Protein AF-A0A8C2Q1K7-F1 (afdb_monomer_lite)

Secondary structure (DSSP, 8-state):
-----------------PPPP------------------------PPPP----------------------------------S-TT-HHHHHHHHHHHHHHHHHHHHHTT-SS---HHHHTTTTSHHHHHHHHHHHHHHHHHHHHHHHHHHHHHH-----S---GGGHHHHHHHHHHHHHHHHHHHHHHHHHHHHHHHHHHHHHHHHHHHHHHHHHTT-SSTTSTTSTT---------SSSTHHHHHHHHHHHHHHHHHHHHHHHHHHHHHHHHHHHHHHHHHHHHHHHHHHHHHHHHTTGGGS-HHHHHHHHHHHHHHHHHHHHHHHHHHHHHHHHHHHHHHHHHHHHHHHHHHHHHHHHHHHHHHHHHHHHHHHHHHHHHHHHHHHHHHHHHHHHHHHHHHHHHHHHHHHHHHHHHHHHHHHHHHHTT-

pLDDT: mean 70.42, std 21.48, range [27.91, 97.88]

Foldseek 3Di:
DDDDDDDDDDDDDDDDDDDDDDDDDDDDDDDDDDDDDPPPPDDDDDDDDPDDDDDDDDDDDDDDDDDDDDDDDDDDDDPPDDPQPPVDPVSVLVVQLVVLVVVQVVCVVVPPPDDDDSVLSSVCVDPVNVVVVVVSVVVVVVVVVVVVVVVVVVVVPDDDDDDDDPPCPPVVVVVVVVVVVVVVVVVVVVVVVVVVVVVVVVVVVVVLVVVVVVCVVVQCPDLPGPPVVNAGLRQDPDVPDDPVSVVVNCCSHVVVVVVVVVVVVVVVVVVVVVVVVVVVVVVVVVVVVVVVVVVCCVVVPCVPPDPVVVVVVVVVVVVVVVVVVVVVVVVVVVVVVVVVVVVVVVVVVVVVVVVVVVVVVVVVVVVVVVVVVVVVVVVVVVVVVVVVVVVVVVVVVVVVVVVVVVVVVVVVVVVVVVVVVVVVVVVVVVVD

InterPro domains:
  IPR005550 Kinetochore protein Ndc80 [PTHR10643] (105-164)
  IPR038273 Ndc80 domain superfamily [G3DSA:1.10.418.30] (103-147)
  IPR055260 Kinetochore protein Ndc80, CH domain [PF03801] (104-148)
  IPR057091 Kinetochore protein NDC80 loop region [PF24487] (204-401)

Structure (mmCIF, N/CA/C/O backbone):
data_AF-A0A8C2Q1K7-F1
#
_entry.id   AF-A0A8C2Q1K7-F1
#
loop_
_atom_site.group_PDB
_atom_site.id
_atom_site.type_symbol
_atom_site.label_atom_id
_atom_site.label_alt_id
_atom_site.label_comp_id
_atom_site.label_asym_id
_atom_site.label_entity_id
_atom_site.label_seq_id
_atom_site.pdbx_PDB_ins_code
_atom_site.Cartn_x
_atom_site.Cartn_y
_atom_site.Cartn_z
_atom_site.occupancy
_atom_site.B_iso_or_equiv
_atom_site.auth_seq_id
_atom_site.auth_comp_id
_atom_site.auth_asym_id
_atom_site.auth_atom_id
_atom_site.pdbx_PDB_model_num
ATOM 1 N N . PHE A 1 1 ? -5.020 14.559 -95.812 1.00 37.72 1 PHE A N 1
ATOM 2 C CA . PHE A 1 1 ? -3.971 13.560 -96.121 1.00 37.72 1 PHE A CA 1
ATOM 3 C C . PHE A 1 1 ? -3.064 13.356 -94.901 1.00 37.72 1 PHE A C 1
ATOM 5 O O . PHE A 1 1 ? -3.178 14.109 -93.944 1.00 37.72 1 PHE A O 1
ATOM 12 N N . ILE A 1 2 ? -2.236 12.307 -94.906 1.00 33.12 2 ILE A N 1
ATOM 13 C CA . ILE A 1 2 ? -1.378 11.800 -93.804 1.00 33.12 2 ILE A CA 1
ATOM 14 C C . ILE A 1 2 ? 0.084 12.191 -94.161 1.00 33.12 2 ILE A C 1
ATOM 16 O O . ILE A 1 2 ? 0.370 12.223 -95.353 1.00 33.12 2 ILE A O 1
ATOM 20 N N . LYS A 1 3 ? 1.067 12.557 -93.310 1.00 32.47 3 LYS A N 1
ATOM 21 C CA . LYS A 1 3 ? 1.545 12.220 -91.929 1.00 32.47 3 LYS A CA 1
ATOM 22 C C . LYS A 1 3 ? 2.354 13.475 -91.407 1.00 32.47 3 LYS A C 1
ATOM 24 O O . LYS A 1 3 ? 2.333 14.474 -92.108 1.00 32.47 3 LYS A O 1
ATOM 29 N N . VAL A 1 4 ? 3.077 13.612 -90.273 1.00 34.25 4 VAL A N 1
ATOM 30 C CA . VAL A 1 4 ? 3.504 12.757 -89.139 1.00 34.25 4 VAL A CA 1
ATOM 31 C C . VAL A 1 4 ? 3.481 13.546 -87.797 1.00 34.25 4 VAL A C 1
ATOM 33 O O . VAL A 1 4 ? 4.246 14.477 -87.582 1.00 34.25 4 VAL A O 1
ATOM 36 N N . ARG A 1 5 ? 2.638 13.104 -86.861 1.00 30.16 5 ARG A N 1
ATOM 37 C CA . ARG A 1 5 ? 2.863 12.920 -85.406 1.00 30.16 5 ARG A CA 1
ATOM 38 C C . ARG A 1 5 ? 4.226 13.341 -84.776 1.00 30.16 5 ARG A C 1
ATOM 40 O O . ARG A 1 5 ? 5.218 12.641 -84.945 1.00 30.16 5 ARG A O 1
ATOM 47 N N . MET A 1 6 ? 4.208 14.319 -83.861 1.00 32.56 6 MET A N 1
ATOM 48 C CA . MET A 1 6 ? 5.176 14.471 -82.749 1.00 32.56 6 MET A CA 1
ATOM 49 C C . MET A 1 6 ? 4.408 14.487 -81.418 1.00 32.56 6 MET A C 1
ATOM 51 O O . MET A 1 6 ? 3.394 15.174 -81.315 1.00 32.56 6 MET A O 1
ATOM 55 N N . SER A 1 7 ? 4.841 13.717 -80.411 1.00 31.36 7 SER A N 1
ATOM 56 C CA . SER A 1 7 ? 4.070 13.508 -79.170 1.00 31.36 7 SER A CA 1
ATOM 57 C C . SER A 1 7 ? 4.715 14.177 -77.958 1.00 31.36 7 SER A C 1
ATOM 59 O O . SER A 1 7 ? 5.904 13.999 -77.707 1.00 31.36 7 SER A O 1
ATOM 61 N N . ARG A 1 8 ? 3.909 14.873 -77.147 1.00 32.53 8 ARG A N 1
ATOM 62 C CA . ARG A 1 8 ? 4.246 15.187 -75.746 1.00 32.53 8 ARG A CA 1
ATOM 63 C C . ARG A 1 8 ? 3.649 14.119 -74.806 1.00 32.53 8 ARG A C 1
ATOM 65 O O . ARG A 1 8 ? 2.943 13.219 -75.261 1.00 32.53 8 ARG A O 1
ATOM 72 N N . ARG A 1 9 ? 4.027 14.183 -73.521 1.00 37.25 9 ARG A N 1
ATOM 73 C CA . ARG A 1 9 ? 3.711 13.210 -72.448 1.00 37.25 9 ARG A CA 1
ATOM 74 C C . ARG A 1 9 ? 2.196 13.042 -72.222 1.00 37.25 9 ARG A C 1
ATOM 76 O O . ARG A 1 9 ? 1.450 13.990 -72.461 1.00 37.25 9 ARG A O 1
ATOM 83 N N . PRO A 1 10 ? 1.762 11.897 -71.664 1.00 39.31 10 PRO A N 1
ATOM 84 C CA . PRO A 1 10 ? 1.323 11.946 -70.260 1.00 39.31 10 PRO A CA 1
ATOM 85 C C . PRO A 1 10 ? 1.828 10.777 -69.378 1.00 39.31 10 PRO A C 1
ATOM 87 O O . PRO A 1 10 ? 2.590 9.921 -69.813 1.00 39.31 10 PRO A O 1
ATOM 90 N N . SER A 1 11 ? 1.423 10.805 -68.104 1.00 31.31 11 SER A N 1
ATOM 91 C CA . SER A 1 11 ? 1.722 9.845 -67.022 1.00 31.31 11 SER A CA 1
ATOM 92 C C . SER A 1 11 ? 0.890 8.549 -67.103 1.00 31.31 11 SER A C 1
ATOM 94 O O . SER A 1 11 ? -0.236 8.618 -67.590 1.00 31.31 11 SER A O 1
ATOM 96 N N . SER A 1 12 ? 1.375 7.416 -66.550 1.00 27.91 12 SER A N 1
ATOM 97 C CA . SER A 1 12 ? 0.734 6.701 -65.408 1.00 27.91 12 SER A CA 1
ATOM 98 C C . SER A 1 12 ? 1.221 5.244 -65.188 1.00 27.91 12 SER A C 1
ATOM 100 O O . SER A 1 12 ? 1.183 4.448 -66.117 1.00 27.91 12 SER A O 1
ATOM 102 N N . ARG A 1 13 ? 1.471 4.903 -63.906 1.00 29.53 13 ARG A N 1
ATOM 103 C CA . ARG A 1 13 ? 1.254 3.600 -63.211 1.00 29.53 13 ARG A CA 1
ATOM 104 C C . ARG A 1 13 ? 2.132 2.348 -63.458 1.00 29.53 13 ARG A C 1
ATOM 106 O O . ARG A 1 13 ? 2.421 1.983 -64.586 1.00 29.53 13 ARG A O 1
ATOM 113 N N . TYR A 1 14 ? 2.312 1.626 -62.332 1.00 28.48 14 TYR A N 1
ATOM 114 C CA . TYR A 1 14 ? 2.694 0.206 -62.146 1.00 28.48 14 TYR A CA 1
ATOM 115 C C . TYR A 1 14 ? 4.104 -0.219 -62.607 1.00 28.48 14 TYR A C 1
ATOM 117 O O . TYR A 1 14 ? 4.668 0.402 -63.494 1.00 28.48 14 TYR A O 1
ATOM 125 N N . THR A 1 15 ? 4.732 -1.289 -62.097 1.00 35.28 15 THR A N 1
ATOM 126 C CA . THR A 1 15 ? 4.693 -2.025 -60.801 1.00 35.28 15 THR A CA 1
ATOM 127 C C . THR A 1 15 ? 5.896 -2.968 -60.840 1.00 35.28 15 THR A C 1
ATOM 129 O O . THR A 1 15 ? 6.082 -3.609 -61.871 1.00 35.28 15 THR A O 1
ATOM 132 N N . GLU A 1 16 ? 6.642 -3.166 -59.748 1.00 30.47 16 GLU A N 1
ATOM 133 C CA . GLU A 1 16 ? 7.585 -4.293 -59.696 1.00 30.47 16 GLU A CA 1
ATOM 134 C C . GLU A 1 16 ? 7.706 -4.919 -58.298 1.00 30.47 16 GLU A C 1
ATOM 136 O O . GLU A 1 16 ? 7.518 -4.258 -57.277 1.00 30.47 16 GLU A O 1
ATOM 141 N N . MET A 1 17 ? 7.928 -6.235 -58.278 1.00 36.69 17 MET A N 1
ATOM 142 C CA . MET A 1 17 ? 7.973 -7.095 -57.088 1.00 36.69 17 MET A CA 1
ATOM 143 C C . MET A 1 17 ? 9.428 -7.485 -56.771 1.00 36.69 17 MET A C 1
ATOM 145 O O . MET A 1 17 ? 10.266 -7.442 -57.673 1.00 36.69 17 MET A O 1
ATOM 149 N N . PRO A 1 18 ? 9.760 -7.917 -55.537 1.00 38.69 18 PRO A N 1
ATOM 150 C CA . PRO A 1 18 ? 11.100 -8.421 -55.234 1.00 38.69 18 PRO A CA 1
ATOM 151 C C . PRO A 1 18 ? 11.483 -9.612 -56.129 1.00 38.69 18 PRO A C 1
ATOM 153 O O . PRO A 1 18 ? 10.697 -10.544 -56.322 1.00 38.69 18 PRO A O 1
ATOM 156 N N . MET A 1 19 ? 12.712 -9.591 -56.655 1.00 34.31 19 MET A N 1
ATOM 157 C CA . MET A 1 19 ? 13.259 -10.681 -57.468 1.00 34.31 19 MET A CA 1
ATOM 158 C C . MET A 1 19 ? 13.322 -11.995 -56.681 1.00 34.31 19 MET A C 1
ATOM 160 O O . MET A 1 19 ? 13.847 -12.047 -55.569 1.00 34.31 19 MET A O 1
ATOM 164 N N . ARG A 1 20 ? 12.867 -13.086 -57.307 1.00 33.56 20 ARG A N 1
ATOM 165 C CA . ARG A 1 20 ? 13.164 -14.449 -56.851 1.00 33.56 20 ARG A CA 1
ATOM 166 C C . ARG A 1 20 ? 14.528 -14.881 -57.383 1.00 33.56 20 ARG A C 1
ATOM 168 O O . ARG A 1 20 ? 14.730 -14.882 -58.595 1.00 33.56 20 ARG A O 1
ATOM 175 N N . VAL A 1 21 ? 15.404 -15.354 -56.503 1.00 32.84 21 VAL A N 1
ATOM 176 C CA . VAL A 1 21 ? 16.501 -16.257 -56.887 1.00 32.84 21 VAL A CA 1
ATOM 177 C C . VAL A 1 21 ? 15.949 -17.688 -56.863 1.00 32.84 21 VAL A C 1
ATOM 179 O O . VAL A 1 21 ? 15.141 -18.014 -55.995 1.00 32.84 21 VAL A O 1
ATOM 182 N N . THR A 1 22 ? 16.309 -18.517 -57.844 1.00 34.34 22 THR A N 1
ATOM 183 C CA . THR A 1 22 ? 15.753 -19.873 -58.029 1.00 34.34 22 THR A CA 1
ATOM 184 C C . THR A 1 22 ? 16.748 -20.980 -57.670 1.00 34.34 22 THR A C 1
ATOM 186 O O . THR A 1 22 ? 17.959 -20.765 -57.653 1.00 34.34 22 THR A O 1
ATOM 189 N N . ASP A 1 23 ? 16.211 -22.158 -57.337 1.00 31.66 23 ASP A N 1
ATOM 190 C CA . ASP A 1 23 ? 16.934 -23.278 -56.724 1.00 31.66 23 ASP A CA 1
ATOM 191 C C . ASP A 1 23 ? 18.147 -23.797 -57.512 1.00 31.66 23 ASP A C 1
ATOM 193 O O . ASP A 1 23 ? 18.094 -23.996 -58.728 1.00 31.66 23 ASP A O 1
ATOM 197 N N . ARG A 1 24 ? 19.164 -24.255 -56.769 1.00 32.34 24 ARG A N 1
ATOM 198 C CA . ARG A 1 24 ? 20.000 -25.389 -57.192 1.00 32.34 24 ARG A CA 1
ATOM 199 C C . ARG A 1 24 ? 19.607 -26.640 -56.404 1.00 32.34 24 ARG A C 1
ATOM 201 O O . ARG A 1 24 ? 20.029 -26.833 -55.269 1.00 32.34 24 ARG A O 1
ATOM 208 N N . ARG A 1 25 ? 18.803 -27.509 -57.022 1.00 33.44 25 ARG A N 1
ATOM 209 C CA . ARG A 1 25 ? 18.477 -28.837 -56.480 1.00 33.44 25 ARG A CA 1
ATOM 210 C C . ARG A 1 25 ? 19.612 -29.832 -56.731 1.00 33.44 25 ARG A C 1
ATOM 212 O O . ARG A 1 25 ? 19.879 -30.165 -57.880 1.00 33.44 25 ARG A O 1
ATOM 219 N N . THR A 1 26 ? 20.141 -30.425 -55.666 1.00 34.75 26 THR A N 1
ATOM 220 C CA . THR A 1 26 ? 20.709 -31.785 -55.690 1.00 34.75 26 THR A CA 1
ATOM 221 C C . THR A 1 26 ? 20.236 -32.526 -54.447 1.00 34.75 26 THR A C 1
ATOM 223 O O . THR A 1 26 ? 20.727 -32.284 -53.349 1.00 34.75 26 THR A O 1
ATOM 226 N N . SER A 1 27 ? 19.243 -33.399 -54.610 1.00 35.56 27 SER A N 1
ATOM 227 C CA . SER A 1 27 ? 18.699 -34.222 -53.531 1.00 35.56 27 SER A CA 1
ATOM 228 C C . SER A 1 27 ? 19.499 -35.513 -53.377 1.00 35.56 27 SER A C 1
ATOM 230 O O . SER A 1 27 ? 19.577 -36.286 -54.333 1.00 35.56 27 SER A O 1
ATOM 232 N N . LEU A 1 28 ? 19.977 -35.807 -52.168 1.00 34.31 28 LEU A N 1
ATOM 233 C CA . LEU A 1 28 ? 20.245 -37.182 -51.748 1.00 34.31 28 LEU A CA 1
ATOM 234 C C . LEU A 1 28 ? 19.403 -37.498 -50.509 1.00 34.31 28 LEU A C 1
ATOM 236 O O . LEU A 1 28 ? 19.438 -36.773 -49.519 1.00 34.31 28 LEU A O 1
ATOM 240 N N . VAL A 1 29 ? 18.622 -38.572 -50.590 1.00 36.88 29 VAL A N 1
ATOM 241 C CA . VAL A 1 29 ? 17.826 -39.108 -49.481 1.00 36.88 29 VAL A CA 1
ATOM 242 C C . VAL A 1 29 ? 18.644 -40.203 -48.810 1.00 36.88 29 VAL A C 1
ATOM 244 O O . VAL A 1 29 ? 19.055 -41.121 -49.516 1.00 36.88 29 VAL A O 1
ATOM 247 N N . ASN A 1 30 ? 18.854 -40.129 -47.487 1.00 29.97 30 ASN A N 1
ATOM 248 C CA . ASN A 1 30 ? 18.740 -41.272 -46.562 1.00 29.97 30 ASN A CA 1
ATOM 249 C C . ASN A 1 30 ? 19.114 -40.941 -45.101 1.00 29.97 30 ASN A C 1
ATOM 251 O O . ASN A 1 30 ? 19.927 -40.065 -44.830 1.00 29.97 30 ASN A O 1
ATOM 255 N N . SER A 1 31 ? 18.555 -41.753 -44.197 1.00 33.56 31 SER A N 1
ATOM 256 C CA . SER A 1 31 ? 19.051 -42.096 -42.851 1.00 33.56 31 SER A CA 1
ATOM 257 C C . SER A 1 31 ? 19.204 -41.001 -41.784 1.00 33.56 31 SER A C 1
ATOM 259 O O . SER A 1 31 ? 20.223 -40.328 -41.664 1.00 33.56 31 SER A O 1
ATOM 261 N N . THR A 1 32 ? 18.238 -40.979 -40.862 1.00 44.09 32 THR A N 1
ATOM 262 C CA . THR A 1 32 ? 18.395 -40.440 -39.503 1.00 44.09 32 THR A CA 1
ATOM 263 C C . THR A 1 32 ? 19.431 -41.245 -38.702 1.00 44.09 32 THR A C 1
ATOM 265 O O . THR A 1 32 ? 19.286 -42.467 -38.612 1.00 44.09 32 THR A O 1
ATOM 268 N N . PRO A 1 33 ? 20.402 -40.612 -38.021 1.00 38.59 33 PRO A N 1
ATOM 269 C CA . PRO A 1 33 ? 21.189 -41.277 -36.992 1.00 38.59 33 PRO A CA 1
ATOM 270 C C . PRO A 1 33 ? 20.478 -41.183 -35.631 1.00 38.59 33 PRO A C 1
ATOM 272 O O . PRO A 1 33 ? 20.592 -40.188 -34.918 1.00 38.59 33 PRO A O 1
ATOM 275 N N . GLN A 1 34 ? 19.788 -42.252 -35.220 1.00 39.56 34 GLN A N 1
ATOM 276 C CA . GLN A 1 34 ? 19.771 -42.563 -33.787 1.00 39.56 34 GLN A CA 1
ATOM 277 C C . GLN A 1 34 ? 21.189 -43.005 -33.416 1.00 39.56 34 GLN A C 1
ATOM 279 O O . GLN A 1 34 ? 21.656 -43.994 -33.978 1.00 39.56 34 GLN A O 1
ATOM 284 N N . ASN A 1 35 ? 21.841 -42.357 -32.447 1.00 27.92 35 ASN A N 1
ATOM 285 C CA . ASN A 1 35 ? 22.920 -43.019 -31.714 1.00 27.92 35 ASN A CA 1
ATOM 286 C C . ASN A 1 35 ? 22.512 -43.243 -30.250 1.00 27.92 35 ASN A C 1
ATOM 288 O O . ASN A 1 35 ? 22.192 -42.306 -29.520 1.00 27.92 35 ASN A O 1
ATOM 292 N N . LYS A 1 36 ? 22.511 -44.519 -29.855 1.00 38.47 36 LYS A N 1
ATOM 293 C CA . LYS A 1 36 ? 22.408 -44.997 -28.477 1.00 38.47 36 LYS A CA 1
ATOM 294 C C . LYS A 1 36 ? 23.783 -45.520 -28.056 1.00 38.47 36 LYS A C 1
ATOM 296 O O . LYS A 1 36 ? 24.027 -46.720 -28.164 1.00 38.47 36 LYS A O 1
ATOM 301 N N . GLU A 1 37 ? 24.650 -44.669 -27.519 1.00 32.31 37 GLU A N 1
ATOM 302 C CA . GLU A 1 37 ? 25.927 -45.130 -26.962 1.00 32.31 37 GLU A CA 1
ATOM 303 C C . GLU A 1 37 ? 25.956 -45.052 -25.433 1.00 32.31 37 GLU A C 1
ATOM 305 O O . GLU A 1 37 ? 26.288 -44.044 -24.812 1.00 32.31 37 GLU A O 1
ATOM 310 N N . ASN A 1 38 ? 25.623 -46.191 -24.818 1.00 42.91 38 ASN A N 1
ATOM 311 C CA . ASN A 1 38 ? 25.929 -46.478 -23.421 1.00 42.91 38 ASN A CA 1
ATOM 312 C C . ASN A 1 38 ? 27.445 -46.696 -23.256 1.00 42.91 38 ASN A C 1
ATOM 314 O O . ASN A 1 38 ? 27.905 -47.838 -23.270 1.00 42.91 38 ASN A O 1
ATOM 318 N N . VAL A 1 39 ? 28.222 -45.637 -23.023 1.00 32.84 39 VAL A N 1
ATOM 319 C CA . VAL A 1 39 ? 29.614 -45.769 -22.551 1.00 32.84 39 VAL A CA 1
ATOM 320 C C . VAL A 1 39 ? 29.647 -45.562 -21.036 1.00 32.84 39 VAL A C 1
ATOM 322 O O . VAL A 1 39 ? 29.877 -44.470 -20.520 1.00 32.84 39 VAL A O 1
ATOM 325 N N . PHE A 1 40 ? 29.352 -46.637 -20.301 1.00 32.12 40 PHE A N 1
ATOM 326 C CA . PHE A 1 40 ? 29.152 -46.615 -18.848 1.00 32.12 40 PHE A CA 1
ATOM 327 C C . PHE A 1 40 ? 30.491 -46.580 -18.079 1.00 32.12 40 PHE A C 1
ATOM 329 O O . PHE A 1 40 ? 30.924 -47.573 -17.486 1.00 32.12 40 PHE A O 1
ATOM 336 N N . GLY A 1 41 ? 31.170 -45.429 -18.111 1.00 35.56 41 GLY A N 1
ATOM 337 C CA . GLY A 1 41 ? 32.442 -45.184 -17.424 1.00 35.56 41 GLY A CA 1
ATOM 338 C C . GLY A 1 41 ? 32.325 -45.295 -15.899 1.00 35.56 41 GLY A C 1
ATOM 339 O O . GLY A 1 41 ? 31.908 -44.357 -15.223 1.00 35.56 41 GLY A O 1
ATOM 340 N N . LYS A 1 42 ? 32.703 -46.451 -15.340 1.00 37.09 42 LYS A N 1
ATOM 341 C CA . LYS A 1 42 ? 32.613 -46.752 -13.900 1.00 37.09 42 LYS A CA 1
ATOM 342 C C . LYS A 1 42 ? 33.641 -45.974 -13.064 1.00 37.09 42 LYS A C 1
ATOM 344 O O . LYS A 1 42 ? 34.711 -46.495 -12.757 1.00 37.09 42 LYS A O 1
ATOM 349 N N . LEU A 1 43 ? 33.282 -44.778 -12.602 1.00 34.28 43 LEU A N 1
ATOM 350 C CA . LEU A 1 43 ? 33.974 -44.124 -11.486 1.00 34.28 43 LEU A CA 1
ATOM 351 C C . LEU A 1 43 ? 33.437 -44.649 -10.144 1.00 34.28 43 LEU A C 1
ATOM 353 O O . LEU A 1 43 ? 32.409 -44.201 -9.641 1.00 34.28 43 LEU A O 1
ATOM 357 N N . ASN A 1 44 ? 34.153 -45.610 -9.555 1.00 37.31 44 ASN A N 1
ATOM 358 C CA . ASN A 1 44 ? 33.904 -46.068 -8.187 1.00 37.31 44 ASN A CA 1
ATOM 359 C C . ASN A 1 44 ? 34.321 -44.979 -7.184 1.00 37.31 44 ASN A C 1
ATOM 361 O O . ASN A 1 44 ? 35.504 -44.843 -6.877 1.00 37.31 44 ASN A O 1
ATOM 365 N N . ILE A 1 45 ? 33.348 -44.249 -6.635 1.00 40.81 45 ILE A N 1
ATOM 366 C CA . ILE A 1 45 ? 33.544 -43.326 -5.508 1.00 40.81 45 ILE A CA 1
ATOM 367 C C . ILE A 1 45 ? 32.857 -43.926 -4.269 1.00 40.81 45 ILE A C 1
ATOM 369 O O . ILE A 1 45 ? 31.625 -43.899 -4.183 1.00 40.81 45 ILE A O 1
ATOM 373 N N . PRO A 1 46 ? 33.605 -44.490 -3.301 1.00 39.47 46 PRO A N 1
ATOM 374 C CA . PRO A 1 46 ? 33.025 -44.984 -2.058 1.00 39.47 46 PRO A CA 1
ATOM 375 C C . PRO A 1 46 ? 32.444 -43.837 -1.221 1.00 39.47 46 PRO A C 1
ATOM 377 O O . PRO A 1 46 ? 33.108 -42.826 -0.991 1.00 39.47 46 PRO A O 1
ATOM 380 N N . LYS A 1 47 ? 31.223 -44.008 -0.699 1.00 38.91 47 LYS A N 1
ATOM 381 C CA . LYS A 1 47 ? 30.690 -43.112 0.339 1.00 38.91 47 LYS A CA 1
ATOM 382 C C . LYS A 1 47 ? 31.516 -43.271 1.625 1.00 38.91 47 LYS A C 1
ATOM 384 O O . LYS A 1 47 ? 31.640 -44.405 2.092 1.00 38.91 47 LYS A O 1
ATOM 389 N N . PRO A 1 48 ? 32.005 -42.188 2.255 1.00 36.34 48 PRO A N 1
ATOM 390 C CA . PRO A 1 48 ? 32.577 -42.280 3.592 1.00 36.34 48 PRO A CA 1
ATOM 391 C C . PRO A 1 48 ? 31.471 -42.629 4.598 1.00 36.34 48 PRO A C 1
ATOM 393 O O . PRO A 1 48 ? 30.499 -41.889 4.749 1.00 36.34 48 PRO A O 1
ATOM 396 N N . GLN A 1 49 ? 31.602 -43.765 5.286 1.00 35.69 49 GLN A N 1
ATOM 397 C CA . GLN A 1 49 ? 30.728 -44.110 6.408 1.00 35.69 49 GLN A CA 1
ATOM 398 C C . GLN A 1 49 ? 31.222 -43.425 7.686 1.00 35.69 49 GLN A C 1
ATOM 400 O O . GLN A 1 49 ? 32.378 -43.573 8.077 1.00 35.69 49 GLN A O 1
ATOM 405 N N . SER A 1 50 ? 30.330 -42.706 8.365 1.00 34.44 50 SER A N 1
ATOM 406 C CA . SER A 1 50 ? 30.598 -42.078 9.662 1.00 34.44 50 SER A CA 1
ATOM 407 C C . SER A 1 50 ? 30.661 -43.132 10.777 1.00 34.44 50 SER A C 1
ATOM 409 O O . SER A 1 50 ? 29.662 -43.414 11.435 1.00 34.44 50 SER A O 1
ATOM 411 N N . ALA A 1 51 ? 31.832 -43.735 10.981 1.00 31.75 51 ALA A N 1
ATOM 412 C CA . ALA A 1 51 ? 32.056 -44.740 12.017 1.00 31.75 51 ALA A CA 1
ATOM 413 C C . ALA A 1 51 ? 32.470 -44.098 13.356 1.00 31.75 51 ALA A C 1
ATOM 415 O O . ALA A 1 51 ? 33.640 -43.803 13.592 1.00 31.75 51 ALA A O 1
ATOM 416 N N . THR A 1 52 ? 31.509 -43.910 14.260 1.00 32.88 52 THR A N 1
ATOM 417 C CA . THR A 1 52 ? 31.778 -43.584 15.667 1.00 32.88 52 THR A CA 1
ATOM 418 C C . THR A 1 52 ? 31.996 -44.859 16.485 1.00 32.88 52 THR A C 1
ATOM 420 O O . THR A 1 52 ? 31.029 -45.584 16.713 1.00 32.88 52 THR A O 1
ATOM 423 N N . SER A 1 53 ? 33.209 -45.104 17.001 1.00 33.25 53 SER A N 1
ATOM 424 C CA . SER A 1 53 ? 33.365 -45.805 18.288 1.00 33.25 53 SER A CA 1
ATOM 425 C C . SER A 1 53 ? 34.736 -45.607 18.954 1.00 33.25 53 SER A C 1
ATOM 427 O O . SER A 1 53 ? 35.779 -45.810 18.345 1.00 33.25 53 SER A O 1
ATOM 429 N N . GLU A 1 54 ? 34.668 -45.218 20.227 1.00 37.59 54 GLU A N 1
ATOM 430 C CA . GLU A 1 54 ? 35.527 -45.554 21.376 1.00 37.59 54 GLU A CA 1
ATOM 431 C C . GLU A 1 54 ? 37.047 -45.794 21.225 1.00 37.59 54 GLU A C 1
ATOM 433 O O . GLU A 1 54 ? 37.531 -46.762 20.642 1.00 37.59 54 GLU A O 1
ATOM 438 N N . ARG A 1 55 ? 37.811 -45.002 21.995 1.00 39.91 55 ARG A N 1
ATOM 439 C CA . ARG A 1 55 ? 39.139 -45.393 22.496 1.00 39.91 55 ARG A CA 1
ATOM 440 C C . ARG A 1 55 ? 39.008 -46.565 23.478 1.00 39.91 55 ARG A C 1
ATOM 442 O O . ARG A 1 55 ? 38.290 -46.427 24.469 1.00 39.91 55 ARG A O 1
ATOM 449 N N . ARG A 1 56 ? 39.863 -47.589 23.373 1.00 37.12 56 ARG A N 1
ATOM 450 C CA . ARG A 1 56 ? 40.358 -48.295 24.571 1.00 37.12 56 ARG A CA 1
ATOM 451 C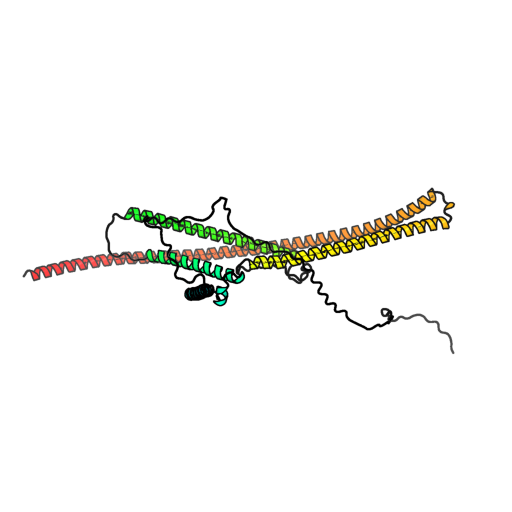 C . ARG A 1 56 ? 41.778 -48.832 24.393 1.00 37.12 56 ARG A C 1
ATOM 453 O O . ARG A 1 56 ? 42.187 -49.202 23.300 1.00 37.12 56 ARG A O 1
ATOM 460 N N . THR A 1 57 ? 42.536 -48.816 25.483 1.00 36.88 57 THR A N 1
ATOM 461 C CA . THR A 1 57 ? 43.973 -49.112 25.541 1.00 36.88 57 THR A CA 1
ATOM 462 C C . THR A 1 57 ? 44.259 -50.534 26.033 1.00 36.88 57 THR A C 1
ATOM 464 O O . THR A 1 57 ? 43.563 -51.021 26.918 1.00 36.88 57 THR A O 1
ATOM 467 N N . SER A 1 58 ? 45.313 -51.144 25.477 1.00 38.25 58 SER A N 1
ATOM 468 C CA . SER A 1 58 ? 46.233 -52.151 26.058 1.00 38.25 58 SER A CA 1
ATOM 469 C C . SER A 1 58 ? 45.873 -52.863 27.383 1.00 38.25 58 SER A C 1
ATOM 471 O O . SER A 1 58 ? 45.692 -52.192 28.398 1.00 38.25 58 SER A O 1
ATOM 473 N N . PHE A 1 59 ? 46.030 -54.196 27.456 1.00 31.61 59 PHE A N 1
ATOM 474 C CA . PHE A 1 59 ? 47.277 -54.864 27.913 1.00 31.61 59 PHE A CA 1
ATOM 475 C C . PHE A 1 59 ? 47.148 -56.415 27.846 1.00 31.61 59 PHE A C 1
ATOM 477 O O . PHE A 1 59 ? 46.159 -56.929 27.329 1.00 31.61 59 PHE A O 1
ATOM 484 N N . PHE A 1 60 ? 48.168 -57.158 28.297 1.00 35.09 60 PHE A N 1
ATOM 485 C CA . PHE A 1 60 ? 48.319 -58.621 28.155 1.00 35.09 60 PHE A CA 1
ATOM 486 C C . PHE A 1 60 ? 47.396 -59.489 29.040 1.00 35.09 60 PHE A C 1
ATOM 488 O O . PHE A 1 60 ? 47.132 -59.155 30.192 1.00 35.09 60 PHE A O 1
ATOM 495 N N . GLY A 1 61 ? 47.048 -60.688 28.545 1.00 33.25 61 GLY A N 1
ATOM 496 C CA . GLY A 1 61 ? 46.510 -61.807 29.337 1.00 33.25 61 GLY A CA 1
ATOM 497 C C . GLY A 1 61 ? 46.176 -63.046 28.485 1.00 33.25 61 GLY A C 1
ATOM 498 O O . GLY A 1 61 ? 45.524 -62.918 27.452 1.00 33.25 61 GLY A O 1
ATOM 499 N N . LYS A 1 62 ? 46.621 -64.246 28.894 1.00 40.75 62 LYS A N 1
ATOM 500 C CA . LYS A 1 62 ? 46.275 -65.550 28.270 1.00 40.75 62 LYS A CA 1
ATOM 501 C C . LYS A 1 62 ? 45.362 -66.381 29.202 1.00 40.75 62 LYS A C 1
ATOM 503 O O . LYS A 1 62 ? 45.293 -66.067 30.388 1.00 40.75 62 LYS A O 1
ATOM 508 N N . PRO A 1 63 ? 44.634 -67.396 28.692 1.00 45.53 63 PRO A N 1
ATOM 509 C CA . PRO A 1 63 ? 43.526 -68.024 29.419 1.00 45.53 63 PRO A CA 1
ATOM 510 C C . PRO A 1 63 ? 43.940 -69.187 30.336 1.00 45.53 63 PRO A C 1
ATOM 512 O O . PRO A 1 63 ? 44.889 -69.911 30.041 1.00 45.53 63 PRO A O 1
ATOM 515 N N . GLY A 1 64 ? 43.134 -69.430 31.377 1.00 36.59 64 GLY A N 1
ATOM 516 C CA . GLY A 1 64 ? 43.151 -70.655 32.188 1.00 36.59 64 GLY A CA 1
ATOM 517 C C . GLY A 1 64 ? 43.153 -70.401 33.701 1.00 36.59 64 GLY A C 1
ATOM 518 O O . GLY A 1 64 ? 43.821 -69.490 34.176 1.00 36.59 64 GLY A O 1
ATOM 519 N N . GLY A 1 65 ? 42.424 -71.232 34.458 1.00 34.75 65 GLY A N 1
ATOM 520 C CA . GLY A 1 65 ? 42.442 -71.237 35.928 1.00 34.75 65 GLY A CA 1
ATOM 521 C C . GLY A 1 65 ? 41.052 -71.203 36.570 1.00 34.75 65 GLY A C 1
ATOM 522 O O . GLY A 1 65 ? 40.374 -70.181 36.558 1.00 34.75 65 GLY A O 1
ATOM 523 N N . GLN A 1 66 ? 40.635 -72.320 37.172 1.00 46.53 66 GLN A N 1
ATOM 524 C CA . GLN A 1 66 ? 39.455 -72.366 38.043 1.00 46.53 66 GLN A CA 1
ATOM 525 C C . GLN A 1 66 ? 39.753 -71.699 39.393 1.00 46.53 66 GLN A C 1
ATOM 527 O O . GLN A 1 66 ? 40.850 -71.870 39.926 1.00 46.53 66 GLN A O 1
ATOM 532 N N . ARG A 1 67 ? 38.726 -71.129 40.038 1.00 39.03 67 ARG A N 1
ATOM 533 C CA . ARG A 1 67 ? 38.498 -71.368 41.475 1.00 39.03 67 ARG A CA 1
ATOM 534 C C . ARG A 1 67 ? 37.073 -71.020 41.903 1.00 39.03 67 ARG A C 1
ATOM 536 O O . ARG A 1 67 ? 36.635 -69.887 41.757 1.00 39.03 67 ARG A O 1
ATOM 543 N N . ASN A 1 68 ? 36.388 -72.000 42.491 1.00 45.94 68 ASN A N 1
ATOM 544 C CA . ASN A 1 68 ? 35.224 -71.742 43.334 1.00 45.94 68 ASN A CA 1
ATOM 545 C C . ASN A 1 68 ? 35.689 -71.090 44.640 1.00 45.94 68 ASN A C 1
ATOM 547 O O . ASN A 1 68 ? 36.570 -71.625 45.315 1.00 45.94 68 ASN A O 1
ATOM 551 N N . SER A 1 69 ? 35.008 -70.031 45.061 1.00 44.81 69 SER A N 1
ATOM 552 C CA . SER A 1 69 ? 34.852 -69.697 46.475 1.00 44.81 69 SER A CA 1
ATOM 553 C C . SER A 1 69 ? 33.503 -69.011 46.679 1.00 44.81 69 SER A C 1
ATOM 555 O O . SER A 1 69 ? 33.127 -68.104 45.939 1.00 44.81 69 SER A O 1
ATOM 557 N N . MET A 1 70 ? 32.736 -69.468 47.670 1.00 53.22 70 MET A N 1
ATOM 558 C CA . MET A 1 70 ? 31.513 -68.774 48.062 1.00 53.22 70 MET A CA 1
ATOM 559 C C . MET A 1 70 ? 31.887 -67.480 48.785 1.00 53.22 70 MET A C 1
ATOM 561 O O . MET A 1 70 ? 32.492 -67.535 49.854 1.00 53.22 70 MET A O 1
ATOM 565 N N . PHE A 1 71 ? 31.446 -66.332 48.272 1.00 37.78 71 PHE A N 1
ATOM 566 C CA . PHE A 1 71 ? 31.256 -65.158 49.116 1.00 37.78 71 PHE A CA 1
ATOM 567 C C . PHE A 1 71 ? 29.971 -64.418 48.746 1.00 37.78 71 PHE A C 1
ATOM 569 O O . PHE A 1 71 ? 29.752 -64.036 47.597 1.00 37.78 71 PHE A O 1
ATOM 576 N N . ARG A 1 72 ? 29.089 -64.253 49.734 1.00 45.88 72 ARG A N 1
ATOM 577 C CA . ARG A 1 72 ? 27.720 -63.754 49.559 1.00 45.88 72 ARG A CA 1
ATOM 578 C C . ARG A 1 72 ? 27.695 -62.223 49.583 1.00 45.88 72 ARG A C 1
ATOM 580 O O . ARG A 1 72 ? 27.267 -61.623 50.565 1.00 45.88 72 ARG A O 1
ATOM 587 N N . ALA A 1 73 ? 28.166 -61.593 48.509 1.00 44.97 73 ALA A N 1
ATOM 588 C CA . ALA A 1 73 ? 28.002 -60.154 48.318 1.00 44.97 73 ALA A CA 1
ATOM 589 C C . ALA A 1 73 ? 26.520 -59.824 48.046 1.00 44.97 73 ALA A C 1
ATOM 591 O O . ALA A 1 73 ? 25.920 -60.348 47.109 1.00 44.97 73 ALA A O 1
ATOM 592 N N . TYR A 1 74 ? 25.919 -58.981 48.886 1.00 43.47 74 TYR A N 1
ATOM 593 C CA . TYR A 1 74 ? 24.510 -58.597 48.777 1.00 43.47 74 TYR A CA 1
ATOM 594 C C . TYR A 1 74 ? 24.298 -57.517 47.703 1.00 43.47 74 TYR A C 1
ATOM 596 O O . TYR A 1 74 ? 25.080 -56.576 47.606 1.00 43.47 74 TYR A O 1
ATOM 604 N N . GLY A 1 75 ? 23.174 -57.589 46.982 1.00 48.28 75 GLY A N 1
ATOM 605 C CA . GLY A 1 75 ? 22.516 -56.390 46.446 1.00 48.28 75 GLY A CA 1
ATOM 606 C C . GLY A 1 75 ? 23.139 -55.708 45.222 1.00 48.28 75 GLY A C 1
ATOM 607 O O . GLY A 1 75 ? 23.115 -54.482 45.143 1.00 48.28 75 GLY A O 1
ATOM 608 N N . GLY A 1 76 ? 23.628 -56.459 44.232 1.00 47.97 76 GLY A N 1
ATOM 609 C CA . GLY A 1 76 ? 23.706 -55.914 42.870 1.00 47.97 76 GLY A CA 1
ATOM 610 C C . GLY A 1 76 ? 22.287 -55.762 42.293 1.00 47.97 76 GLY A C 1
ATOM 611 O O . GLY A 1 76 ? 21.521 -56.720 42.391 1.00 47.97 76 GLY A O 1
ATOM 612 N N . PRO A 1 77 ? 21.891 -54.612 41.712 1.00 50.41 77 PRO A N 1
ATOM 613 C CA . PRO A 1 77 ? 20.544 -54.450 41.175 1.00 50.41 77 PRO A CA 1
ATOM 614 C C . PRO A 1 77 ? 20.369 -55.297 39.910 1.00 50.41 77 PRO A C 1
ATOM 616 O O . PRO A 1 77 ? 20.924 -54.977 38.854 1.00 50.41 77 PRO A O 1
ATOM 619 N N . GLU A 1 78 ? 19.567 -56.360 40.002 1.00 53.03 78 GLU A N 1
ATOM 620 C CA . GLU A 1 78 ? 19.070 -57.060 38.819 1.00 53.03 78 GLU A CA 1
ATOM 621 C C . GLU A 1 78 ? 18.301 -56.066 37.949 1.00 53.03 78 GLU A C 1
ATOM 623 O O . GLU A 1 78 ? 17.251 -55.541 38.329 1.00 53.03 78 GLU A O 1
ATOM 628 N N . LYS A 1 79 ? 18.841 -55.775 36.763 1.00 56.38 79 LYS A N 1
ATOM 629 C CA . LYS A 1 79 ? 18.159 -54.930 35.786 1.00 56.38 79 LYS A CA 1
ATOM 630 C C . LYS A 1 79 ? 16.945 -55.696 35.278 1.00 56.38 79 LYS A C 1
ATOM 632 O O . LYS A 1 79 ? 17.102 -56.580 34.437 1.00 56.38 79 LYS A O 1
ATOM 637 N N . MET A 1 80 ? 15.768 -55.349 35.806 1.00 55.47 80 MET A N 1
ATOM 638 C CA . MET A 1 80 ? 14.472 -55.899 35.403 1.00 55.47 80 MET A CA 1
ATOM 639 C C . MET A 1 80 ? 14.406 -55.940 33.875 1.00 55.47 80 MET A C 1
ATOM 641 O O . MET A 1 80 ? 14.439 -54.902 33.211 1.00 55.47 80 MET A O 1
ATOM 645 N N . LYS A 1 81 ? 14.421 -57.151 33.318 1.00 61.91 81 LYS A N 1
ATOM 646 C CA . LYS A 1 81 ? 14.566 -57.348 31.878 1.00 61.91 81 LYS A CA 1
ATOM 647 C C . LYS A 1 81 ? 13.219 -57.044 31.233 1.00 61.91 81 LYS A C 1
ATOM 649 O O . LYS A 1 81 ? 12.237 -57.715 31.541 1.00 61.91 81 LYS A O 1
ATOM 654 N N . ASP A 1 82 ? 13.178 -55.999 30.409 1.00 65.62 82 ASP A N 1
ATOM 655 C CA . ASP A 1 82 ? 11.947 -55.518 29.778 1.00 65.62 82 ASP A CA 1
ATOM 656 C C . ASP A 1 82 ? 11.257 -56.668 29.031 1.00 65.62 82 ASP A C 1
ATOM 658 O O . ASP A 1 82 ? 11.868 -57.321 28.184 1.00 65.62 82 ASP A O 1
ATOM 662 N N . GLN A 1 83 ? 10.004 -56.944 29.395 1.00 76.19 83 GLN A N 1
ATOM 663 C CA . GLN A 1 83 ? 9.231 -58.062 28.850 1.00 76.19 83 GLN A CA 1
ATOM 664 C C . GLN A 1 83 ? 8.698 -57.768 27.440 1.00 76.19 83 GLN A C 1
ATOM 666 O O . GLN A 1 83 ? 8.221 -58.674 26.760 1.00 76.19 83 GLN A O 1
ATOM 671 N N . ARG A 1 84 ? 8.768 -56.511 26.984 1.00 75.94 84 ARG A N 1
ATOM 672 C CA . ARG A 1 84 ? 8.311 -56.110 25.651 1.00 75.94 84 ARG A CA 1
ATOM 673 C C . ARG A 1 84 ? 9.298 -56.605 24.582 1.00 75.94 84 ARG A C 1
ATOM 675 O O . ARG A 1 84 ? 10.503 -56.385 24.736 1.00 75.94 84 ARG A O 1
ATOM 682 N N . PRO A 1 85 ? 8.840 -57.183 23.456 1.00 80.44 85 PRO A N 1
ATOM 683 C CA . PRO A 1 85 ? 9.712 -57.627 22.366 1.00 80.44 85 PRO A CA 1
ATOM 684 C C . PRO A 1 85 ? 10.226 -56.446 21.514 1.00 80.44 85 PRO A C 1
ATOM 686 O O . PRO A 1 85 ? 10.065 -56.394 20.302 1.00 80.44 85 PRO A O 1
ATOM 689 N N . LEU A 1 86 ? 10.920 -55.488 22.143 1.00 73.69 86 LEU A N 1
ATOM 690 C CA . LEU A 1 86 ? 11.472 -54.274 21.513 1.00 73.69 86 LEU A CA 1
ATOM 691 C C . LEU A 1 86 ? 12.547 -54.552 20.443 1.00 73.69 86 LEU A C 1
ATOM 693 O O . LEU A 1 86 ? 12.953 -53.644 19.721 1.00 73.69 86 LEU A O 1
ATOM 697 N N . HIS A 1 87 ? 13.025 -55.794 20.352 1.00 77.06 87 HIS A N 1
ATOM 698 C CA . HIS A 1 87 ? 13.944 -56.252 19.312 1.00 77.06 87 HIS A CA 1
ATOM 699 C C . HIS A 1 87 ? 13.217 -56.645 18.010 1.00 77.06 87 HIS A C 1
ATOM 701 O O . HIS A 1 87 ? 13.836 -56.681 16.945 1.00 77.06 87 HIS A O 1
ATOM 707 N N . GLU A 1 88 ? 11.906 -56.897 18.068 1.00 85.38 88 GLU A N 1
ATOM 708 C CA . GLU A 1 88 ? 11.089 -57.222 16.905 1.00 85.38 88 GLU A CA 1
ATOM 709 C C . GLU A 1 88 ? 10.615 -55.946 16.208 1.00 85.38 88 GLU A C 1
ATOM 711 O O . GLU A 1 88 ? 9.779 -55.193 16.712 1.00 85.38 88 GLU A O 1
ATOM 716 N N . LYS A 1 89 ? 11.113 -55.716 14.989 1.00 77.25 89 LYS A N 1
ATOM 717 C CA . LYS A 1 89 ? 10.726 -54.542 14.191 1.00 77.25 89 LYS A CA 1
ATOM 718 C C . LYS A 1 89 ? 9.218 -54.487 13.920 1.00 77.25 89 LYS A C 1
ATOM 720 O O . LYS A 1 89 ? 8.675 -53.391 13.862 1.00 77.25 89 LYS A O 1
ATOM 725 N N . ALA A 1 90 ? 8.551 -55.637 13.787 1.00 81.19 90 ALA A N 1
ATOM 726 C CA . ALA A 1 90 ? 7.103 -55.712 13.590 1.00 81.19 90 ALA A CA 1
ATOM 727 C C . ALA A 1 90 ? 6.329 -55.178 14.808 1.00 81.19 90 ALA A C 1
ATOM 729 O O . ALA A 1 90 ? 5.489 -54.297 14.647 1.00 81.19 90 ALA A O 1
ATOM 730 N N . PHE A 1 91 ? 6.676 -55.625 16.021 1.00 83.31 91 PHE A N 1
ATOM 731 C CA . PHE A 1 91 ? 6.087 -55.121 17.265 1.00 83.31 91 PHE A CA 1
ATOM 732 C C . PHE A 1 91 ? 6.314 -53.612 17.433 1.00 83.31 91 PHE A C 1
ATOM 734 O O . PHE A 1 91 ? 5.377 -52.865 17.698 1.00 83.31 91 PHE A O 1
ATOM 741 N N . VAL A 1 92 ? 7.542 -53.133 17.199 1.00 79.75 92 VAL A N 1
ATOM 742 C CA . VAL A 1 92 ? 7.857 -51.696 17.286 1.00 79.75 92 VAL A CA 1
ATOM 743 C C . VAL A 1 92 ? 7.060 -50.873 16.264 1.00 79.75 92 VAL A C 1
ATOM 745 O O . VAL A 1 92 ? 6.567 -49.801 16.608 1.00 79.75 92 VAL A O 1
ATOM 748 N N . GLN A 1 93 ? 6.885 -51.362 15.031 1.00 79.19 93 GLN A N 1
ATOM 749 C CA . GLN A 1 93 ? 6.049 -50.695 14.025 1.00 79.19 93 GLN A CA 1
ATOM 750 C C . GLN A 1 93 ? 4.558 -50.708 14.396 1.00 79.19 93 GLN A C 1
ATOM 752 O O . GLN A 1 93 ? 3.894 -49.694 14.201 1.00 79.19 93 GLN A O 1
ATOM 757 N N . GLN A 1 94 ? 4.043 -51.791 14.986 1.00 83.31 94 GLN A N 1
ATOM 758 C CA . GLN A 1 94 ? 2.659 -51.851 15.469 1.00 83.31 94 GLN A CA 1
ATOM 759 C C . GLN A 1 94 ? 2.413 -50.847 16.608 1.00 83.31 94 GLN A C 1
ATOM 761 O O . GLN A 1 94 ? 1.461 -50.075 16.536 1.00 83.31 94 GLN A O 1
ATOM 766 N N . CYS A 1 95 ? 3.317 -50.750 17.589 1.00 79.25 95 CYS A N 1
ATOM 767 C CA . CYS A 1 95 ? 3.224 -49.739 18.650 1.00 79.25 95 CYS A CA 1
ATOM 768 C C . CYS A 1 95 ? 3.292 -48.298 18.107 1.00 79.25 95 CYS A C 1
ATOM 770 O O . CYS A 1 95 ? 2.617 -47.410 18.624 1.00 79.25 95 CYS A O 1
ATOM 772 N N . ILE A 1 96 ? 4.089 -48.044 17.058 1.00 78.62 96 ILE A N 1
ATOM 773 C CA . ILE A 1 96 ? 4.117 -46.740 16.368 1.00 78.62 96 ILE A CA 1
ATOM 774 C C . ILE A 1 96 ? 2.784 -46.478 15.654 1.00 78.62 96 ILE A C 1
ATOM 776 O O . ILE A 1 96 ? 2.276 -45.359 15.722 1.00 78.62 96 ILE A O 1
ATOM 780 N N . LYS A 1 97 ? 2.208 -47.492 14.996 1.00 81.06 97 LYS A N 1
ATOM 781 C CA . LYS A 1 97 ? 0.924 -47.409 14.287 1.00 81.06 97 LYS A CA 1
ATOM 782 C C . LYS A 1 97 ? -0.218 -47.048 15.240 1.00 81.06 97 LYS A C 1
ATOM 784 O O . LYS A 1 97 ? -0.904 -46.058 15.002 1.00 81.06 97 LYS A O 1
ATOM 789 N N . GLU A 1 98 ? -0.362 -47.796 16.333 1.00 82.12 98 GLU A N 1
ATOM 790 C CA . GLU A 1 98 ? -1.379 -47.575 17.372 1.00 82.12 98 GLU A CA 1
ATOM 791 C C . GLU A 1 98 ? -1.233 -46.193 18.025 1.00 82.12 98 GLU A C 1
ATOM 793 O O . GLU A 1 98 ? -2.217 -45.470 18.177 1.00 82.12 98 GLU A O 1
ATOM 798 N N . LEU A 1 99 ? 0.001 -45.772 18.334 1.00 77.81 99 LEU A N 1
ATOM 799 C CA . LEU A 1 99 ? 0.270 -44.436 18.868 1.00 77.81 99 LEU A CA 1
ATOM 800 C C . LEU A 1 99 ? -0.113 -43.329 17.872 1.00 77.81 99 LEU A C 1
ATOM 802 O O . LEU A 1 99 ? -0.712 -42.336 18.272 1.00 77.81 99 LEU A O 1
ATOM 806 N N . CYS A 1 100 ? 0.206 -43.484 16.584 1.00 80.19 100 CYS A N 1
ATOM 807 C CA . CYS A 1 100 ? -0.170 -42.512 15.553 1.00 80.19 100 CYS A CA 1
ATOM 808 C C . CYS A 1 100 ? -1.690 -42.426 15.357 1.00 80.19 100 CYS A C 1
ATOM 810 O O . CYS A 1 100 ? -2.213 -41.334 15.160 1.00 80.19 100 CYS A O 1
ATOM 812 N N . GLU A 1 101 ? -2.400 -43.554 15.422 1.00 83.56 101 GLU A N 1
ATOM 813 C CA . GLU A 1 101 ? -3.861 -43.598 15.295 1.00 83.56 101 GLU A CA 1
ATOM 814 C C . GLU A 1 101 ? -4.542 -42.900 16.478 1.00 83.56 101 GLU A C 1
ATOM 816 O O . GLU A 1 101 ? -5.345 -41.992 16.258 1.00 83.56 101 GLU A O 1
ATOM 821 N N . PHE A 1 102 ? -4.127 -43.225 17.707 1.00 83.56 102 PHE A N 1
ATOM 822 C CA . PHE A 1 102 ? -4.607 -42.578 18.931 1.00 83.56 102 PHE A CA 1
ATOM 823 C C . PHE A 1 102 ? -4.310 -41.069 18.966 1.00 83.56 102 PHE A C 1
ATOM 825 O O . PHE A 1 102 ? -5.143 -40.283 19.412 1.00 83.56 102 PHE A O 1
ATOM 832 N N . LEU A 1 103 ? -3.137 -40.635 18.485 1.00 80.12 103 LEU A N 1
ATOM 833 C CA . LEU A 1 103 ? -2.783 -39.212 18.435 1.00 80.12 103 LEU A CA 1
ATOM 834 C C . LEU A 1 103 ? -3.646 -38.414 17.446 1.00 80.12 103 LEU A C 1
ATOM 836 O O . LEU A 1 103 ? -3.935 -37.254 17.728 1.00 80.12 103 LEU A O 1
ATOM 840 N N . VAL A 1 104 ? -4.070 -39.007 16.322 1.00 84.06 104 VAL A N 1
ATOM 841 C CA . VAL A 1 104 ? -5.005 -38.353 15.387 1.00 84.06 104 VAL A CA 1
ATOM 842 C C . VAL A 1 104 ? -6.397 -38.245 16.006 1.00 84.06 104 VAL A C 1
ATOM 844 O O . VAL A 1 104 ? -6.943 -37.148 16.058 1.00 84.06 104 VAL A O 1
ATOM 847 N N . GLU A 1 105 ? -6.933 -39.343 16.542 1.00 84.88 105 GLU A N 1
ATOM 848 C CA . GLU A 1 105 ? -8.271 -39.371 17.158 1.00 84.88 105 GLU A CA 1
ATOM 849 C C . GLU A 1 105 ? -8.371 -38.390 18.339 1.00 84.88 105 GLU A C 1
ATOM 851 O O . GLU A 1 105 ? -9.306 -37.598 18.422 1.00 84.88 105 GLU A O 1
ATOM 856 N N . MET A 1 106 ? -7.344 -38.337 19.192 1.00 86.31 106 MET A N 1
ATOM 857 C CA . MET A 1 106 ? -7.267 -37.391 20.312 1.00 86.31 106 MET A CA 1
ATOM 858 C C . MET A 1 106 ? -7.184 -35.919 19.866 1.00 86.31 106 MET A C 1
ATOM 860 O O . MET A 1 106 ? -7.657 -35.035 20.581 1.00 86.31 106 MET A O 1
ATOM 864 N N . LEU A 1 107 ? -6.616 -35.623 18.691 1.00 82.12 107 LEU A N 1
ATOM 865 C CA . LEU A 1 107 ? -6.629 -34.270 18.123 1.00 82.12 107 LEU A CA 1
ATOM 866 C C . LEU A 1 107 ? -7.997 -33.916 17.520 1.00 82.12 107 LEU A C 1
ATOM 868 O O . LEU A 1 107 ? -8.456 -32.784 17.698 1.00 82.12 107 LEU A O 1
ATOM 872 N N . GLU A 1 108 ? -8.667 -34.868 16.868 1.00 83.12 108 GLU A N 1
ATOM 873 C CA . GLU A 1 108 ? -10.037 -34.710 16.361 1.00 83.12 108 GLU A CA 1
ATOM 874 C C . GLU A 1 108 ? -11.026 -34.447 17.518 1.00 83.12 108 GLU A C 1
ATOM 876 O O . GLU A 1 108 ? -11.729 -33.433 17.492 1.00 83.12 108 GLU A O 1
ATOM 881 N N . ASP A 1 109 ? -10.978 -35.241 18.596 1.00 84.00 109 ASP A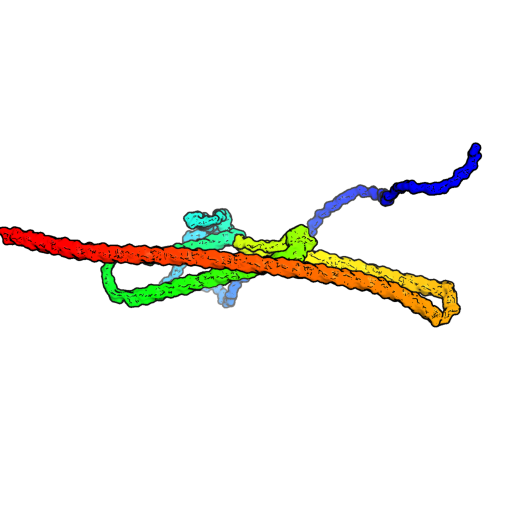 N 1
ATOM 882 C CA . ASP A 1 109 ? -11.788 -35.066 19.819 1.00 84.00 109 ASP A CA 1
ATOM 883 C C . ASP A 1 109 ? -11.564 -33.709 20.520 1.00 84.00 109 ASP A C 1
ATOM 885 O O . ASP A 1 109 ? -12.485 -33.124 21.098 1.00 84.00 109 ASP A O 1
ATOM 889 N N . LEU A 1 110 ? -10.344 -33.160 20.466 1.00 81.12 110 LEU A N 1
ATOM 890 C CA . LEU A 1 110 ? -10.019 -31.830 21.011 1.00 81.12 110 LEU A CA 1
ATOM 891 C C . LEU A 1 110 ? -10.449 -30.663 20.095 1.00 81.12 110 LEU A C 1
ATOM 893 O O . LEU A 1 110 ? -10.250 -29.483 20.447 1.00 81.12 110 LEU A O 1
ATOM 897 N N . GLY A 1 111 ? -11.024 -30.972 18.929 1.00 80.75 111 GLY A N 1
ATOM 898 C CA . GLY A 1 111 ? -11.471 -30.017 17.921 1.00 80.75 111 GLY A CA 1
ATOM 899 C C . GLY A 1 111 ? -10.318 -29.367 17.157 1.00 80.75 111 GLY A C 1
ATOM 900 O O . GLY A 1 111 ? -10.294 -28.139 17.024 1.00 80.75 111 GLY A O 1
ATOM 901 N N . TYR A 1 112 ? -9.329 -30.153 16.718 1.00 83.44 112 TYR A N 1
ATOM 902 C CA . TYR A 1 112 ? -8.243 -29.673 15.859 1.00 83.44 112 TYR A CA 1
ATOM 903 C C . TYR A 1 112 ? -8.777 -29.303 14.459 1.00 83.44 112 TYR A C 1
ATOM 905 O O . TYR A 1 112 ? -9.388 -30.142 13.802 1.00 83.44 112 TYR A O 1
ATOM 913 N N . PRO A 1 113 ? -8.581 -28.061 13.970 1.00 79.00 113 PRO A N 1
ATOM 914 C CA . PRO A 1 113 ? -9.289 -27.562 12.785 1.00 79.00 113 PRO A CA 1
ATOM 915 C C . PRO A 1 113 ? -8.646 -27.940 11.436 1.00 79.00 113 PRO A C 1
ATOM 917 O O . PRO A 1 113 ? -9.070 -27.421 10.404 1.00 79.00 113 PRO A O 1
ATOM 920 N N . PHE A 1 114 ? -7.624 -28.803 11.414 1.00 82.94 114 PHE A N 1
ATOM 921 C CA . PHE A 1 114 ? -6.916 -29.201 10.193 1.00 82.94 114 PHE A CA 1
ATOM 922 C C . PHE A 1 114 ? -6.842 -30.728 10.073 1.00 82.94 114 PHE A C 1
ATOM 924 O O . PHE A 1 114 ? -6.534 -31.418 11.040 1.00 82.94 114 PHE A O 1
ATOM 931 N N . VAL A 1 115 ? -7.094 -31.263 8.877 1.00 78.94 115 VAL A N 1
ATOM 932 C CA . VAL A 1 115 ? -7.128 -32.716 8.642 1.00 78.94 115 VAL A CA 1
ATOM 933 C C . VAL A 1 115 ? -5.718 -33.314 8.707 1.00 78.94 115 VAL A C 1
ATOM 935 O O . VAL A 1 115 ? -4.842 -32.931 7.931 1.00 78.94 115 VAL A O 1
ATOM 938 N N . LEU A 1 116 ? -5.516 -34.300 9.586 1.00 79.62 116 LEU A N 1
ATOM 939 C CA . LEU A 1 116 ? -4.283 -35.086 9.689 1.00 79.62 116 LEU A CA 1
ATOM 940 C C . LEU A 1 116 ? -4.559 -36.535 9.285 1.00 79.62 116 LEU A C 1
ATOM 942 O O . LEU A 1 116 ? -5.207 -37.280 10.013 1.00 79.62 116 LEU A O 1
ATOM 946 N N . SER A 1 117 ? -4.042 -36.973 8.135 1.00 80.88 117 SER A N 1
ATOM 947 C CA . SER A 1 117 ? -4.193 -38.379 7.751 1.00 80.88 117 SER A CA 1
ATOM 948 C C . SER A 1 117 ? -3.390 -39.295 8.678 1.00 80.88 117 SER A C 1
ATOM 950 O O . SER A 1 117 ? -2.169 -39.144 8.802 1.00 80.88 117 SER A O 1
ATOM 952 N N . LYS A 1 118 ? -4.049 -40.329 9.216 1.00 79.38 118 LYS A N 1
ATOM 953 C CA . LYS A 1 118 ? -3.416 -41.450 9.937 1.00 79.38 118 LYS A CA 1
ATOM 954 C C . LYS A 1 118 ? -2.253 -42.063 9.141 1.00 79.38 118 LYS A C 1
ATOM 956 O O . LYS A 1 118 ? -1.197 -42.325 9.709 1.00 79.38 118 LYS A O 1
ATOM 961 N N . THR A 1 119 ? -2.383 -42.178 7.813 1.00 76.75 119 THR A N 1
ATOM 962 C CA . THR A 1 119 ? -1.298 -42.680 6.946 1.00 76.75 119 THR A CA 1
ATOM 963 C C . THR A 1 119 ? -0.119 -41.720 6.822 1.00 76.75 119 THR A C 1
ATOM 965 O O . THR A 1 119 ? 1.012 -42.172 6.667 1.00 76.75 119 THR A O 1
ATOM 968 N N . SER A 1 120 ? -0.353 -40.408 6.935 1.00 72.81 120 SER A N 1
ATOM 969 C CA . SER A 1 120 ? 0.731 -39.426 6.960 1.00 72.81 120 SER A CA 1
ATOM 970 C C . SER A 1 120 ? 1.496 -39.503 8.280 1.00 72.81 120 SER A C 1
ATOM 972 O O . SER A 1 120 ? 2.722 -39.425 8.264 1.00 72.81 120 SER A O 1
ATOM 974 N N . MET A 1 121 ? 0.806 -39.692 9.411 1.00 76.50 121 MET A N 1
ATOM 975 C CA . MET A 1 121 ? 1.422 -39.739 10.744 1.00 76.50 121 MET A CA 1
ATOM 976 C C . MET A 1 121 ? 2.465 -40.854 10.902 1.00 76.50 121 MET A C 1
ATOM 978 O O . MET A 1 121 ? 3.492 -40.616 11.533 1.00 76.50 121 MET A O 1
ATOM 982 N N . TYR A 1 122 ? 2.299 -42.015 10.255 1.00 78.19 122 TYR A N 1
ATOM 983 C CA . TYR A 1 122 ? 3.337 -43.062 10.260 1.00 78.19 122 TYR A CA 1
ATOM 984 C C . TYR A 1 122 ? 4.672 -42.594 9.637 1.00 78.19 122 TYR A C 1
ATOM 986 O O . TYR A 1 122 ? 5.733 -43.132 9.949 1.00 78.19 122 TYR A O 1
ATOM 994 N N . SER A 1 123 ? 4.637 -41.569 8.776 1.00 77.44 123 SER A N 1
ATOM 995 C CA . SER A 1 123 ? 5.801 -40.936 8.141 1.00 77.44 123 SER A CA 1
ATOM 996 C C . SER A 1 123 ? 6.171 -39.578 8.760 1.00 77.44 123 SER A C 1
ATOM 998 O O . SER A 1 123 ? 6.626 -38.683 8.053 1.00 77.44 123 SER A O 1
ATOM 1000 N N . ILE A 1 124 ? 6.006 -39.403 10.079 1.00 72.19 124 ILE A N 1
ATOM 1001 C CA . ILE A 1 124 ? 6.181 -38.112 10.786 1.00 72.19 124 ILE A CA 1
ATOM 1002 C C . ILE A 1 124 ? 7.519 -37.385 10.526 1.00 72.19 124 ILE A C 1
ATOM 1004 O O . ILE A 1 124 ? 7.577 -36.164 10.621 1.00 72.19 124 ILE A O 1
ATOM 1008 N N . GLY A 1 125 ? 8.585 -38.115 10.175 1.00 70.69 125 GLY A N 1
ATOM 1009 C CA . GLY A 1 125 ? 9.898 -37.556 9.822 1.00 70.69 125 GLY A CA 1
ATOM 1010 C C . GLY A 1 125 ? 10.047 -37.079 8.369 1.00 70.69 125 GLY A C 1
ATOM 1011 O O . GLY A 1 125 ? 11.110 -36.576 8.008 1.00 70.69 125 GLY A O 1
ATOM 1012 N N . ALA A 1 126 ? 9.030 -37.238 7.515 1.00 76.94 126 ALA A N 1
ATOM 1013 C CA . ALA A 1 126 ? 9.045 -36.711 6.152 1.00 76.94 126 ALA A CA 1
ATOM 1014 C C . ALA A 1 126 ? 8.913 -35.171 6.171 1.00 76.94 126 ALA A C 1
ATOM 1016 O O . ALA A 1 126 ? 8.073 -34.661 6.914 1.00 76.94 126 ALA A O 1
ATOM 1017 N N . PRO A 1 127 ? 9.663 -34.407 5.346 1.00 71.00 127 PRO A N 1
ATOM 1018 C CA . PRO A 1 127 ? 9.747 -32.945 5.475 1.00 71.00 127 PRO A CA 1
ATOM 1019 C C . PRO A 1 127 ? 8.407 -32.192 5.482 1.00 71.00 127 PRO A C 1
ATOM 1021 O O . PRO A 1 127 ? 8.258 -31.224 6.223 1.00 71.00 127 PRO A O 1
ATOM 1024 N N . HIS A 1 128 ? 7.421 -32.637 4.697 1.00 69.88 128 HIS A N 1
ATOM 1025 C CA . HIS A 1 128 ? 6.097 -32.005 4.646 1.00 69.88 128 HIS A CA 1
ATOM 1026 C C . HIS A 1 128 ? 5.190 -32.427 5.814 1.00 69.88 128 HIS A C 1
ATOM 1028 O O . HIS A 1 128 ? 4.528 -31.582 6.414 1.00 69.88 128 HIS A O 1
ATOM 1034 N N . THR A 1 129 ? 5.200 -33.711 6.186 1.00 75.94 129 THR A N 1
ATOM 1035 C CA . THR A 1 129 ? 4.436 -34.234 7.330 1.00 75.94 129 THR A CA 1
ATOM 1036 C C . THR A 1 129 ? 4.936 -33.668 8.656 1.00 75.94 129 THR A C 1
ATOM 1038 O O . THR A 1 129 ? 4.127 -33.319 9.515 1.00 75.94 129 THR A O 1
ATOM 1041 N N . TRP A 1 130 ? 6.254 -33.534 8.822 1.00 76.88 130 TRP A N 1
ATOM 1042 C CA . TRP A 1 130 ? 6.862 -32.986 10.034 1.00 76.88 130 TRP A CA 1
ATOM 1043 C C . TRP A 1 130 ? 6.310 -31.596 10.373 1.00 76.88 130 TRP A C 1
ATOM 1045 O O . TRP A 1 130 ? 5.991 -31.325 11.526 1.00 76.88 130 TRP A O 1
ATOM 1055 N N . LEU A 1 131 ? 6.125 -30.734 9.367 1.00 80.69 131 LEU A N 1
ATOM 1056 C CA . LEU A 1 131 ? 5.569 -29.390 9.551 1.00 80.69 131 LEU A CA 1
ATOM 1057 C C . LEU A 1 131 ? 4.102 -29.421 10.015 1.00 80.69 131 LEU A C 1
ATOM 1059 O O . LEU A 1 131 ? 3.722 -28.634 10.880 1.00 80.69 131 LEU A O 1
ATOM 1063 N N . GLN A 1 132 ? 3.297 -30.353 9.494 1.00 78.75 132 GLN A N 1
ATOM 1064 C CA . GLN A 1 132 ? 1.903 -30.546 9.916 1.00 78.75 132 GLN A CA 1
ATOM 1065 C C . GLN A 1 132 ? 1.827 -31.051 11.365 1.00 78.75 132 GLN A C 1
ATOM 1067 O O . GLN A 1 132 ? 1.111 -30.480 12.188 1.00 78.75 132 GLN A O 1
ATOM 1072 N N . ALA A 1 133 ? 2.630 -32.064 11.708 1.00 78.12 133 ALA A N 1
ATOM 1073 C CA . ALA A 1 133 ? 2.709 -32.603 13.064 1.00 78.12 133 ALA A CA 1
ATOM 1074 C C . ALA A 1 133 ? 3.234 -31.568 14.077 1.00 78.12 133 ALA A C 1
ATOM 1076 O O . ALA A 1 133 ? 2.699 -31.450 15.178 1.00 78.12 133 ALA A O 1
ATOM 1077 N N . LEU A 1 134 ? 4.234 -30.765 13.700 1.00 79.44 134 LEU A N 1
ATOM 1078 C CA . LEU A 1 134 ? 4.754 -29.673 14.523 1.00 79.44 134 LEU A CA 1
ATOM 1079 C C . LEU A 1 134 ? 3.686 -28.594 14.776 1.00 79.44 134 LEU A C 1
ATOM 1081 O O . LEU A 1 134 ? 3.546 -28.133 15.907 1.00 79.44 134 LEU A O 1
ATOM 1085 N N . GLY A 1 135 ? 2.893 -28.237 13.760 1.00 80.88 135 GLY A N 1
ATOM 1086 C CA . GLY A 1 135 ? 1.756 -27.323 13.911 1.00 80.88 135 GLY A CA 1
ATOM 1087 C C . GLY A 1 135 ? 0.683 -27.850 14.871 1.00 80.88 135 GLY A C 1
ATOM 1088 O O . GLY A 1 135 ? 0.171 -27.096 15.699 1.00 80.88 135 GLY A O 1
ATOM 1089 N N . ALA A 1 136 ? 0.384 -29.151 14.818 1.00 81.06 136 ALA A N 1
ATOM 1090 C CA . ALA A 1 136 ? -0.535 -29.803 15.750 1.00 81.06 136 ALA A CA 1
ATOM 1091 C C . ALA A 1 136 ? -0.003 -29.820 17.195 1.00 81.06 136 ALA A C 1
ATOM 1093 O O . ALA A 1 136 ? -0.745 -29.519 18.131 1.00 81.06 136 ALA A O 1
ATOM 1094 N N . LEU A 1 137 ? 1.294 -30.090 17.384 1.00 80.69 137 LEU A N 1
ATOM 1095 C CA . LEU A 1 137 ? 1.946 -30.048 18.698 1.00 80.69 137 LEU A CA 1
ATOM 1096 C C . LEU A 1 137 ? 1.942 -28.638 19.310 1.00 80.69 137 LEU A C 1
ATOM 1098 O O . LEU A 1 137 ? 1.659 -28.500 20.499 1.00 80.69 137 LEU A O 1
ATOM 1102 N N . ILE A 1 138 ? 2.201 -27.593 18.517 1.00 79.31 138 ILE A N 1
ATOM 1103 C CA . ILE A 1 138 ? 2.137 -26.193 18.976 1.00 79.31 138 ILE A CA 1
ATOM 1104 C C . ILE A 1 138 ? 0.711 -25.841 19.426 1.00 79.31 138 ILE A C 1
ATOM 1106 O O . ILE A 1 138 ? 0.515 -25.369 20.545 1.00 79.31 138 ILE A O 1
ATOM 1110 N N . TRP A 1 139 ? -0.297 -26.162 18.610 1.00 88.56 139 TRP A N 1
ATOM 1111 C CA . TRP A 1 139 ? -1.705 -25.949 18.960 1.00 88.56 139 TRP A CA 1
ATOM 1112 C C . TRP A 1 139 ? -2.123 -26.709 20.230 1.00 88.56 139 TRP A C 1
ATOM 1114 O O . TRP A 1 139 ? -2.871 -26.181 21.056 1.00 88.56 139 TRP A O 1
ATOM 1124 N N . LEU A 1 140 ? -1.613 -27.930 20.430 1.00 81.00 140 LEU A N 1
ATOM 1125 C CA . LEU A 1 140 ? -1.878 -28.719 21.633 1.00 81.00 140 LEU A CA 1
ATOM 1126 C C . LEU A 1 140 ? -1.231 -28.087 22.878 1.00 81.00 140 LEU A C 1
ATOM 1128 O O . LEU A 1 140 ? -1.859 -28.049 23.937 1.00 81.00 140 LEU A O 1
ATOM 1132 N N . ILE A 1 141 ? -0.023 -27.527 22.755 1.00 78.88 141 ILE A N 1
ATOM 1133 C CA . ILE A 1 141 ? 0.644 -26.762 23.823 1.00 78.88 141 ILE A CA 1
ATOM 1134 C C . ILE A 1 141 ? -0.172 -25.513 24.191 1.00 78.88 141 ILE A C 1
ATOM 1136 O O . ILE A 1 141 ? -0.378 -25.254 25.382 1.00 78.88 141 ILE A O 1
ATOM 1140 N N . ASP A 1 142 ? -0.703 -24.781 23.209 1.00 78.00 142 ASP A N 1
ATOM 1141 C CA . ASP A 1 142 ? -1.575 -23.624 23.451 1.00 78.00 142 ASP A CA 1
ATOM 1142 C C . ASP A 1 142 ? -2.888 -24.035 24.137 1.00 78.00 142 ASP A C 1
ATOM 1144 O O . ASP A 1 142 ? -3.282 -23.436 25.143 1.00 78.00 142 ASP A O 1
ATOM 1148 N N . LYS A 1 143 ? -3.542 -25.109 23.670 1.00 73.94 143 LYS A N 1
ATOM 1149 C CA . LYS A 1 143 ? -4.753 -25.674 24.295 1.00 73.94 143 LYS A CA 1
ATOM 1150 C C . LYS A 1 143 ? -4.501 -26.113 25.740 1.00 73.94 143 LYS A C 1
ATOM 1152 O O . LYS A 1 143 ? -5.279 -25.753 26.624 1.00 73.94 143 LYS A O 1
ATOM 1157 N N . VAL A 1 144 ? -3.406 -26.825 26.014 1.00 75.88 144 VAL A N 1
ATOM 1158 C CA . VAL A 1 144 ? -3.011 -27.224 27.377 1.00 75.88 144 VAL A CA 1
ATOM 1159 C C . VAL A 1 144 ? -2.722 -25.996 28.244 1.00 75.88 144 VAL A C 1
ATOM 1161 O O . VAL A 1 144 ? -3.165 -25.942 29.392 1.00 75.88 144 VAL A O 1
ATOM 1164 N N . THR A 1 145 ? -2.057 -24.973 27.705 1.00 75.12 145 THR A N 1
ATOM 1165 C CA . THR A 1 145 ? -1.775 -23.717 28.419 1.00 75.12 145 THR A CA 1
ATOM 1166 C C . THR A 1 145 ? -3.067 -22.973 28.774 1.00 75.12 145 THR A C 1
ATOM 1168 O O . THR A 1 145 ? -3.253 -22.563 29.924 1.00 75.12 145 THR A O 1
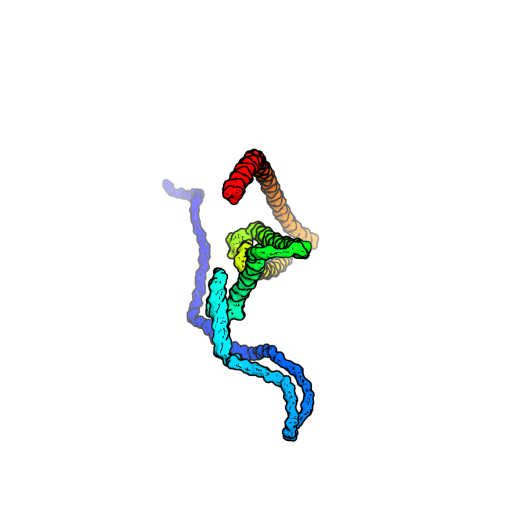ATOM 1171 N N . LEU A 1 146 ? -4.017 -22.872 27.839 1.00 69.50 146 LEU A N 1
ATOM 1172 C CA . LEU A 1 146 ? -5.343 -22.298 28.082 1.00 69.50 146 LEU A CA 1
ATOM 1173 C C . LEU A 1 146 ? -6.146 -23.105 29.114 1.00 69.50 146 LEU A C 1
ATOM 1175 O O . LEU A 1 146 ? -6.751 -22.510 30.006 1.00 69.50 146 LEU A O 1
ATOM 1179 N N . LEU A 1 147 ? -6.103 -24.441 29.066 1.00 67.88 147 LEU A N 1
ATOM 1180 C CA . LEU A 1 147 ? -6.744 -25.311 30.060 1.00 67.88 147 LEU A CA 1
ATOM 1181 C C . LEU A 1 147 ? -6.109 -25.177 31.452 1.00 67.88 147 LEU A C 1
ATOM 1183 O O . LEU A 1 147 ? -6.827 -25.174 32.453 1.00 67.88 147 LEU A O 1
ATOM 1187 N N . GLN A 1 148 ? -4.789 -24.995 31.552 1.00 68.88 148 GLN A N 1
ATOM 1188 C CA . GLN A 1 148 ? -4.120 -24.694 32.823 1.00 68.88 148 GLN A CA 1
ATOM 1189 C C . GLN A 1 148 ? -4.536 -23.321 33.374 1.00 68.88 148 GLN A C 1
ATOM 1191 O O . GLN A 1 148 ? -4.816 -23.198 34.569 1.00 68.88 148 GLN A O 1
ATOM 1196 N N . ILE A 1 149 ? -4.638 -22.294 32.523 1.00 63.69 149 ILE A N 1
ATOM 1197 C CA . ILE A 1 149 ? -5.136 -20.961 32.906 1.00 63.69 149 ILE A CA 1
ATOM 1198 C C . ILE A 1 149 ? -6.606 -21.038 33.356 1.00 63.69 149 ILE A C 1
ATOM 1200 O O . ILE A 1 149 ? -6.974 -20.448 34.376 1.00 63.69 149 ILE A O 1
ATOM 1204 N N . PHE A 1 150 ? -7.442 -21.797 32.645 1.00 61.88 150 PHE A N 1
ATOM 1205 C CA . PHE A 1 150 ? -8.854 -21.989 32.974 1.00 61.88 150 PHE A CA 1
ATOM 1206 C C . PHE A 1 150 ? -9.044 -22.767 34.283 1.00 61.88 150 PHE A C 1
ATOM 1208 O O . PHE A 1 150 ? -9.803 -22.331 35.146 1.00 61.88 150 PHE A O 1
ATOM 1215 N N . ASN A 1 151 ? -8.302 -23.855 34.503 1.00 52.78 151 ASN A N 1
ATOM 1216 C CA . ASN A 1 151 ? -8.362 -24.606 35.759 1.00 52.78 151 ASN A CA 1
ATOM 1217 C C . ASN A 1 151 ? -7.810 -23.803 36.950 1.00 52.78 151 ASN A C 1
ATOM 1219 O O . ASN A 1 151 ? -8.371 -23.888 38.043 1.00 52.78 151 ASN A O 1
ATOM 1223 N N . ARG A 1 152 ? -6.808 -22.929 36.750 1.00 51.69 152 ARG A N 1
ATOM 1224 C CA . ARG A 1 152 ? -6.416 -21.936 37.771 1.00 51.69 152 ARG A CA 1
ATOM 1225 C C . ARG A 1 152 ? -7.560 -20.964 38.088 1.00 51.69 152 ARG A C 1
ATOM 1227 O O . ARG A 1 152 ? -7.814 -20.725 39.264 1.00 51.69 152 ARG A O 1
ATOM 1234 N N . LYS A 1 153 ? -8.304 -20.462 37.091 1.00 45.69 153 LYS A N 1
ATOM 1235 C CA . LYS A 1 153 ? -9.526 -19.659 37.328 1.00 45.69 153 LYS A CA 1
ATOM 1236 C C . LYS A 1 153 ? -10.620 -20.459 38.053 1.00 45.69 153 LYS A C 1
ATOM 1238 O O . LYS A 1 153 ? -11.244 -19.935 38.968 1.00 45.69 153 LYS A O 1
ATOM 1243 N N . LYS A 1 154 ? -10.813 -21.739 37.720 1.00 42.00 154 LYS A N 1
ATOM 1244 C CA . LYS A 1 154 ? -11.795 -22.620 38.381 1.00 42.00 154 LYS A CA 1
ATOM 1245 C C . LYS A 1 154 ? -11.457 -22.872 39.860 1.00 42.00 154 LYS A C 1
ATOM 1247 O O . LYS A 1 154 ? -12.367 -22.955 40.676 1.00 42.00 154 LYS A O 1
ATOM 1252 N N . MET A 1 155 ? -10.170 -22.899 40.218 1.00 40.25 155 MET A N 1
ATOM 1253 C CA . MET A 1 155 ? -9.701 -22.943 41.614 1.00 40.25 155 MET A CA 1
ATOM 1254 C C . MET A 1 155 ? -9.818 -21.601 42.359 1.00 40.25 155 MET A C 1
ATOM 1256 O O . MET A 1 155 ? -9.892 -21.601 43.583 1.00 40.25 155 MET A O 1
ATOM 1260 N N . ILE A 1 156 ? -9.867 -20.468 41.650 1.00 41.34 156 ILE A N 1
ATOM 1261 C CA . ILE A 1 156 ? -10.117 -19.136 42.237 1.00 41.34 156 ILE A CA 1
ATOM 1262 C C . ILE A 1 156 ? -11.613 -18.928 42.547 1.00 41.34 156 ILE A C 1
ATOM 1264 O O . ILE A 1 156 ? -11.945 -18.171 43.454 1.00 41.34 156 ILE A O 1
ATOM 1268 N N . ASN A 1 157 ? -12.507 -19.630 41.842 1.00 39.31 157 ASN A N 1
ATOM 1269 C CA . ASN A 1 157 ? -13.959 -19.416 41.887 1.00 39.31 157 ASN A CA 1
ATOM 1270 C C . ASN A 1 157 ? -14.750 -20.463 42.706 1.00 39.31 157 ASN A C 1
ATOM 1272 O O . ASN A 1 157 ? -15.961 -20.578 42.522 1.00 39.31 157 ASN A O 1
ATOM 1276 N N . LYS A 1 158 ? -14.122 -21.238 43.606 1.00 37.62 158 LYS A N 1
ATOM 1277 C CA . LYS A 1 158 ? -14.898 -22.030 44.582 1.00 37.62 158 LYS A CA 1
ATOM 1278 C C . LYS A 1 158 ? -15.537 -21.079 45.611 1.00 37.62 158 LYS A C 1
ATOM 1280 O O . LYS A 1 158 ? -14.786 -20.337 46.246 1.00 37.62 158 LYS A O 1
ATOM 1285 N N . PRO A 1 159 ? -16.871 -21.085 45.801 1.00 40.31 159 PRO A N 1
ATOM 1286 C CA . PRO A 1 159 ? -17.500 -20.284 46.844 1.00 40.31 159 PRO A CA 1
ATOM 1287 C C . PRO A 1 159 ? -17.073 -20.796 48.223 1.00 40.31 159 PRO A C 1
ATOM 1289 O O . PRO A 1 159 ? -16.957 -22.004 48.438 1.00 40.31 159 PRO A O 1
ATOM 1292 N N . ALA A 1 160 ? -16.826 -19.868 49.144 1.00 37.69 160 ALA A N 1
ATOM 1293 C CA . ALA A 1 160 ? -16.535 -20.169 50.538 1.00 37.69 160 ALA A CA 1
ATOM 1294 C C . ALA A 1 160 ? -17.768 -19.843 51.384 1.00 37.69 160 ALA A C 1
ATOM 1296 O O . ALA A 1 160 ? -18.052 -18.673 51.636 1.00 37.69 160 ALA A O 1
ATOM 1297 N N . GLU A 1 161 ? -18.482 -20.876 51.820 1.00 36.47 161 GLU A N 1
ATOM 1298 C CA . GLU A 1 161 ? -19.439 -20.770 52.922 1.00 36.47 161 GLU A CA 1
ATOM 1299 C C . GLU A 1 161 ? -18.739 -21.076 54.259 1.00 36.47 161 GLU A C 1
ATOM 1301 O O . GLU A 1 161 ? -17.687 -21.715 54.294 1.00 36.47 161 GLU A O 1
ATOM 1306 N N . THR A 1 162 ? -19.335 -20.596 55.354 1.00 34.09 162 THR A N 1
ATOM 1307 C CA . THR A 1 162 ? -18.932 -20.848 56.754 1.00 34.09 162 THR A CA 1
ATOM 1308 C C . THR A 1 162 ? -17.572 -20.275 57.200 1.00 34.09 162 THR A C 1
ATOM 1310 O O . THR A 1 162 ? -16.583 -20.971 57.403 1.00 34.09 162 THR A O 1
ATOM 1313 N N . ILE A 1 163 ? -17.575 -18.954 57.408 1.00 45.94 163 ILE A N 1
ATOM 1314 C CA . ILE A 1 163 ? -17.181 -18.255 58.654 1.00 45.94 163 ILE A CA 1
ATOM 1315 C C . ILE A 1 163 ? -16.207 -18.995 59.604 1.00 45.94 163 ILE A C 1
ATOM 1317 O O . ILE A 1 163 ? -16.606 -19.936 60.283 1.00 45.94 163 ILE A O 1
ATOM 1321 N N . THR A 1 164 ? -14.991 -18.455 59.789 1.00 35.72 164 THR A N 1
ATOM 1322 C CA . THR A 1 164 ? -14.421 -18.004 61.094 1.00 35.72 164 THR A CA 1
ATOM 1323 C C . THR A 1 164 ? -13.025 -17.349 60.917 1.00 35.72 164 THR A C 1
ATOM 1325 O O . THR A 1 164 ? -12.415 -17.437 59.852 1.00 35.72 164 THR A O 1
ATOM 1328 N N . GLU A 1 165 ? -12.546 -16.672 61.973 1.00 34.25 165 GLU A N 1
ATOM 1329 C CA . GLU A 1 165 ? -11.176 -16.158 62.232 1.00 34.25 165 GLU A CA 1
ATOM 1330 C C . GLU A 1 165 ? -10.619 -14.938 61.445 1.00 34.25 165 GLU A C 1
ATOM 1332 O O . GLU A 1 165 ? -10.104 -15.002 60.321 1.00 34.25 165 GLU A O 1
ATOM 1337 N N . GLU A 1 166 ? -10.583 -13.797 62.145 1.00 40.34 166 GLU A N 1
ATOM 1338 C CA . GLU A 1 166 ? -10.194 -12.468 61.638 1.00 40.34 166 GLU A CA 1
ATOM 1339 C C . GLU A 1 166 ? -8.673 -12.235 61.500 1.00 40.34 166 GLU A C 1
ATOM 1341 O O . GLU A 1 166 ? -8.238 -11.318 60.800 1.00 40.34 166 GLU A O 1
ATOM 1346 N N . ILE A 1 167 ? -7.832 -13.099 62.083 1.00 43.00 167 ILE A N 1
ATOM 1347 C CA . ILE A 1 167 ? -6.360 -12.934 62.175 1.00 43.00 167 ILE A CA 1
ATOM 1348 C C . ILE A 1 167 ? -5.659 -12.945 60.789 1.00 43.00 167 ILE A C 1
ATOM 1350 O O . ILE A 1 167 ? -4.486 -12.598 60.637 1.00 43.00 167 ILE A O 1
ATOM 1354 N N . SER A 1 168 ? -6.375 -13.310 59.722 1.00 38.38 168 SER A N 1
ATOM 1355 C CA . SER A 1 168 ? -5.805 -13.572 58.393 1.00 38.38 168 SER A CA 1
ATOM 1356 C C . SER A 1 168 ? -5.692 -12.365 57.435 1.00 38.38 168 SER A C 1
ATOM 1358 O O . SER A 1 168 ? -5.067 -12.495 56.374 1.00 38.38 168 SER A O 1
ATOM 1360 N N . GLY A 1 169 ? -6.246 -11.194 57.781 1.00 35.31 169 GLY A N 1
ATOM 1361 C CA . GLY A 1 169 ? -6.398 -10.038 56.876 1.00 35.31 169 GLY A CA 1
ATOM 1362 C C . GLY A 1 169 ? -5.102 -9.531 56.221 1.00 35.31 169 GLY A C 1
ATOM 1363 O O . GLY A 1 169 ? -4.948 -9.592 54.996 1.00 35.31 169 GLY A O 1
ATOM 1364 N N . SER A 1 170 ? -4.134 -9.076 57.022 1.00 38.84 170 SER A N 1
ATOM 1365 C CA . SER A 1 170 ? -2.946 -8.347 56.538 1.00 38.84 170 SER A CA 1
ATOM 1366 C C . SER A 1 170 ? -2.057 -9.164 55.586 1.00 38.84 170 SER A C 1
ATOM 1368 O O . SER A 1 170 ? -1.501 -8.626 54.623 1.00 38.84 170 SER A O 1
ATOM 1370 N N . ARG A 1 171 ? -1.959 -10.489 55.787 1.00 43.72 171 ARG A N 1
ATOM 1371 C CA . ARG A 1 171 ? -1.220 -11.394 54.883 1.00 43.72 171 ARG A CA 1
ATOM 1372 C C . ARG A 1 171 ? -1.996 -11.706 53.598 1.00 43.72 171 ARG A C 1
ATOM 1374 O O . ARG A 1 171 ? -1.376 -11.780 52.534 1.00 43.72 171 ARG A O 1
ATOM 1381 N N . LYS A 1 172 ? -3.328 -11.849 53.663 1.00 40.22 172 LYS A N 1
ATOM 1382 C CA . LYS A 1 172 ? -4.182 -12.044 52.476 1.00 40.22 172 LYS A CA 1
ATOM 1383 C C . LYS A 1 172 ? -4.128 -10.815 51.562 1.00 40.22 172 LYS A C 1
ATOM 1385 O O . LYS A 1 172 ? -3.782 -10.949 50.390 1.00 40.22 172 LYS A O 1
ATOM 1390 N N . GLN A 1 173 ? -4.353 -9.613 52.097 1.00 44.06 173 GLN A N 1
ATOM 1391 C CA . GLN A 1 173 ? -4.398 -8.378 51.301 1.00 44.06 173 GLN A CA 1
ATOM 1392 C C . GLN A 1 173 ? -3.047 -8.040 50.640 1.00 44.06 173 GLN A C 1
ATOM 1394 O O . GLN A 1 173 ? -3.013 -7.610 49.484 1.00 44.06 173 GLN A O 1
ATOM 1399 N N . SER A 1 174 ? -1.931 -8.333 51.320 1.00 46.16 174 SER A N 1
ATOM 1400 C CA . SER A 1 174 ? -0.574 -8.215 50.762 1.00 46.16 174 SER A CA 1
ATOM 1401 C C . SER A 1 174 ? -0.342 -9.156 49.569 1.00 46.16 174 SER A C 1
ATOM 1403 O O . SER A 1 174 ? 0.164 -8.729 48.529 1.00 46.16 174 SER A O 1
ATOM 1405 N N . ARG A 1 175 ? -0.777 -10.422 49.668 1.00 46.88 175 ARG A N 1
ATOM 1406 C CA . ARG A 1 175 ? -0.691 -11.391 48.559 1.00 46.88 175 ARG A CA 1
ATOM 1407 C C . ARG A 1 175 ? -1.597 -11.010 47.385 1.00 46.88 175 ARG A C 1
ATOM 1409 O O . ARG A 1 175 ? -1.145 -11.066 46.246 1.00 46.88 175 ARG A O 1
ATOM 1416 N N . THR A 1 176 ? -2.822 -10.541 47.628 1.00 49.31 176 THR A N 1
ATOM 1417 C CA . THR A 1 176 ? -3.727 -10.089 46.552 1.00 49.31 176 THR A CA 1
ATOM 1418 C C . THR A 1 176 ? -3.175 -8.870 45.801 1.00 49.31 176 THR A C 1
ATOM 1420 O O . THR A 1 176 ? -3.294 -8.805 44.576 1.00 49.31 176 THR A O 1
ATOM 1423 N N . ARG A 1 177 ? -2.502 -7.935 46.496 1.00 51.38 177 ARG A N 1
ATOM 1424 C CA . ARG A 1 177 ? -1.738 -6.844 45.856 1.00 51.38 177 ARG A CA 1
ATOM 1425 C C . ARG A 1 177 ? -0.606 -7.387 44.977 1.00 51.38 177 ARG A C 1
ATOM 1427 O O . ARG A 1 177 ? -0.506 -6.988 43.820 1.00 51.38 177 ARG A O 1
ATOM 1434 N N . SER A 1 178 ? 0.193 -8.323 45.495 1.00 54.53 178 SER A N 1
ATOM 1435 C CA . SER A 1 178 ? 1.301 -8.948 44.756 1.00 54.53 178 SER A CA 1
ATOM 1436 C C . SER A 1 178 ? 0.828 -9.658 43.478 1.00 54.53 178 SER A C 1
ATOM 1438 O O . SER A 1 178 ? 1.354 -9.387 42.400 1.00 54.53 178 SER A O 1
ATOM 1440 N N . TYR A 1 179 ? -0.228 -10.477 43.547 1.00 48.09 179 TYR A N 1
ATOM 1441 C CA . TYR A 1 179 ? -0.753 -11.160 42.359 1.00 48.09 179 TYR A CA 1
ATOM 1442 C C . TYR A 1 179 ? -1.359 -10.198 41.329 1.00 48.09 179 TYR A C 1
ATOM 1444 O O . TYR A 1 179 ? -1.117 -10.386 40.138 1.00 48.09 179 TYR A O 1
ATOM 1452 N N . LYS A 1 180 ? -2.070 -9.135 41.745 1.00 60.81 180 LYS A N 1
ATOM 1453 C CA . LYS A 1 180 ? -2.520 -8.079 40.814 1.00 60.81 180 LYS A CA 1
ATOM 1454 C C . LYS A 1 180 ? -1.343 -7.382 40.120 1.00 60.81 180 LYS A C 1
ATOM 1456 O O . LYS A 1 180 ? -1.437 -7.106 38.926 1.00 60.81 180 LYS A O 1
ATOM 1461 N N . LEU A 1 181 ? -0.242 -7.135 40.833 1.00 62.84 181 LEU A N 1
ATOM 1462 C CA . LEU A 1 181 ? 0.961 -6.516 40.269 1.00 62.84 181 LEU A CA 1
ATOM 1463 C C . LEU A 1 181 ? 1.607 -7.408 39.195 1.00 62.84 181 LEU A C 1
ATOM 1465 O O . LEU A 1 181 ? 1.887 -6.931 38.099 1.00 62.84 181 LEU A O 1
ATOM 1469 N N . VAL A 1 182 ? 1.761 -8.709 39.471 1.00 67.69 182 VAL A N 1
ATOM 1470 C CA . VAL A 1 182 ? 2.311 -9.685 38.510 1.00 67.69 182 VAL A CA 1
ATOM 1471 C C . VAL A 1 182 ? 1.409 -9.838 37.281 1.00 67.69 182 VAL A C 1
ATOM 1473 O O . VAL A 1 182 ? 1.906 -9.853 36.157 1.00 67.69 182 VAL A O 1
ATOM 1476 N N . LEU A 1 183 ? 0.083 -9.891 37.457 1.00 62.09 183 LEU A N 1
ATOM 1477 C CA . LEU A 1 183 ? -0.866 -9.967 36.337 1.00 62.09 183 LEU A CA 1
ATOM 1478 C C . LEU A 1 183 ? -0.820 -8.704 35.462 1.00 62.09 183 LEU A C 1
ATOM 1480 O O . LEU A 1 183 ? -0.828 -8.807 34.236 1.00 62.09 183 LEU A O 1
ATOM 1484 N N . CYS A 1 184 ? -0.694 -7.524 36.077 1.00 65.69 184 CYS A N 1
ATOM 1485 C CA . CYS A 1 184 ? -0.491 -6.260 35.368 1.00 65.69 184 CYS A CA 1
ATOM 1486 C C . CYS A 1 184 ? 0.829 -6.263 34.573 1.00 65.69 184 CYS A C 1
ATOM 1488 O O . CYS A 1 184 ? 0.830 -5.965 33.380 1.00 65.69 184 CYS A O 1
ATOM 1490 N N . GLN A 1 185 ? 1.939 -6.692 35.187 1.00 65.12 185 GLN A N 1
ATOM 1491 C CA . GLN A 1 185 ? 3.243 -6.806 34.520 1.00 65.12 185 GLN A CA 1
ATOM 1492 C C . GLN A 1 185 ? 3.232 -7.794 33.345 1.00 65.12 185 GLN A C 1
ATOM 1494 O O . GLN A 1 185 ? 3.790 -7.486 32.293 1.00 65.12 185 GLN A O 1
ATOM 1499 N N . LEU A 1 186 ? 2.596 -8.961 33.490 1.00 65.19 186 LEU A N 1
ATOM 1500 C CA . LEU A 1 186 ? 2.479 -9.946 32.409 1.00 65.19 186 LEU A CA 1
ATOM 1501 C C . LEU A 1 186 ? 1.606 -9.431 31.259 1.00 65.19 186 LEU A C 1
ATOM 1503 O O . LEU A 1 186 ? 1.988 -9.573 30.100 1.00 65.19 186 LEU A O 1
ATOM 1507 N N . THR A 1 187 ? 0.485 -8.773 31.570 1.00 66.12 187 THR A N 1
ATOM 1508 C CA . THR A 1 187 ? -0.397 -8.173 30.555 1.00 66.12 187 THR A CA 1
ATOM 1509 C C . THR A 1 187 ? 0.329 -7.059 29.795 1.00 66.12 187 THR A C 1
ATOM 1511 O O . THR A 1 187 ? 0.335 -7.066 28.569 1.00 66.12 187 THR A O 1
ATOM 1514 N N . CYS A 1 188 ? 1.030 -6.170 30.507 1.00 65.62 188 CYS A N 1
ATOM 1515 C CA . CYS A 1 188 ? 1.831 -5.089 29.925 1.00 65.62 188 CYS A CA 1
ATOM 1516 C C . CYS A 1 188 ? 2.985 -5.612 29.043 1.00 65.62 188 CYS A C 1
ATOM 1518 O O . CYS A 1 188 ? 3.251 -5.076 27.965 1.00 65.62 188 CYS A O 1
ATOM 1520 N N . ARG A 1 189 ? 3.642 -6.711 29.447 1.00 69.50 189 ARG A N 1
ATOM 1521 C CA . ARG A 1 189 ? 4.647 -7.391 28.611 1.00 69.50 189 ARG A CA 1
ATOM 1522 C C . ARG A 1 189 ? 4.032 -7.982 27.343 1.00 69.50 189 ARG A C 1
ATOM 1524 O O . ARG A 1 189 ? 4.621 -7.823 26.278 1.00 69.50 189 ARG A O 1
ATOM 1531 N N . LEU A 1 190 ? 2.862 -8.617 27.436 1.00 73.88 190 LEU A N 1
ATOM 1532 C CA . LEU A 1 190 ? 2.169 -9.187 26.278 1.00 73.88 190 LEU A CA 1
ATOM 1533 C C . LEU A 1 190 ? 1.721 -8.095 25.294 1.00 73.88 190 LEU A C 1
ATOM 1535 O O . LEU A 1 190 ? 1.979 -8.217 24.100 1.00 73.88 190 LEU A O 1
ATOM 1539 N N . THR A 1 191 ? 1.143 -6.988 25.775 1.00 71.25 191 THR A N 1
ATOM 1540 C CA . THR A 1 191 ? 0.787 -5.853 24.906 1.00 71.25 191 THR A CA 1
ATOM 1541 C C . THR A 1 191 ? 2.021 -5.237 24.250 1.00 71.25 191 THR A C 1
ATOM 1543 O O . THR A 1 191 ? 1.994 -4.972 23.055 1.00 71.25 191 THR A O 1
ATOM 1546 N N . HIS A 1 192 ? 3.132 -5.076 24.976 1.00 73.81 192 HIS A N 1
ATOM 1547 C CA . HIS A 1 192 ? 4.384 -4.563 24.407 1.00 73.81 192 HIS A CA 1
ATOM 1548 C C . HIS A 1 192 ? 4.985 -5.495 23.334 1.00 73.81 192 HIS A C 1
ATOM 1550 O O . HIS A 1 192 ? 5.513 -5.017 22.330 1.00 73.81 192 HIS A O 1
ATOM 1556 N N . VAL A 1 193 ? 4.892 -6.820 23.506 1.00 79.62 193 VAL A N 1
ATOM 1557 C CA . VAL A 1 193 ? 5.299 -7.795 22.476 1.00 79.62 193 VAL A CA 1
ATOM 1558 C C . VAL A 1 193 ? 4.389 -7.710 21.249 1.00 79.62 193 VAL A C 1
ATOM 1560 O O . VAL A 1 193 ? 4.899 -7.620 20.135 1.00 79.62 193 VAL A O 1
ATOM 1563 N N . ASN A 1 194 ? 3.068 -7.649 21.434 1.00 72.00 194 ASN A N 1
ATOM 1564 C CA . ASN A 1 194 ? 2.117 -7.550 20.324 1.00 72.00 194 ASN A CA 1
ATOM 1565 C C . ASN A 1 194 ? 2.287 -6.241 19.532 1.00 72.00 194 ASN A C 1
ATOM 1567 O O . ASN A 1 194 ? 2.301 -6.274 18.306 1.00 72.00 194 ASN A O 1
ATOM 1571 N N . ILE A 1 195 ? 2.504 -5.108 20.213 1.00 78.00 195 ILE A N 1
ATOM 1572 C CA . ILE A 1 195 ? 2.820 -3.815 19.577 1.00 78.00 195 ILE A CA 1
ATOM 1573 C C . ILE A 1 195 ? 4.135 -3.914 18.789 1.00 78.00 195 ILE A C 1
ATOM 1575 O O . ILE A 1 195 ? 4.193 -3.459 17.651 1.00 78.00 195 ILE A O 1
ATOM 1579 N N . ARG A 1 196 ? 5.179 -4.560 19.330 1.00 78.69 196 ARG A N 1
ATOM 1580 C CA . ARG A 1 196 ? 6.430 -4.792 18.583 1.00 78.69 196 ARG A CA 1
ATOM 1581 C C . ARG A 1 196 ? 6.226 -5.639 17.326 1.00 78.69 196 ARG A C 1
ATOM 1583 O O . ARG A 1 196 ? 6.783 -5.292 16.292 1.00 78.69 196 ARG A O 1
ATOM 1590 N N . ILE A 1 197 ? 5.441 -6.714 17.401 1.00 74.31 197 ILE A N 1
ATOM 1591 C CA . ILE A 1 197 ? 5.124 -7.555 16.236 1.00 74.31 197 ILE A CA 1
ATOM 1592 C C . ILE A 1 197 ? 4.363 -6.734 15.187 1.00 74.31 197 ILE A C 1
ATOM 1594 O O . ILE A 1 197 ? 4.751 -6.735 14.024 1.00 74.31 197 ILE A O 1
ATOM 1598 N N . PHE A 1 198 ? 3.348 -5.971 15.601 1.00 76.06 198 PHE A N 1
ATOM 1599 C CA . PHE A 1 198 ? 2.577 -5.099 14.711 1.00 76.06 198 PHE A CA 1
ATOM 1600 C C . PHE A 1 198 ? 3.448 -4.038 14.018 1.00 76.06 198 PHE A C 1
ATOM 1602 O O . PHE A 1 198 ? 3.357 -3.872 12.806 1.00 76.06 198 PHE A O 1
ATOM 1609 N N . LEU A 1 199 ? 4.350 -3.374 14.751 1.00 76.62 199 LEU A N 1
ATOM 1610 C CA . LEU A 1 199 ? 5.290 -2.400 14.178 1.00 76.62 199 LEU A CA 1
ATOM 1611 C C . LEU A 1 199 ? 6.243 -3.032 13.149 1.00 76.62 199 LEU A C 1
ATOM 1613 O O . LEU A 1 199 ? 6.526 -2.414 12.127 1.00 76.62 199 LEU A O 1
ATOM 1617 N N . ILE A 1 200 ? 6.715 -4.260 13.392 1.00 76.94 200 ILE A N 1
ATOM 1618 C CA . ILE A 1 200 ? 7.581 -4.993 12.453 1.00 76.94 200 ILE A CA 1
ATOM 1619 C C . ILE A 1 200 ? 6.808 -5.394 11.187 1.00 76.94 200 ILE A C 1
ATOM 1621 O O . ILE A 1 200 ? 7.349 -5.275 10.088 1.00 76.94 200 ILE A O 1
ATOM 1625 N N . LEU A 1 201 ? 5.550 -5.829 11.323 1.00 79.38 201 LEU A N 1
ATOM 1626 C CA . LEU A 1 201 ? 4.679 -6.147 10.185 1.00 79.38 201 LEU A CA 1
ATOM 1627 C C . LEU A 1 201 ? 4.400 -4.899 9.337 1.00 79.38 201 LEU A C 1
ATOM 1629 O O . LEU A 1 201 ? 4.683 -4.913 8.143 1.00 79.38 201 LEU A O 1
ATOM 1633 N N . LEU A 1 202 ? 3.975 -3.797 9.962 1.00 82.44 202 LEU A N 1
ATOM 1634 C CA . LEU A 1 202 ? 3.726 -2.514 9.294 1.00 82.44 202 LEU A CA 1
ATOM 1635 C C . LEU A 1 202 ? 4.982 -1.977 8.580 1.00 82.44 202 LEU A C 1
ATOM 1637 O O . LEU A 1 202 ? 4.911 -1.473 7.461 1.00 82.44 202 LEU A O 1
ATOM 1641 N N . GLN A 1 203 ? 6.162 -2.119 9.194 1.00 81.56 203 GLN A N 1
ATOM 1642 C CA . GLN A 1 203 ? 7.432 -1.741 8.567 1.00 81.56 203 GLN A CA 1
ATOM 1643 C C . GLN A 1 203 ? 7.766 -2.617 7.344 1.00 81.56 203 GLN A C 1
ATOM 1645 O O . GLN A 1 203 ? 8.363 -2.118 6.387 1.00 81.56 203 GLN A O 1
ATOM 1650 N N . ALA A 1 204 ? 7.380 -3.897 7.347 1.00 76.56 204 ALA A N 1
ATOM 1651 C CA . ALA A 1 204 ? 7.534 -4.784 6.196 1.00 76.56 204 ALA A CA 1
ATOM 1652 C C . ALA A 1 204 ? 6.534 -4.452 5.072 1.00 76.56 204 ALA A C 1
ATOM 1654 O O . ALA A 1 204 ? 6.943 -4.373 3.915 1.00 76.56 204 ALA A O 1
ATOM 1655 N N . GLU A 1 205 ? 5.266 -4.179 5.401 1.00 81.19 205 GLU A N 1
ATOM 1656 C CA . GLU A 1 205 ? 4.235 -3.728 4.447 1.00 81.19 205 GLU A CA 1
ATOM 1657 C C . GLU A 1 205 ? 4.670 -2.454 3.717 1.00 81.19 205 GLU A C 1
ATOM 1659 O O . GLU A 1 205 ? 4.670 -2.412 2.486 1.00 81.19 205 GLU A O 1
ATOM 1664 N N . LEU A 1 206 ? 5.140 -1.445 4.459 1.00 85.06 206 LEU A N 1
ATOM 1665 C CA . LEU A 1 206 ? 5.664 -0.201 3.886 1.00 85.06 206 LEU A CA 1
ATOM 1666 C C . LEU A 1 206 ? 6.847 -0.451 2.937 1.00 85.06 206 LEU A C 1
ATOM 1668 O O . LEU A 1 206 ? 6.936 0.188 1.891 1.00 85.06 206 LEU A O 1
ATOM 1672 N N . LYS A 1 207 ? 7.735 -1.405 3.252 1.00 85.56 207 LYS A N 1
ATOM 1673 C CA . LYS A 1 207 ? 8.871 -1.747 2.380 1.00 85.56 207 LYS A CA 1
ATOM 1674 C C . LYS A 1 207 ? 8.464 -2.511 1.120 1.00 85.56 207 LYS A C 1
ATOM 1676 O O . LYS A 1 207 ? 9.082 -2.302 0.078 1.00 85.56 207 LYS A O 1
ATOM 1681 N N . VAL A 1 208 ? 7.418 -3.333 1.184 1.00 84.75 208 VAL A N 1
ATOM 1682 C CA . VAL A 1 208 ? 6.819 -3.963 -0.004 1.00 84.75 208 VAL A CA 1
ATOM 1683 C C . VAL A 1 208 ? 6.105 -2.923 -0.873 1.00 84.75 208 VAL A C 1
ATOM 1685 O O . VAL A 1 208 ? 6.283 -2.921 -2.090 1.00 84.75 208 VAL A O 1
ATOM 1688 N N . ALA A 1 209 ? 5.375 -1.983 -0.267 1.00 85.94 209 ALA A N 1
ATOM 1689 C CA . ALA A 1 209 ? 4.726 -0.888 -0.983 1.00 85.94 209 ALA A CA 1
ATOM 1690 C C . ALA A 1 209 ? 5.742 0.042 -1.680 1.00 85.94 209 ALA A C 1
ATOM 1692 O O . ALA A 1 209 ? 5.563 0.360 -2.856 1.00 85.94 209 ALA A O 1
ATOM 1693 N N . ASP A 1 210 ? 6.834 0.420 -0.999 1.00 90.06 210 ASP A N 1
ATOM 1694 C CA . ASP A 1 210 ? 7.966 1.157 -1.589 1.00 90.06 210 ASP A CA 1
ATOM 1695 C C . ASP A 1 210 ? 8.536 0.422 -2.820 1.00 90.06 210 ASP A C 1
ATOM 1697 O O . ASP A 1 210 ? 8.767 1.036 -3.866 1.00 90.06 210 ASP A O 1
ATOM 1701 N N . TYR A 1 211 ? 8.742 -0.897 -2.709 1.00 89.56 211 TYR A N 1
ATOM 1702 C CA . TYR A 1 211 ? 9.293 -1.734 -3.777 1.00 89.56 211 TYR A CA 1
ATOM 1703 C C . TYR A 1 211 ? 8.348 -1.855 -4.982 1.00 89.56 211 TYR A C 1
ATOM 1705 O O . TYR A 1 211 ? 8.766 -1.574 -6.107 1.00 89.56 211 TYR A O 1
ATOM 1713 N N . ASN A 1 212 ? 7.071 -2.195 -4.776 1.00 90.06 212 ASN A N 1
ATOM 1714 C CA . ASN A 1 212 ? 6.095 -2.300 -5.868 1.00 90.06 212 ASN A CA 1
ATOM 1715 C C . ASN A 1 212 ? 5.912 -0.936 -6.572 1.00 90.06 212 ASN A C 1
ATOM 1717 O O . ASN A 1 212 ? 5.849 -0.863 -7.800 1.00 90.06 212 ASN A O 1
ATOM 1721 N N . LYS A 1 213 ? 5.933 0.172 -5.814 1.00 92.44 213 LYS A N 1
ATOM 1722 C CA . LYS A 1 213 ? 5.891 1.547 -6.347 1.00 92.44 213 LYS A CA 1
ATOM 1723 C C . LYS A 1 213 ? 7.127 1.903 -7.182 1.00 92.44 213 LYS A C 1
ATOM 1725 O O . LYS A 1 213 ? 7.001 2.638 -8.163 1.00 92.44 213 LYS A O 1
ATOM 1730 N N . LEU A 1 214 ? 8.309 1.389 -6.833 1.00 90.75 214 LEU A N 1
ATOM 1731 C CA . LEU A 1 214 ? 9.512 1.500 -7.664 1.00 90.75 214 LEU A CA 1
ATOM 1732 C C . LEU A 1 214 ? 9.398 0.638 -8.931 1.00 90.75 214 LEU A C 1
ATOM 1734 O O . LEU A 1 214 ? 9.682 1.124 -10.022 1.00 90.75 214 LEU A O 1
ATOM 1738 N N . CYS A 1 215 ? 8.921 -0.600 -8.816 1.00 86.56 215 CYS A N 1
ATOM 1739 C CA . CYS A 1 215 ? 8.776 -1.513 -9.951 1.00 86.56 215 CYS A CA 1
ATOM 1740 C C . CYS A 1 215 ? 7.759 -1.018 -10.993 1.00 86.56 215 CYS A C 1
ATOM 1742 O O . CYS A 1 215 ? 8.022 -1.123 -12.190 1.00 86.56 215 CYS A O 1
ATOM 1744 N N . HIS A 1 216 ? 6.661 -0.373 -10.580 1.00 87.62 216 HIS A N 1
ATOM 1745 C CA . HIS A 1 216 ? 5.771 0.327 -11.514 1.00 87.62 216 HIS A CA 1
ATOM 1746 C C . HIS A 1 216 ? 6.469 1.490 -12.240 1.00 87.62 216 HIS A C 1
ATOM 1748 O O . HIS A 1 216 ? 6.344 1.600 -13.458 1.00 87.62 216 HIS A O 1
ATOM 1754 N N . LYS A 1 217 ? 7.255 2.326 -11.538 1.00 91.25 217 LYS A N 1
ATOM 1755 C CA . LYS A 1 217 ? 8.048 3.400 -12.178 1.00 91.25 217 LYS A CA 1
ATOM 1756 C C . LYS A 1 217 ? 9.056 2.860 -13.197 1.00 91.25 217 LYS A C 1
ATOM 1758 O O . LYS A 1 217 ? 9.290 3.499 -14.215 1.00 91.25 217 LYS A O 1
ATOM 1763 N N . LEU A 1 218 ? 9.633 1.690 -12.925 1.00 88.75 218 LEU A N 1
ATOM 1764 C CA . LEU A 1 218 ? 10.580 1.000 -13.803 1.00 88.75 218 LEU A CA 1
ATOM 1765 C C . LEU A 1 218 ? 9.905 0.165 -14.911 1.00 88.75 218 LEU A C 1
ATOM 1767 O O . LEU A 1 218 ? 10.614 -0.486 -15.673 1.00 88.75 218 LEU A O 1
ATOM 1771 N N . LYS A 1 219 ? 8.567 0.177 -15.026 1.00 88.19 219 LYS A N 1
ATOM 1772 C CA . LYS A 1 219 ? 7.784 -0.651 -15.968 1.00 88.19 219 LYS A CA 1
ATOM 1773 C C . LYS A 1 219 ? 8.082 -2.161 -15.855 1.00 88.19 219 LYS A C 1
ATOM 1775 O O . LYS A 1 219 ? 8.204 -2.848 -16.866 1.00 88.19 219 LYS A O 1
ATOM 1780 N N . LEU A 1 220 ? 8.182 -2.660 -14.620 1.00 84.44 220 LEU A N 1
ATOM 1781 C CA . LEU A 1 220 ? 8.382 -4.079 -14.278 1.00 84.44 220 LEU A CA 1
ATOM 1782 C C . LEU A 1 220 ? 7.088 -4.792 -13.833 1.00 84.44 220 LEU A C 1
ATOM 1784 O O . LEU A 1 220 ? 7.077 -6.007 -13.681 1.00 84.44 220 LEU A O 1
ATOM 1788 N N . ILE A 1 221 ? 6.003 -4.051 -13.585 1.00 83.38 221 ILE A N 1
ATOM 1789 C CA . ILE A 1 221 ? 4.694 -4.591 -13.178 1.00 83.38 221 ILE A CA 1
ATOM 1790 C C . ILE A 1 221 ? 3.611 -3.867 -13.993 1.00 83.38 221 ILE A C 1
ATOM 1792 O O . ILE A 1 221 ? 3.630 -2.626 -14.016 1.00 83.38 221 ILE A O 1
ATOM 1796 N N . PRO A 1 222 ? 2.643 -4.573 -14.614 1.00 76.94 222 PRO A N 1
ATOM 1797 C CA . PRO A 1 222 ? 2.437 -6.035 -14.606 1.00 76.94 222 PRO A CA 1
ATOM 1798 C C . PRO A 1 222 ? 3.395 -6.790 -15.548 1.00 76.94 222 PRO A C 1
ATOM 1800 O O . PRO A 1 222 ? 4.171 -6.166 -16.265 1.00 76.94 222 PRO A O 1
ATOM 1803 N N . GLN A 1 223 ? 3.277 -8.124 -15.624 1.00 75.31 223 GLN A N 1
ATOM 1804 C CA . GLN A 1 223 ? 4.055 -9.007 -16.526 1.00 75.31 223 GLN A CA 1
ATOM 1805 C C . GLN A 1 223 ? 4.171 -8.559 -18.003 1.00 75.31 223 GLN A C 1
ATOM 1807 O O . GLN A 1 223 ? 5.107 -8.950 -18.698 1.00 75.31 223 GLN A O 1
ATOM 1812 N N . SER A 1 224 ? 3.214 -7.770 -18.504 1.00 80.12 224 SER A N 1
ATOM 1813 C CA . SER A 1 224 ? 3.176 -7.251 -19.879 1.00 80.12 224 SER A CA 1
ATOM 1814 C C . SER A 1 224 ? 3.801 -5.858 -20.033 1.00 80.12 224 SER A C 1
ATOM 1816 O O . SER A 1 224 ? 3.622 -5.222 -21.071 1.00 80.12 224 SER A O 1
ATOM 1818 N N . ALA A 1 225 ? 4.452 -5.335 -18.993 1.00 81.88 225 ALA A N 1
ATOM 1819 C CA . ALA A 1 225 ? 5.130 -4.049 -19.035 1.00 81.88 225 ALA A CA 1
ATOM 1820 C C . ALA A 1 225 ? 6.477 -4.147 -19.776 1.00 81.88 225 ALA A C 1
ATOM 1822 O O . ALA A 1 225 ? 7.109 -5.199 -19.833 1.00 81.88 225 ALA A O 1
ATOM 1823 N N . GLU A 1 226 ? 6.903 -3.023 -20.353 1.00 81.94 226 GLU A N 1
ATOM 1824 C CA . GLU A 1 226 ? 8.005 -2.917 -21.324 1.00 81.94 226 GLU A CA 1
ATOM 1825 C C . GLU A 1 226 ? 9.323 -3.564 -20.869 1.00 81.94 226 GLU A C 1
ATOM 1827 O O . GLU A 1 226 ? 9.976 -4.234 -21.663 1.00 81.94 226 GLU A O 1
ATOM 1832 N N . ASN A 1 227 ? 9.672 -3.428 -19.586 1.00 79.75 227 ASN A N 1
ATOM 1833 C CA . ASN A 1 227 ? 10.921 -3.944 -19.018 1.00 79.75 227 ASN A CA 1
ATOM 1834 C C . ASN A 1 227 ? 10.724 -5.253 -18.229 1.00 79.75 227 ASN A C 1
ATOM 1836 O O . ASN A 1 227 ? 11.674 -5.774 -17.651 1.00 79.75 227 ASN A O 1
ATOM 1840 N N . ALA A 1 228 ? 9.495 -5.775 -18.158 1.00 78.69 228 ALA A N 1
ATOM 1841 C CA . ALA A 1 228 ? 9.149 -6.941 -17.344 1.00 78.69 228 ALA A CA 1
ATOM 1842 C C . ALA A 1 228 ? 9.550 -8.280 -17.994 1.00 78.69 228 ALA A C 1
ATOM 1844 O O . ALA A 1 228 ? 9.592 -9.308 -17.318 1.00 78.69 228 ALA A O 1
ATOM 1845 N N . CYS A 1 229 ? 9.819 -8.293 -19.306 1.00 77.06 229 CYS A N 1
ATOM 1846 C CA . CYS A 1 229 ? 10.212 -9.486 -20.070 1.00 77.06 229 CYS A CA 1
ATOM 1847 C C . CYS A 1 229 ? 9.301 -10.708 -19.808 1.00 77.06 229 CYS A C 1
ATOM 1849 O O . CYS A 1 229 ? 9.779 -11.834 -19.662 1.00 77.06 229 CYS A O 1
ATOM 1851 N N . GLY A 1 230 ? 7.985 -10.484 -19.693 1.00 80.62 230 GLY A N 1
ATOM 1852 C CA . GLY A 1 230 ? 6.983 -11.529 -19.447 1.00 80.62 230 GLY A CA 1
ATOM 1853 C C . GLY A 1 230 ? 6.863 -12.017 -17.997 1.00 80.62 230 GLY A C 1
ATOM 1854 O O . GLY A 1 230 ? 6.107 -12.953 -17.750 1.00 80.62 230 GLY A O 1
ATOM 1855 N N . HIS A 1 231 ? 7.579 -11.418 -17.041 1.00 80.38 231 HIS A N 1
ATOM 1856 C CA . HIS A 1 231 ? 7.594 -11.831 -15.636 1.00 80.38 231 HIS A CA 1
ATOM 1857 C C . HIS A 1 231 ? 6.910 -10.791 -14.745 1.00 80.38 231 HIS A C 1
ATOM 1859 O O . HIS A 1 231 ? 7.196 -9.603 -14.850 1.00 80.38 231 HIS A O 1
ATOM 1865 N N . ASP A 1 232 ? 6.025 -11.225 -13.842 1.00 81.31 232 ASP A N 1
ATOM 1866 C CA . ASP A 1 232 ? 5.458 -10.321 -12.838 1.00 81.31 232 ASP A CA 1
ATOM 1867 C C . ASP A 1 232 ? 6.378 -10.211 -11.615 1.00 81.31 232 ASP A C 1
ATOM 1869 O O . ASP A 1 232 ? 6.668 -11.214 -10.951 1.00 81.31 232 ASP A O 1
ATOM 1873 N N . PHE A 1 233 ? 6.821 -8.987 -11.329 1.00 84.00 233 PHE A N 1
ATOM 1874 C CA . PHE A 1 233 ? 7.704 -8.653 -10.212 1.00 84.00 233 PHE A CA 1
ATOM 1875 C C . PHE A 1 233 ? 6.957 -8.182 -8.951 1.00 84.00 233 PHE A C 1
ATOM 1877 O O . PHE A 1 233 ? 7.598 -7.811 -7.970 1.00 84.00 233 PHE A O 1
ATOM 1884 N N . GLU A 1 234 ? 5.620 -8.191 -8.933 1.00 84.62 234 GLU A N 1
ATOM 1885 C CA . GLU A 1 234 ? 4.835 -7.762 -7.770 1.00 84.62 234 GLU A CA 1
ATOM 1886 C C . GLU A 1 234 ? 5.041 -8.663 -6.537 1.00 84.62 234 GLU A C 1
ATOM 1888 O O . GLU A 1 234 ? 4.744 -9.862 -6.545 1.00 84.62 234 GLU A O 1
ATOM 1893 N N . ILE A 1 235 ? 5.473 -8.069 -5.419 1.00 82.62 235 ILE A N 1
ATOM 1894 C CA . ILE A 1 235 ? 5.493 -8.751 -4.119 1.00 82.62 235 ILE A CA 1
ATOM 1895 C C . ILE A 1 235 ? 4.132 -8.570 -3.440 1.00 82.62 235 ILE A C 1
ATOM 1897 O O . ILE A 1 235 ? 3.721 -7.449 -3.143 1.00 82.62 235 ILE A O 1
ATOM 1901 N N . ARG A 1 236 ? 3.457 -9.687 -3.145 1.00 78.00 236 ARG A N 1
ATOM 1902 C CA . ARG A 1 236 ? 2.173 -9.735 -2.427 1.00 78.00 236 ARG A CA 1
ATOM 1903 C C . ARG A 1 236 ? 2.361 -10.293 -1.012 1.00 78.00 236 ARG A C 1
ATOM 1905 O O . ARG A 1 236 ? 2.989 -11.336 -0.830 1.00 78.00 236 ARG A O 1
ATOM 1912 N N . THR A 1 237 ? 1.836 -9.595 -0.007 1.00 66.00 237 THR A N 1
ATOM 1913 C CA . THR A 1 237 ? 1.983 -9.921 1.425 1.00 66.00 237 THR A CA 1
ATOM 1914 C C . THR A 1 237 ? 0.852 -10.810 1.945 1.00 66.00 237 THR A C 1
ATOM 1916 O O . THR A 1 237 ? 0.089 -10.432 2.832 1.00 66.00 237 THR A O 1
ATOM 1919 N N . ASP A 1 238 ? 0.760 -12.032 1.418 1.00 60.59 238 ASP A N 1
ATOM 1920 C CA . ASP A 1 238 ? -0.166 -13.040 1.941 1.00 60.59 238 ASP A CA 1
ATOM 1921 C C . ASP A 1 238 ? 0.340 -13.579 3.294 1.00 60.59 238 ASP A C 1
ATOM 1923 O O . ASP A 1 238 ? 1.259 -14.400 3.362 1.00 60.59 238 ASP A O 1
ATOM 1927 N N . TYR A 1 239 ? -0.276 -13.140 4.397 1.00 59.19 239 TYR A N 1
ATOM 1928 C CA . TYR A 1 239 ? 0.085 -13.555 5.766 1.00 59.19 239 TYR A CA 1
ATOM 1929 C C . TYR A 1 239 ? -0.314 -15.000 6.130 1.00 59.19 239 TYR A C 1
ATOM 1931 O O . TYR A 1 239 ? -0.140 -15.433 7.273 1.00 59.19 239 TYR A O 1
ATOM 1939 N N . SER A 1 240 ? -0.806 -15.782 5.165 1.00 50.78 240 SER A N 1
ATOM 1940 C CA . SER A 1 240 ? -1.190 -17.189 5.315 1.00 50.78 240 SER A CA 1
ATOM 1941 C C . SER A 1 240 ? 0.018 -18.142 5.359 1.00 50.78 240 SER A C 1
ATOM 1943 O O . SER A 1 240 ? 0.215 -18.963 4.469 1.00 50.78 240 SER A O 1
ATOM 1945 N N . THR A 1 241 ? 0.776 -18.047 6.455 1.00 46.47 241 THR A N 1
ATOM 1946 C CA . THR A 1 241 ? 1.611 -19.109 7.051 1.00 46.47 241 THR A CA 1
ATOM 1947 C C . THR A 1 241 ? 2.854 -19.609 6.278 1.00 46.47 241 THR A C 1
ATOM 1949 O O . THR A 1 241 ? 2.797 -20.153 5.180 1.00 46.47 241 THR A O 1
ATOM 1952 N N . THR A 1 242 ? 3.983 -19.637 7.003 1.00 48.81 242 THR A N 1
ATOM 1953 C CA . THR A 1 242 ? 5.252 -20.351 6.712 1.00 48.81 242 THR A CA 1
ATOM 1954 C C . THR A 1 242 ? 6.172 -19.860 5.584 1.00 48.81 242 THR A C 1
ATOM 1956 O O . THR A 1 242 ? 5.792 -19.211 4.619 1.00 48.81 242 THR A O 1
ATOM 1959 N N . THR A 1 243 ? 7.443 -20.254 5.733 1.00 52.56 243 THR A N 1
ATOM 1960 C CA . THR A 1 243 ? 8.651 -19.979 4.928 1.00 52.56 243 THR A CA 1
ATOM 1961 C C . THR A 1 243 ? 8.511 -20.166 3.409 1.00 52.56 243 THR A C 1
ATOM 1963 O O . THR A 1 243 ? 9.355 -19.690 2.650 1.00 52.56 243 THR A O 1
ATOM 1966 N N . ILE A 1 244 ? 7.444 -20.824 2.945 1.00 52.66 244 ILE A N 1
ATOM 1967 C CA . ILE A 1 244 ? 7.112 -20.988 1.525 1.00 52.66 244 ILE A CA 1
ATOM 1968 C C . ILE A 1 244 ? 7.022 -19.623 0.829 1.00 52.66 244 ILE A C 1
ATOM 1970 O O . ILE A 1 244 ? 7.541 -19.490 -0.276 1.00 52.66 244 ILE A O 1
ATOM 1974 N N . THR A 1 245 ? 6.454 -18.595 1.471 1.00 58.69 245 THR A N 1
ATOM 1975 C CA . THR A 1 245 ? 6.314 -17.257 0.866 1.00 58.69 245 THR A CA 1
ATOM 1976 C C . THR A 1 245 ? 7.669 -16.620 0.541 1.00 58.69 245 THR A C 1
ATOM 1978 O O . THR A 1 245 ? 7.814 -16.042 -0.532 1.00 58.69 245 THR A O 1
ATOM 1981 N N . GLN A 1 246 ? 8.683 -16.788 1.406 1.00 57.28 246 GLN A N 1
ATOM 1982 C CA . GLN A 1 246 ? 10.048 -16.299 1.153 1.00 57.28 246 GLN A CA 1
ATOM 1983 C C . GLN A 1 246 ? 10.718 -17.043 -0.005 1.00 57.28 246 GLN A C 1
ATOM 1985 O O . GLN A 1 246 ? 11.264 -16.408 -0.901 1.00 57.28 246 GLN A O 1
ATOM 1990 N N . TYR A 1 247 ? 10.654 -18.380 -0.023 1.00 58.94 247 TYR A N 1
ATOM 1991 C CA . TYR A 1 247 ? 11.213 -19.154 -1.138 1.00 58.94 247 TYR A CA 1
ATOM 1992 C C . TYR A 1 247 ? 10.501 -18.841 -2.456 1.00 58.94 247 TYR A C 1
ATOM 1994 O O . TYR A 1 247 ? 11.159 -18.732 -3.486 1.00 58.94 247 TYR A O 1
ATOM 2002 N N . LYS A 1 248 ? 9.175 -18.653 -2.434 1.00 63.88 248 LYS A N 1
ATOM 2003 C CA . LYS A 1 248 ? 8.388 -18.354 -3.631 1.00 63.88 248 LYS A CA 1
ATOM 2004 C C . LYS A 1 248 ? 8.765 -16.998 -4.225 1.00 63.88 248 LYS A C 1
ATOM 2006 O O . LYS A 1 248 ? 9.141 -16.969 -5.391 1.00 63.88 248 LYS A O 1
ATOM 2011 N N . THR A 1 249 ? 8.746 -15.907 -3.452 1.00 63.38 249 THR A N 1
ATOM 2012 C CA . THR A 1 249 ? 9.149 -14.585 -3.973 1.00 63.38 249 THR A CA 1
ATOM 2013 C C . THR A 1 249 ? 10.628 -14.539 -4.343 1.00 63.38 249 THR A C 1
ATOM 2015 O O . THR A 1 249 ? 10.968 -13.987 -5.386 1.00 63.38 249 THR A O 1
ATOM 2018 N N . GLN A 1 250 ? 11.514 -15.171 -3.564 1.00 63.31 250 GLN A N 1
ATOM 2019 C CA . GLN A 1 250 ? 12.940 -15.177 -3.888 1.00 63.31 250 GLN A CA 1
ATOM 2020 C C . GLN A 1 250 ? 13.239 -15.945 -5.185 1.00 63.31 250 GLN A C 1
ATOM 2022 O O . GLN A 1 250 ? 13.990 -15.436 -6.011 1.00 63.31 250 GLN A O 1
ATOM 2027 N N . ILE A 1 251 ? 12.627 -17.112 -5.420 1.00 64.69 251 ILE A N 1
ATOM 2028 C CA . ILE A 1 251 ? 12.780 -17.851 -6.686 1.00 64.69 251 ILE A CA 1
ATOM 2029 C C . ILE A 1 251 ? 12.141 -17.075 -7.847 1.00 64.69 251 ILE A C 1
ATOM 2031 O O . ILE A 1 251 ? 12.775 -16.908 -8.888 1.00 64.69 251 ILE A O 1
ATOM 2035 N N . GLN A 1 252 ? 10.919 -16.567 -7.656 1.00 68.12 252 GLN A N 1
ATOM 2036 C CA . GLN A 1 252 ? 10.142 -15.870 -8.686 1.00 68.12 252 GLN A CA 1
ATOM 2037 C C . GLN A 1 252 ? 10.788 -14.549 -9.139 1.00 68.12 252 GLN A C 1
ATOM 2039 O O . GLN A 1 252 ? 10.610 -14.172 -10.290 1.00 68.12 252 GLN A O 1
ATOM 2044 N N . ILE A 1 253 ? 11.568 -13.878 -8.281 1.00 73.94 253 ILE A N 1
ATOM 2045 C CA . ILE A 1 253 ? 12.244 -12.611 -8.610 1.00 73.94 253 ILE A CA 1
ATOM 2046 C C . ILE A 1 253 ? 13.726 -12.815 -8.967 1.00 73.94 253 ILE A C 1
ATOM 2048 O O . ILE A 1 253 ? 14.199 -12.236 -9.943 1.00 73.94 253 ILE A O 1
ATOM 2052 N N . GLN A 1 254 ? 14.487 -13.638 -8.230 1.00 77.38 254 GLN A N 1
ATOM 2053 C CA . GLN A 1 254 ? 15.930 -13.772 -8.490 1.00 77.38 254 GLN A CA 1
ATOM 2054 C C . GLN A 1 254 ? 16.249 -14.580 -9.750 1.00 77.38 254 GLN A C 1
ATOM 2056 O O . GLN A 1 254 ? 17.241 -14.273 -10.407 1.00 77.38 254 GLN A O 1
ATOM 2061 N N . HIS A 1 255 ? 15.448 -15.591 -10.106 1.00 80.75 255 HIS A N 1
ATOM 2062 C CA . HIS A 1 255 ? 15.741 -16.407 -11.287 1.00 80.75 255 HIS A CA 1
ATOM 2063 C C . HIS A 1 255 ? 15.556 -15.621 -12.602 1.00 80.75 255 HIS A C 1
ATOM 2065 O O . HIS A 1 255 ? 16.478 -15.648 -13.418 1.00 80.75 255 HIS A O 1
ATOM 2071 N N . PRO A 1 256 ? 14.464 -14.854 -12.818 1.00 80.44 256 PRO A N 1
ATOM 2072 C CA . PRO A 1 256 ? 14.337 -14.023 -14.016 1.00 80.44 256 PRO A CA 1
ATOM 2073 C C . PRO A 1 256 ? 15.394 -12.920 -14.090 1.00 80.44 256 PRO A C 1
ATOM 2075 O O . PRO A 1 256 ? 16.015 -12.762 -15.135 1.00 80.44 256 PRO A O 1
ATOM 2078 N N . LEU A 1 257 ? 15.669 -12.212 -12.983 1.00 81.81 257 LEU A N 1
ATOM 2079 C CA . LEU A 1 257 ? 16.707 -11.171 -12.960 1.00 81.81 257 LEU A CA 1
ATOM 2080 C C . LEU A 1 257 ? 18.092 -11.733 -13.295 1.00 81.81 257 LEU A C 1
ATOM 2082 O O . LEU A 1 257 ? 18.821 -11.129 -14.076 1.00 81.81 257 LEU A O 1
ATOM 2086 N N . LYS A 1 258 ? 18.455 -12.898 -12.741 1.00 83.06 258 LYS A N 1
ATOM 2087 C CA . LYS A 1 258 ? 19.747 -13.527 -13.032 1.00 83.06 258 LYS A CA 1
ATOM 2088 C C . LYS A 1 258 ? 19.861 -13.944 -14.500 1.00 83.06 258 LYS A C 1
ATOM 2090 O O . LYS A 1 258 ? 20.933 -13.787 -15.072 1.00 83.06 258 LYS A O 1
ATOM 2095 N N . ASN A 1 259 ? 18.781 -14.440 -15.103 1.00 84.19 259 ASN A N 1
ATOM 2096 C CA . ASN A 1 259 ? 18.768 -14.769 -16.527 1.00 84.19 259 ASN A CA 1
ATOM 2097 C C . ASN A 1 259 ? 18.936 -13.506 -17.383 1.00 84.19 259 ASN A C 1
ATOM 2099 O O . ASN A 1 259 ? 19.865 -13.457 -18.175 1.00 84.19 259 ASN A O 1
ATOM 2103 N N . MET A 1 260 ? 18.155 -12.449 -17.127 1.00 83.38 260 MET A N 1
ATOM 2104 C CA . MET A 1 260 ? 18.272 -11.177 -17.859 1.00 83.38 260 MET A CA 1
ATOM 2105 C C . MET A 1 260 ? 19.669 -10.547 -17.743 1.00 83.38 260 MET A C 1
ATOM 2107 O O . MET A 1 260 ? 20.135 -9.921 -18.689 1.00 83.38 260 MET A O 1
ATOM 2111 N N . MET A 1 261 ? 20.357 -10.714 -16.605 1.00 85.62 261 MET A N 1
ATOM 2112 C CA . MET A 1 261 ? 21.757 -10.294 -16.468 1.00 85.62 261 MET A CA 1
ATOM 2113 C C . MET A 1 261 ? 22.688 -11.068 -17.412 1.00 85.62 261 MET A C 1
ATOM 2115 O O . MET A 1 261 ? 23.520 -10.443 -18.060 1.00 85.62 261 MET A O 1
ATOM 2119 N N . VAL A 1 262 ? 22.528 -12.393 -17.519 1.00 90.12 262 VAL A N 1
ATOM 2120 C CA . VAL A 1 262 ? 23.311 -13.230 -18.447 1.00 90.12 262 VAL A CA 1
ATOM 2121 C C . VAL A 1 262 ? 22.982 -12.888 -19.902 1.00 90.12 262 VAL A C 1
ATOM 2123 O O . VAL A 1 262 ? 23.901 -12.671 -20.681 1.00 90.12 262 VAL A O 1
ATOM 2126 N N . ASP A 1 263 ? 21.700 -12.741 -20.251 1.00 86.38 263 ASP A N 1
ATOM 2127 C CA . ASP A 1 263 ? 21.263 -12.381 -21.609 1.00 86.38 263 ASP A CA 1
ATOM 2128 C C . ASP A 1 263 ? 21.880 -11.038 -22.067 1.00 86.38 263 ASP A C 1
ATOM 2130 O O . ASP A 1 263 ? 22.300 -10.887 -23.216 1.00 86.38 263 ASP A O 1
ATOM 2134 N N . VAL A 1 264 ? 21.983 -10.060 -21.156 1.00 88.12 264 VAL A N 1
ATOM 2135 C CA . VAL A 1 264 ? 22.629 -8.757 -21.404 1.00 88.12 264 VAL A CA 1
ATOM 2136 C C . VAL A 1 264 ? 24.156 -8.871 -21.500 1.00 88.12 264 VAL A C 1
ATOM 2138 O O . VAL A 1 264 ? 24.764 -8.174 -22.312 1.00 88.12 264 VAL A O 1
ATOM 2141 N N . GLU A 1 265 ? 24.788 -9.730 -20.700 1.00 93.38 265 GLU A N 1
ATOM 2142 C CA . GLU A 1 265 ? 26.244 -9.941 -20.693 1.00 93.38 265 GLU A CA 1
ATOM 2143 C C . GLU A 1 265 ? 26.721 -10.710 -21.947 1.00 93.38 265 GLU A C 1
ATOM 2145 O O . GLU A 1 265 ? 27.753 -10.365 -22.538 1.00 93.38 265 GLU A O 1
ATOM 2150 N N . ASP A 1 266 ? 25.912 -11.654 -22.442 1.00 93.38 266 ASP A N 1
ATOM 2151 C CA . ASP A 1 266 ? 26.106 -12.345 -23.722 1.00 93.38 266 ASP A CA 1
ATOM 2152 C C . ASP A 1 266 ? 25.898 -11.398 -24.920 1.00 93.38 266 ASP A C 1
ATOM 2154 O O . ASP A 1 266 ? 26.744 -11.347 -25.818 1.00 93.38 266 ASP A O 1
ATOM 2158 N N . GLU A 1 267 ? 24.834 -10.581 -24.938 1.00 92.25 267 GLU A N 1
ATOM 2159 C CA . GLU A 1 267 ? 24.624 -9.585 -26.004 1.00 92.25 267 GLU A CA 1
ATOM 2160 C C . GLU A 1 267 ? 25.707 -8.494 -26.011 1.00 92.25 267 GLU A C 1
ATOM 2162 O O . GLU A 1 267 ? 26.174 -8.099 -27.083 1.00 92.25 267 GLU A O 1
ATOM 2167 N N . TYR A 1 268 ? 26.172 -8.043 -24.841 1.00 90.75 268 TYR A N 1
ATOM 2168 C CA . TYR A 1 268 ? 27.311 -7.126 -24.731 1.00 90.75 268 TYR A CA 1
ATOM 2169 C C . TYR A 1 268 ? 28.594 -7.747 -25.303 1.00 90.75 268 TYR A C 1
ATOM 2171 O O . TYR A 1 268 ? 29.325 -7.096 -26.058 1.00 90.75 268 TYR A O 1
ATOM 2179 N N . SER A 1 269 ? 28.841 -9.026 -25.013 1.00 93.88 269 SER A N 1
ATOM 2180 C CA . SER A 1 269 ? 29.970 -9.780 -25.567 1.00 93.88 269 SER A CA 1
ATOM 2181 C C . SER A 1 269 ? 29.851 -9.940 -27.089 1.00 93.88 269 SER A C 1
ATOM 2183 O O . SER A 1 269 ? 30.818 -9.708 -27.820 1.00 93.88 269 SER A O 1
ATOM 2185 N N . ARG A 1 270 ? 28.651 -10.242 -27.604 1.00 95.56 270 ARG A N 1
ATOM 2186 C CA . ARG A 1 270 ? 28.379 -10.338 -29.047 1.00 95.56 270 ARG A CA 1
ATOM 2187 C C . ARG A 1 270 ? 28.599 -9.002 -29.759 1.00 95.56 270 ARG A C 1
ATOM 2189 O O . ARG A 1 270 ? 29.264 -8.971 -30.794 1.00 95.56 270 ARG A O 1
ATOM 2196 N N . LEU A 1 271 ? 28.085 -7.902 -29.207 1.00 92.75 271 LEU A N 1
ATOM 2197 C CA . LEU A 1 271 ? 28.279 -6.552 -29.744 1.00 92.75 271 LEU A CA 1
ATOM 2198 C C . LEU A 1 271 ? 29.749 -6.123 -29.706 1.00 92.75 271 LEU A C 1
ATOM 2200 O O . LEU A 1 271 ? 30.221 -5.509 -30.661 1.00 92.75 271 LEU A O 1
ATOM 2204 N N . THR A 1 272 ? 30.490 -6.495 -28.660 1.00 93.88 272 THR A N 1
ATOM 2205 C CA . THR A 1 272 ? 31.935 -6.236 -28.554 1.00 93.88 272 THR A CA 1
ATOM 2206 C C . THR A 1 272 ? 32.715 -6.957 -29.659 1.00 93.88 272 THR A C 1
ATOM 2208 O O . THR A 1 272 ? 33.529 -6.333 -30.335 1.00 93.88 272 THR A O 1
ATOM 2211 N N . ASN A 1 273 ? 32.409 -8.230 -29.927 1.00 94.25 273 ASN A N 1
ATOM 2212 C CA . ASN A 1 273 ? 33.040 -8.984 -31.018 1.00 94.25 273 ASN A CA 1
ATOM 2213 C C . ASN A 1 273 ? 32.707 -8.405 -32.408 1.00 94.25 273 ASN A C 1
ATOM 2215 O O . ASN A 1 273 ? 33.583 -8.308 -33.267 1.00 94.25 273 ASN A O 1
ATOM 2219 N N . VAL A 1 274 ? 31.460 -7.966 -32.628 1.00 95.94 274 VAL A N 1
ATOM 2220 C CA . VAL A 1 274 ? 31.060 -7.280 -33.873 1.00 95.94 274 VAL A CA 1
ATOM 2221 C C . VAL A 1 274 ? 31.767 -5.928 -34.017 1.00 95.94 274 VAL A C 1
ATOM 2223 O O . VAL A 1 274 ? 32.193 -5.589 -35.118 1.00 95.94 274 VAL A O 1
ATOM 2226 N N . LYS A 1 275 ? 31.939 -5.172 -32.923 1.00 93.38 275 LYS A N 1
ATOM 2227 C CA . LYS A 1 275 ? 32.691 -3.910 -32.915 1.00 93.38 275 LYS A CA 1
ATOM 2228 C C . LYS A 1 275 ? 34.138 -4.126 -33.366 1.00 93.38 275 LYS A C 1
ATOM 2230 O O . LYS A 1 275 ? 34.560 -3.441 -34.289 1.00 93.38 275 LYS A O 1
ATOM 2235 N N . VAL A 1 276 ? 34.851 -5.091 -32.776 1.00 95.69 276 VAL A N 1
ATOM 2236 C CA . VAL A 1 276 ? 36.247 -5.400 -33.145 1.00 95.69 276 VAL A CA 1
ATOM 2237 C C . VAL A 1 276 ? 36.349 -5.771 -34.627 1.00 95.69 276 VAL A C 1
ATOM 2239 O O . VAL A 1 276 ? 37.114 -5.152 -35.353 1.00 95.69 276 VAL A O 1
ATOM 2242 N N . SER A 1 277 ? 35.488 -6.666 -35.123 1.00 95.00 277 SER A N 1
ATOM 2243 C CA . SER A 1 277 ? 35.491 -7.049 -36.545 1.00 95.00 277 SER A CA 1
ATOM 2244 C C . SER A 1 277 ? 35.204 -5.878 -37.504 1.00 95.00 277 SER A C 1
ATOM 2246 O O . SER A 1 277 ? 35.706 -5.862 -38.633 1.00 95.00 277 SER A O 1
ATOM 2248 N N . LEU A 1 278 ? 34.418 -4.882 -37.080 1.00 92.56 278 LEU A N 1
ATOM 2249 C CA . LEU A 1 278 ? 34.205 -3.649 -37.845 1.00 92.56 278 LEU A CA 1
ATOM 2250 C C . LEU A 1 278 ? 35.404 -2.694 -37.757 1.00 92.56 278 LEU A C 1
ATOM 2252 O O . LEU A 1 278 ? 35.708 -2.039 -38.750 1.00 92.56 278 LEU A O 1
ATOM 2256 N N . GLU A 1 279 ? 36.100 -2.634 -36.622 1.00 91.88 279 GLU A N 1
ATOM 2257 C CA . GLU A 1 279 ? 37.351 -1.880 -36.471 1.00 91.88 279 GLU A CA 1
ATOM 2258 C C . GLU A 1 279 ? 38.457 -2.471 -37.365 1.00 91.88 279 GLU A C 1
ATOM 2260 O O . GLU A 1 279 ? 39.028 -1.724 -38.160 1.00 91.88 279 GLU A O 1
ATOM 2265 N N . ASP A 1 280 ? 38.637 -3.799 -37.378 1.00 94.50 280 ASP A N 1
ATOM 2266 C CA . ASP A 1 280 ? 39.542 -4.514 -38.299 1.00 94.50 280 ASP A CA 1
ATOM 2267 C C . ASP A 1 280 ? 39.229 -4.198 -39.777 1.00 94.50 280 ASP A C 1
ATOM 2269 O O . ASP A 1 280 ? 40.122 -4.043 -40.615 1.00 94.50 280 ASP A O 1
ATOM 2273 N N . THR A 1 281 ? 37.937 -4.113 -40.119 1.00 93.12 281 THR A N 1
ATOM 2274 C CA . THR A 1 281 ? 37.467 -3.809 -41.483 1.00 93.12 281 THR A CA 1
ATOM 2275 C C . THR A 1 281 ? 37.726 -2.345 -41.855 1.00 93.12 281 THR A C 1
ATOM 2277 O O . THR A 1 281 ? 38.043 -2.038 -43.007 1.00 93.12 281 THR A O 1
ATOM 2280 N N . VAL A 1 282 ? 37.610 -1.428 -40.891 1.00 84.62 282 VAL A N 1
ATOM 2281 C CA . VAL A 1 282 ? 37.918 -0.004 -41.073 1.00 84.62 282 VAL A CA 1
ATOM 2282 C C . VAL A 1 282 ? 39.424 0.221 -41.221 1.00 84.62 282 VAL A C 1
ATOM 2284 O O . VAL A 1 282 ? 39.814 1.022 -42.069 1.00 84.62 282 VAL A O 1
ATOM 2287 N N . GLU A 1 283 ? 40.267 -0.495 -40.474 1.00 92.81 283 GLU A N 1
ATOM 2288 C CA . GLU A 1 283 ? 41.729 -0.443 -40.617 1.00 92.81 283 GLU A CA 1
ATOM 2289 C C . GLU A 1 283 ? 42.166 -0.930 -42.010 1.00 92.81 283 GLU A C 1
ATOM 2291 O O . GLU A 1 283 ? 42.812 -0.185 -42.748 1.00 92.81 283 GLU A O 1
ATOM 2296 N N . GLN A 1 284 ? 41.676 -2.093 -42.457 1.00 92.50 284 GLN A N 1
ATOM 2297 C CA . GLN A 1 284 ? 41.912 -2.601 -43.821 1.00 92.50 284 GLN A CA 1
ATOM 2298 C C . GLN A 1 284 ? 41.464 -1.615 -44.917 1.00 92.50 284 GLN A C 1
ATOM 2300 O O . GLN A 1 284 ? 42.143 -1.449 -45.934 1.00 92.50 284 GLN A O 1
ATOM 2305 N N . ALA A 1 285 ? 40.331 -0.931 -44.723 1.00 84.12 285 ALA A N 1
ATOM 2306 C CA . ALA A 1 285 ? 39.855 0.088 -45.657 1.00 84.12 285 ALA A CA 1
ATOM 2307 C C . ALA A 1 285 ? 40.734 1.355 -45.654 1.00 84.12 285 ALA A C 1
ATOM 2309 O O . ALA A 1 285 ? 40.920 1.970 -46.708 1.00 84.12 285 ALA A O 1
ATOM 2310 N N . GLN A 1 286 ? 41.300 1.739 -44.504 1.00 83.56 286 GLN A N 1
ATOM 2311 C CA . GLN A 1 286 ? 42.251 2.849 -44.398 1.00 83.56 286 GLN A CA 1
ATOM 2312 C C . GLN A 1 286 ? 43.591 2.515 -45.065 1.00 83.56 286 GLN A C 1
ATOM 2314 O O . GLN A 1 286 ? 44.098 3.345 -45.820 1.00 83.56 286 GLN A O 1
ATOM 2319 N N . ASP A 1 287 ? 44.111 1.299 -44.893 1.00 87.06 287 ASP A N 1
ATOM 2320 C CA . ASP A 1 287 ? 45.327 0.833 -45.572 1.00 87.06 287 ASP A CA 1
ATOM 2321 C C . ASP A 1 287 ? 45.150 0.751 -47.092 1.00 87.06 287 ASP A C 1
ATOM 2323 O O . ASP A 1 287 ? 46.010 1.209 -47.856 1.00 87.06 287 ASP A O 1
ATOM 2327 N N . PHE A 1 288 ? 44.005 0.247 -47.563 1.00 87.25 288 PHE A N 1
ATOM 2328 C CA . PHE A 1 288 ? 43.684 0.229 -48.991 1.00 87.25 288 PHE A CA 1
ATOM 2329 C C . PHE A 1 288 ? 43.550 1.647 -49.573 1.00 87.25 288 PHE A C 1
ATOM 2331 O O . PHE A 1 288 ? 44.039 1.919 -50.675 1.00 87.25 288 PHE A O 1
ATOM 2338 N N . HIS A 1 289 ? 42.930 2.573 -48.834 1.00 78.94 289 HIS A N 1
ATOM 2339 C CA . HIS A 1 289 ? 42.816 3.979 -49.227 1.00 78.94 289 HIS A CA 1
ATOM 2340 C C . HIS A 1 289 ? 44.188 4.672 -49.244 1.00 78.94 289 HIS A C 1
ATOM 2342 O O . HIS A 1 289 ? 44.518 5.322 -50.233 1.00 78.94 289 HIS A O 1
ATOM 2348 N N . SER A 1 290 ? 45.020 4.466 -48.219 1.00 79.69 290 SER A N 1
ATOM 2349 C CA . SER A 1 290 ? 46.406 4.950 -48.149 1.00 79.69 290 SER A CA 1
ATOM 2350 C C . SER A 1 290 ? 47.225 4.459 -49.349 1.00 79.69 290 SER A C 1
ATOM 2352 O O . SER A 1 290 ? 47.808 5.255 -50.087 1.00 79.69 290 SER A O 1
ATOM 2354 N N . THR A 1 291 ? 47.174 3.153 -49.627 1.00 80.69 291 THR A N 1
ATOM 2355 C CA . THR A 1 291 ? 47.832 2.526 -50.784 1.00 80.69 291 THR A CA 1
ATOM 2356 C C . THR A 1 291 ? 47.337 3.114 -52.109 1.00 80.69 291 THR A C 1
ATOM 2358 O O . THR A 1 291 ? 48.147 3.485 -52.960 1.00 80.69 291 THR A O 1
ATOM 2361 N N . SER A 1 292 ? 46.021 3.279 -52.271 1.00 78.12 292 SER A N 1
ATOM 2362 C CA . SER A 1 292 ? 45.416 3.872 -53.472 1.00 78.12 292 SER A CA 1
ATOM 2363 C C . SER A 1 292 ? 45.797 5.344 -53.656 1.00 78.12 292 SER A C 1
ATOM 2365 O O . SER A 1 292 ? 46.091 5.764 -54.773 1.00 78.12 292 SER A O 1
ATOM 2367 N N . CYS A 1 293 ? 45.860 6.131 -52.579 1.00 71.50 293 CYS A N 1
ATOM 2368 C CA . CYS A 1 293 ? 46.334 7.514 -52.617 1.00 71.50 293 CYS A CA 1
ATOM 2369 C C . CYS A 1 293 ? 47.807 7.599 -53.024 1.00 71.50 293 CYS A C 1
ATOM 2371 O O . CYS A 1 293 ? 48.140 8.396 -53.898 1.00 71.50 293 CYS A O 1
ATOM 2373 N N . ASN A 1 294 ? 48.674 6.754 -52.461 1.00 72.88 294 ASN A N 1
ATOM 2374 C CA . ASN A 1 294 ? 50.094 6.700 -52.822 1.00 72.88 294 ASN A CA 1
ATOM 2375 C C . ASN A 1 294 ? 50.302 6.288 -54.295 1.00 72.88 294 ASN A C 1
ATOM 2377 O O . ASN A 1 294 ? 51.174 6.829 -54.975 1.00 72.88 294 ASN A O 1
ATOM 2381 N N . TYR A 1 295 ? 49.462 5.389 -54.818 1.00 77.31 295 TYR A N 1
ATOM 2382 C CA . TYR A 1 295 ? 49.456 4.991 -56.230 1.00 77.31 295 TYR A CA 1
ATOM 2383 C C . TYR A 1 295 ? 48.930 6.096 -57.167 1.00 77.31 295 TYR A C 1
ATOM 2385 O O . TYR A 1 295 ? 49.501 6.348 -58.226 1.00 77.31 295 TYR A O 1
ATOM 2393 N N . LEU A 1 296 ? 47.889 6.832 -56.767 1.00 68.06 296 LEU A N 1
ATOM 2394 C CA . LEU A 1 296 ? 47.410 7.998 -57.519 1.00 68.06 296 LEU A CA 1
ATOM 2395 C C . LEU A 1 296 ? 48.416 9.161 -57.488 1.00 68.06 296 LEU A C 1
ATOM 2397 O O . LEU A 1 296 ? 48.540 9.878 -58.480 1.00 68.06 296 LEU A O 1
ATOM 2401 N N . LEU A 1 297 ? 49.164 9.336 -56.396 1.00 65.56 297 LEU A N 1
ATOM 2402 C CA . LEU A 1 297 ? 50.272 10.294 -56.305 1.00 65.56 297 LEU A CA 1
ATOM 2403 C C . LEU A 1 297 ? 51.405 9.962 -57.288 1.00 65.56 297 LEU A C 1
ATOM 2405 O O . LEU A 1 297 ? 51.954 10.880 -57.899 1.00 65.56 297 LEU A O 1
ATOM 2409 N N . SER A 1 298 ? 51.728 8.678 -57.489 1.00 65.31 298 SER A N 1
ATOM 2410 C CA . SER A 1 298 ? 52.778 8.267 -58.430 1.00 65.31 298 SER A CA 1
ATOM 2411 C C . SER A 1 298 ? 52.333 8.283 -59.899 1.00 65.31 298 SER A C 1
ATOM 2413 O O . SER A 1 298 ? 53.132 8.667 -60.750 1.00 65.31 298 SER A O 1
ATOM 2415 N N . ILE A 1 299 ? 51.069 7.961 -60.211 1.00 65.75 299 ILE A N 1
ATOM 2416 C CA . ILE A 1 299 ? 50.532 8.069 -61.584 1.00 65.75 299 ILE A CA 1
ATOM 2417 C C . ILE A 1 299 ? 50.425 9.527 -62.045 1.00 65.75 299 ILE A C 1
ATOM 2419 O O . ILE A 1 299 ? 50.831 9.847 -63.160 1.00 65.75 299 ILE A O 1
ATOM 2423 N N . ASN A 1 300 ? 49.865 10.418 -61.221 1.00 59.41 300 ASN A N 1
ATOM 2424 C CA . ASN A 1 300 ? 49.465 11.764 -61.658 1.00 59.41 300 ASN A CA 1
ATOM 2425 C C . ASN A 1 300 ? 50.636 12.758 -61.829 1.00 59.41 300 ASN A C 1
ATOM 2427 O O . ASN A 1 300 ? 50.418 13.966 -61.877 1.00 59.41 300 ASN A O 1
ATOM 2431 N N . GLY A 1 301 ? 51.883 12.283 -61.917 1.00 50.34 301 GLY A N 1
ATOM 2432 C CA . GLY A 1 301 ? 53.038 13.125 -62.240 1.00 50.34 301 GLY A CA 1
ATOM 2433 C C . GLY A 1 301 ? 53.427 14.139 -61.158 1.00 50.34 301 GLY A C 1
ATOM 2434 O O . GLY A 1 301 ? 54.183 15.068 -61.443 1.00 50.34 301 GLY A O 1
ATOM 2435 N N . PHE A 1 302 ? 52.979 13.962 -59.907 1.00 49.00 302 PHE A N 1
ATOM 2436 C CA . PHE A 1 302 ? 53.279 14.880 -58.795 1.00 49.00 302 PHE A CA 1
ATOM 2437 C C . PHE A 1 302 ? 54.774 14.983 -58.434 1.00 49.00 302 PHE A C 1
ATOM 2439 O O . PHE A 1 302 ? 55.141 15.839 -57.637 1.00 49.00 302 PHE A O 1
ATOM 2446 N N . GLN A 1 303 ? 55.652 14.215 -59.091 1.00 50.97 303 GLN A N 1
ATOM 2447 C CA . GLN A 1 303 ? 57.105 14.448 -59.125 1.00 50.97 303 GLN A CA 1
ATOM 2448 C C . GLN A 1 303 ? 57.501 15.862 -59.608 1.00 50.97 303 GLN A C 1
ATOM 2450 O O . GLN A 1 303 ? 58.636 16.271 -59.384 1.00 50.97 303 GLN A O 1
ATOM 2455 N N . PHE A 1 304 ? 56.591 16.608 -60.252 1.00 46.28 304 PHE A N 1
ATOM 2456 C CA . PHE A 1 304 ? 56.792 18.004 -60.668 1.00 46.28 304 PHE A CA 1
ATOM 2457 C C . PHE A 1 304 ? 56.160 19.068 -59.751 1.00 46.28 304 PHE A C 1
ATOM 2459 O O . PHE A 1 304 ? 56.260 20.257 -60.054 1.00 46.28 304 PHE A O 1
ATOM 2466 N N . MET A 1 305 ? 55.539 18.683 -58.632 1.00 51.97 305 MET A N 1
ATOM 2467 C CA . MET A 1 305 ? 55.194 19.627 -57.563 1.00 51.97 305 MET A CA 1
ATOM 2468 C C . MET A 1 305 ? 56.220 19.527 -56.438 1.00 51.97 305 MET A C 1
ATOM 2470 O O . MET A 1 305 ? 56.701 18.445 -56.110 1.00 51.97 305 MET A O 1
ATOM 2474 N N . ASP A 1 306 ? 56.561 20.667 -55.844 1.00 57.47 306 ASP A N 1
ATOM 2475 C CA . ASP A 1 306 ? 57.456 20.691 -54.697 1.00 57.47 306 ASP A CA 1
ATOM 2476 C C . ASP A 1 306 ? 56.775 20.101 -53.446 1.00 57.47 306 ASP A C 1
ATOM 2478 O O . ASP A 1 306 ? 55.551 19.931 -53.378 1.00 57.47 306 ASP A O 1
ATOM 2482 N N . GLY A 1 307 ? 57.576 19.793 -52.420 1.00 59.50 307 GLY A N 1
ATOM 2483 C CA . GLY A 1 307 ? 57.055 19.254 -51.159 1.00 59.50 307 GLY A CA 1
ATOM 2484 C C . GLY A 1 307 ? 56.001 20.163 -50.512 1.00 59.50 307 GLY A C 1
ATOM 2485 O O . GLY A 1 307 ? 55.056 19.670 -49.890 1.00 59.50 307 GLY A O 1
ATOM 2486 N N . THR A 1 308 ? 56.111 21.479 -50.721 1.00 64.19 308 THR A N 1
ATOM 2487 C CA . THR A 1 308 ? 55.137 22.488 -50.288 1.00 64.19 308 THR A CA 1
ATOM 2488 C C . THR A 1 308 ? 53.772 22.266 -50.940 1.00 64.19 308 THR A C 1
ATOM 2490 O O . THR A 1 308 ? 52.767 22.173 -50.237 1.00 64.19 308 THR A O 1
ATOM 2493 N N . GLY A 1 309 ? 53.715 22.120 -52.267 1.00 61.09 309 GLY A N 1
ATOM 2494 C CA . GLY A 1 309 ? 52.471 21.934 -53.011 1.00 61.09 309 GLY A CA 1
ATOM 2495 C C . GLY A 1 309 ? 51.717 20.652 -52.645 1.00 61.09 309 GLY A C 1
ATOM 2496 O O . GLY A 1 309 ? 50.497 20.687 -52.469 1.00 61.09 309 GLY A O 1
ATOM 2497 N N . ILE A 1 310 ? 52.429 19.533 -52.466 1.00 64.75 310 ILE A N 1
ATOM 2498 C CA . ILE A 1 310 ? 51.823 18.262 -52.023 1.00 64.75 310 ILE A CA 1
ATOM 2499 C C . ILE A 1 310 ? 51.289 18.393 -50.586 1.00 64.75 310 ILE A C 1
ATOM 2501 O O . ILE A 1 310 ? 50.170 17.961 -50.296 1.00 64.75 310 ILE A O 1
ATOM 2505 N N . THR A 1 311 ? 52.049 19.048 -49.701 1.00 64.44 311 THR A N 1
ATOM 2506 C CA . THR A 1 311 ? 51.635 19.310 -48.312 1.00 64.44 311 THR A CA 1
ATOM 2507 C C . THR A 1 311 ? 50.361 20.154 -48.265 1.00 64.44 311 THR A C 1
ATOM 2509 O O . THR A 1 311 ? 49.389 19.748 -47.631 1.00 64.44 311 THR A O 1
ATOM 2512 N N . LEU A 1 312 ? 50.312 21.266 -49.009 1.00 68.88 312 LEU A N 1
ATOM 2513 C CA . LEU A 1 312 ? 49.149 22.158 -49.085 1.00 68.88 312 LEU A CA 1
ATOM 2514 C C . LEU A 1 312 ? 47.894 21.458 -49.632 1.00 68.88 312 LEU A C 1
ATOM 2516 O O . LEU A 1 312 ? 46.786 21.735 -49.171 1.00 68.88 312 LEU A O 1
ATOM 2520 N N . PHE A 1 313 ? 48.037 20.536 -50.591 1.00 66.81 313 PHE A N 1
ATOM 2521 C CA . PHE A 1 313 ? 46.903 19.761 -51.103 1.00 66.81 313 PHE A CA 1
ATOM 2522 C C . PHE A 1 313 ? 46.346 18.792 -50.047 1.00 66.81 313 PHE A C 1
ATOM 2524 O O . PHE A 1 313 ? 45.136 18.773 -49.800 1.00 66.81 313 PHE A O 1
ATOM 2531 N N . LEU A 1 314 ? 47.220 18.030 -49.379 1.00 65.50 314 LEU A N 1
ATOM 2532 C CA . LEU A 1 314 ? 46.834 17.108 -48.305 1.00 65.50 314 LEU A CA 1
ATOM 2533 C C . LEU A 1 314 ? 46.231 17.848 -47.103 1.00 65.50 314 LEU A C 1
ATOM 2535 O O . LEU A 1 314 ? 45.224 17.408 -46.547 1.00 65.50 314 LEU A O 1
ATOM 2539 N N . GLU A 1 315 ? 46.810 18.984 -46.721 1.00 64.94 315 GLU A N 1
ATOM 2540 C CA . GLU A 1 315 ? 46.318 19.835 -45.640 1.00 64.94 315 GLU A CA 1
ATOM 2541 C C . GLU A 1 315 ? 44.946 20.435 -45.971 1.00 64.94 315 GLU A C 1
ATOM 2543 O O . GLU A 1 315 ? 44.040 20.385 -45.139 1.00 64.94 315 GLU A O 1
ATOM 2548 N N . ARG A 1 316 ? 44.726 20.895 -47.209 1.00 64.75 316 ARG A N 1
ATOM 2549 C CA . ARG A 1 316 ? 43.412 21.389 -47.649 1.00 64.75 316 ARG A CA 1
ATOM 2550 C C . ARG A 1 316 ? 42.352 20.286 -47.691 1.00 64.75 316 ARG A C 1
ATOM 2552 O O . ARG A 1 316 ? 41.212 20.538 -47.306 1.00 64.75 316 ARG A O 1
ATOM 2559 N N . CYS A 1 317 ? 42.711 19.062 -48.082 1.00 63.28 317 CYS A N 1
ATOM 2560 C CA . CYS A 1 317 ? 41.799 17.915 -48.019 1.00 63.28 317 CYS A CA 1
ATOM 2561 C C . CYS A 1 317 ? 41.418 17.570 -46.567 1.00 63.28 317 CYS A C 1
ATOM 2563 O O . CYS A 1 317 ? 40.232 17.429 -46.262 1.00 63.28 317 CYS A O 1
ATOM 2565 N N . LYS A 1 318 ? 42.400 17.519 -45.654 1.00 67.38 318 LYS A N 1
ATOM 2566 C CA . LYS A 1 318 ? 42.172 17.318 -44.210 1.00 67.38 318 LYS A CA 1
ATOM 2567 C C . LYS A 1 318 ? 41.312 18.434 -43.604 1.00 67.38 318 LYS A C 1
ATOM 2569 O O . LYS A 1 318 ? 40.379 18.147 -42.859 1.00 67.38 318 LYS A O 1
ATOM 2574 N N . SER A 1 319 ? 41.584 19.690 -43.961 1.00 66.00 319 SER A N 1
ATOM 2575 C CA . SER A 1 319 ? 40.850 20.865 -43.476 1.00 66.00 319 SER A CA 1
ATOM 2576 C C . SER A 1 319 ? 39.385 20.857 -43.931 1.00 66.00 319 SER A C 1
ATOM 2578 O O . SER A 1 319 ? 38.488 21.023 -43.106 1.00 66.00 319 SER A O 1
ATOM 2580 N N . ASN A 1 320 ? 39.117 20.546 -45.206 1.00 56.94 320 ASN A N 1
ATOM 2581 C CA . ASN A 1 320 ? 37.752 20.391 -45.723 1.00 56.94 320 ASN A CA 1
ATOM 2582 C C . ASN A 1 320 ? 36.980 19.270 -44.995 1.00 56.94 320 ASN A C 1
ATOM 2584 O O . ASN A 1 320 ? 35.821 19.461 -44.622 1.00 56.94 320 ASN A O 1
ATOM 2588 N N . ALA A 1 321 ? 37.616 18.115 -44.756 1.00 62.91 321 ALA A N 1
ATOM 2589 C CA . ALA A 1 321 ? 37.000 16.994 -44.040 1.00 62.91 321 ALA A CA 1
ATOM 2590 C C . ALA A 1 321 ? 36.690 17.341 -42.569 1.00 62.91 321 ALA A C 1
ATOM 2592 O O . ALA A 1 321 ? 35.587 17.077 -42.083 1.00 62.91 321 ALA A O 1
ATOM 2593 N N . ALA A 1 322 ? 37.624 18.003 -41.879 1.00 68.62 322 ALA A N 1
ATOM 2594 C CA . ALA A 1 322 ? 37.414 18.503 -40.522 1.00 68.62 322 ALA A CA 1
ATOM 2595 C C . ALA A 1 322 ? 36.280 19.542 -40.463 1.00 68.62 322 ALA A C 1
ATOM 2597 O O . ALA A 1 322 ? 35.426 19.482 -39.579 1.00 68.62 322 ALA A O 1
ATOM 2598 N N . GLN A 1 323 ? 36.217 20.460 -41.433 1.00 68.00 323 GLN A N 1
ATOM 2599 C CA . GLN A 1 323 ? 35.179 21.489 -41.512 1.00 68.00 323 GLN A CA 1
ATOM 2600 C C . GLN A 1 323 ? 33.778 20.886 -41.724 1.00 68.00 323 GLN A C 1
ATOM 2602 O O . GLN A 1 323 ? 32.823 21.338 -41.091 1.00 68.00 323 GLN A O 1
ATOM 2607 N N . PHE A 1 324 ? 33.652 19.823 -42.527 1.00 64.62 324 PHE A N 1
ATOM 2608 C CA . PHE A 1 324 ? 32.400 19.069 -42.668 1.00 64.62 324 PHE A CA 1
ATOM 2609 C C . PHE A 1 324 ? 31.970 18.414 -41.341 1.00 64.62 324 PHE A C 1
ATOM 2611 O O . PHE A 1 324 ? 30.831 18.599 -40.907 1.00 64.62 324 PHE A O 1
ATOM 2618 N N . HIS A 1 325 ? 32.891 17.737 -40.643 1.00 66.81 325 HIS A N 1
ATOM 2619 C CA . HIS A 1 325 ? 32.629 17.154 -39.319 1.00 66.81 325 HIS A CA 1
ATOM 2620 C C . HIS A 1 325 ? 32.203 18.201 -38.276 1.00 66.81 325 HIS A C 1
ATOM 2622 O O . HIS A 1 325 ? 31.268 17.964 -37.508 1.00 66.81 325 HIS A O 1
ATOM 2628 N N . VAL A 1 326 ? 32.847 19.373 -38.257 1.00 69.81 326 VAL A N 1
ATOM 2629 C CA . VAL A 1 326 ? 32.498 20.483 -37.354 1.00 69.81 326 VAL A CA 1
ATOM 2630 C C . VAL A 1 326 ? 31.092 21.015 -37.646 1.00 69.81 326 VAL A C 1
ATOM 2632 O O . VAL A 1 326 ? 30.318 21.225 -36.712 1.00 69.81 326 VAL A O 1
ATOM 2635 N N . LEU A 1 327 ? 30.720 21.183 -38.919 1.00 64.12 327 LEU A N 1
ATOM 2636 C CA . LEU A 1 327 ? 29.374 21.620 -39.307 1.00 64.12 327 LEU A CA 1
ATOM 2637 C C . LEU A 1 327 ? 28.300 20.591 -38.921 1.00 64.12 327 LEU A C 1
ATOM 2639 O O . LEU A 1 327 ? 27.267 20.968 -38.360 1.00 64.12 327 LEU A O 1
ATOM 2643 N N . GLN A 1 328 ? 28.557 19.299 -39.147 1.00 69.00 328 GLN A N 1
ATOM 2644 C CA . GLN A 1 328 ? 27.644 18.223 -38.757 1.00 69.00 328 GLN A CA 1
ATOM 2645 C C . GLN A 1 328 ? 27.469 18.169 -37.230 1.00 69.00 328 GLN A C 1
ATOM 2647 O O . GLN A 1 328 ? 26.337 18.219 -36.743 1.00 69.00 328 GLN A O 1
ATOM 2652 N N . SER A 1 329 ? 28.572 18.180 -36.473 1.00 67.56 329 SER A N 1
ATOM 2653 C CA . SER A 1 329 ? 28.575 18.229 -35.004 1.00 67.56 329 SER A CA 1
ATOM 2654 C C . SER A 1 329 ? 27.817 19.449 -34.463 1.00 67.56 329 SER A C 1
ATOM 2656 O O . SER A 1 329 ? 26.963 19.325 -33.585 1.00 67.56 329 SER A O 1
ATOM 2658 N N . HIS A 1 330 ? 28.030 20.629 -35.052 1.00 68.81 330 HIS A N 1
ATOM 2659 C CA . HIS A 1 330 ? 27.328 21.851 -34.665 1.00 68.81 330 HIS A CA 1
ATOM 2660 C C . HIS A 1 330 ? 25.814 21.791 -34.943 1.00 68.81 330 HIS A C 1
ATOM 2662 O O . HIS A 1 330 ? 25.024 22.299 -34.142 1.00 68.81 330 HIS A O 1
ATOM 2668 N N . SER A 1 331 ? 25.392 21.149 -36.039 1.00 67.06 331 SER A N 1
ATOM 2669 C CA . SER A 1 331 ? 23.968 20.931 -36.338 1.00 67.06 331 SER A CA 1
ATOM 2670 C C . SER A 1 331 ? 23.307 19.967 -35.342 1.00 67.06 331 SER A C 1
ATOM 2672 O O . SER A 1 331 ? 22.213 20.246 -34.849 1.00 67.06 331 SER A O 1
ATOM 2674 N N . PHE A 1 332 ? 24.010 18.894 -34.966 1.00 68.75 332 PHE A N 1
ATOM 2675 C CA . PHE A 1 332 ? 23.559 17.923 -33.971 1.00 68.75 332 PHE A CA 1
ATOM 2676 C C . PHE A 1 332 ? 23.460 18.552 -32.574 1.00 68.75 332 PHE A C 1
ATOM 2678 O O . PHE A 1 332 ? 22.426 18.419 -31.921 1.00 68.75 332 PHE A O 1
ATOM 2685 N N . ARG A 1 333 ? 24.468 19.340 -32.162 1.00 78.44 333 ARG A N 1
ATOM 2686 C CA . ARG A 1 333 ? 24.447 20.111 -30.908 1.00 78.44 333 ARG A CA 1
ATOM 2687 C C . ARG A 1 333 ? 23.208 21.003 -30.811 1.00 78.44 333 ARG A C 1
ATOM 2689 O O . ARG A 1 333 ? 22.498 20.928 -29.817 1.00 78.44 333 ARG A O 1
ATOM 2696 N N . LYS A 1 334 ? 22.897 21.782 -31.855 1.00 79.75 334 LYS A N 1
ATOM 2697 C CA . LYS A 1 334 ? 21.699 22.644 -31.869 1.00 79.75 334 LYS A CA 1
ATOM 2698 C C . LYS A 1 334 ? 20.385 21.862 -31.789 1.00 79.75 334 LYS A C 1
ATOM 2700 O O . LYS A 1 334 ? 19.419 22.355 -31.210 1.00 79.75 334 LYS A O 1
ATOM 2705 N N . CYS A 1 335 ? 20.332 20.658 -32.361 1.00 75.50 335 CYS A N 1
ATOM 2706 C CA . CYS A 1 335 ? 19.166 19.786 -32.244 1.00 75.50 335 CYS A CA 1
ATOM 2707 C C . CYS A 1 335 ? 19.001 19.262 -30.807 1.00 75.50 335 CYS A C 1
ATOM 2709 O O . CYS A 1 335 ? 17.905 19.352 -30.257 1.00 75.50 335 CYS A O 1
ATOM 2711 N N . LEU A 1 336 ? 20.088 18.806 -30.174 1.00 75.69 336 LEU A N 1
ATOM 2712 C CA . LEU A 1 336 ? 20.091 18.404 -28.763 1.00 75.69 336 LEU A CA 1
ATOM 2713 C C . LEU A 1 336 ? 19.704 19.561 -27.834 1.00 75.69 336 LEU A C 1
ATOM 2715 O O . LEU A 1 336 ? 18.815 19.390 -27.008 1.00 75.69 336 LEU A O 1
ATOM 2719 N N . GLU A 1 337 ? 20.309 20.740 -27.997 1.00 80.50 337 GLU A N 1
ATOM 2720 C CA . GLU A 1 337 ? 20.015 21.936 -27.193 1.00 80.50 337 GLU A CA 1
ATOM 2721 C C . GLU A 1 337 ? 18.528 22.311 -27.254 1.00 80.50 337 GLU A C 1
ATOM 2723 O O . GLU A 1 337 ? 17.914 22.551 -26.215 1.00 80.50 337 GLU A O 1
ATOM 2728 N N . LYS A 1 338 ? 17.918 22.279 -28.449 1.00 88.81 338 LYS A N 1
ATOM 2729 C CA . LYS A 1 338 ? 16.476 22.508 -28.604 1.00 88.81 338 LYS A CA 1
ATOM 2730 C C . LYS A 1 338 ? 15.646 21.439 -27.884 1.00 88.81 338 LYS A C 1
ATOM 2732 O O . LYS A 1 338 ? 14.714 21.789 -27.166 1.00 88.81 338 LYS A O 1
ATOM 2737 N N . ASN A 1 339 ? 15.961 20.160 -28.084 1.00 83.44 339 ASN A N 1
ATOM 2738 C CA . ASN A 1 339 ? 15.169 19.057 -27.533 1.00 83.44 339 ASN A CA 1
ATOM 2739 C C . ASN A 1 339 ? 15.259 19.003 -25.997 1.00 83.44 339 ASN A C 1
ATOM 2741 O O . ASN A 1 339 ? 14.252 18.774 -25.334 1.00 83.44 339 ASN A O 1
ATOM 2745 N N . VAL A 1 340 ? 16.439 19.278 -25.428 1.00 87.12 340 VAL A N 1
ATOM 2746 C CA . VAL A 1 340 ? 16.642 19.402 -23.975 1.00 87.12 340 VAL A CA 1
ATOM 2747 C C . VAL A 1 340 ? 15.860 20.591 -23.421 1.00 87.12 340 VAL A C 1
ATOM 2749 O O . VAL A 1 340 ? 15.153 20.436 -22.431 1.00 87.12 340 VAL A O 1
ATOM 2752 N N . MET A 1 341 ? 15.922 21.759 -24.070 1.00 87.19 341 MET A N 1
ATOM 2753 C CA . MET A 1 341 ? 15.170 22.943 -23.638 1.00 87.19 341 MET A CA 1
ATOM 2754 C C . MET A 1 341 ? 13.652 22.705 -23.669 1.00 87.19 341 MET A C 1
ATOM 2756 O O . MET A 1 341 ? 12.970 23.036 -22.703 1.00 87.19 341 MET A O 1
ATOM 2760 N N . GLN A 1 342 ? 13.135 22.063 -24.723 1.00 90.00 342 GLN A N 1
ATOM 2761 C CA . GLN A 1 342 ? 11.722 21.688 -24.815 1.00 90.00 342 GLN A CA 1
ATOM 2762 C C . GLN A 1 342 ? 11.318 20.705 -23.701 1.00 90.00 342 GLN A C 1
ATOM 2764 O O . GLN A 1 342 ? 10.310 20.933 -23.036 1.00 90.00 342 GLN A O 1
ATOM 2769 N N . GLY A 1 343 ? 12.121 19.667 -23.438 1.00 88.44 343 GLY A N 1
ATOM 2770 C CA . GLY A 1 343 ? 11.864 18.724 -22.343 1.00 88.44 343 GLY A CA 1
ATOM 2771 C C . GLY A 1 343 ? 11.883 19.386 -20.958 1.00 88.44 343 GLY A C 1
ATOM 2772 O O . GLY A 1 343 ? 11.064 19.052 -20.105 1.00 88.44 343 GLY A O 1
ATOM 2773 N N . CYS A 1 344 ? 12.758 20.375 -20.742 1.00 87.94 344 CYS A N 1
ATOM 2774 C CA . CYS A 1 344 ? 12.756 21.190 -19.526 1.00 87.94 344 CYS A CA 1
ATOM 2775 C C . CYS A 1 344 ? 11.481 22.038 -19.395 1.00 87.94 344 CYS A C 1
ATOM 2777 O O . CYS A 1 344 ? 10.895 22.081 -18.316 1.00 87.94 344 CYS A O 1
ATOM 2779 N N . GLU A 1 345 ? 11.020 22.683 -20.472 1.00 92.62 345 GLU A N 1
ATOM 2780 C CA . GLU A 1 345 ? 9.759 23.436 -20.453 1.00 92.62 345 GLU A CA 1
ATOM 2781 C C . GLU A 1 345 ? 8.535 22.543 -20.197 1.00 92.62 345 GLU A C 1
ATOM 2783 O O . GLU A 1 345 ? 7.592 22.964 -19.528 1.00 92.62 345 GLU A O 1
ATOM 2788 N N . GLU A 1 346 ? 8.508 21.339 -20.770 1.00 92.44 346 GLU A N 1
ATOM 2789 C CA . GLU A 1 346 ? 7.432 20.362 -20.578 1.00 92.44 346 GLU A CA 1
ATOM 2790 C C . GLU A 1 346 ? 7.410 19.870 -19.122 1.00 92.44 346 GLU A C 1
ATOM 2792 O O . GLU A 1 346 ? 6.374 19.974 -18.464 1.00 92.44 346 GLU A O 1
ATOM 2797 N N . ALA A 1 347 ? 8.566 19.500 -18.562 1.00 92.00 347 ALA A N 1
ATOM 2798 C CA . ALA A 1 347 ? 8.697 19.140 -17.149 1.00 92.00 347 ALA A CA 1
ATOM 2799 C C . ALA A 1 347 ? 8.338 20.295 -16.188 1.00 92.00 347 ALA A C 1
ATOM 2801 O O . ALA A 1 347 ? 7.752 20.061 -15.130 1.00 92.00 347 ALA A O 1
ATOM 2802 N N . GLU A 1 348 ? 8.635 21.554 -16.536 1.00 91.50 348 GLU A N 1
ATOM 2803 C CA . GLU A 1 348 ? 8.240 22.715 -15.725 1.00 91.50 348 GLU A CA 1
ATOM 2804 C C . GLU A 1 348 ? 6.715 22.948 -15.753 1.00 91.50 348 GLU A C 1
ATOM 2806 O O . GLU A 1 348 ? 6.121 23.329 -14.739 1.00 91.50 348 GLU A O 1
ATOM 2811 N N . LYS A 1 349 ? 6.058 22.690 -16.895 1.00 95.19 349 LYS A N 1
ATOM 2812 C CA . LYS A 1 349 ? 4.590 22.742 -17.031 1.00 95.19 349 LYS A CA 1
ATOM 2813 C C . LYS A 1 349 ? 3.929 21.625 -16.213 1.00 95.19 349 LYS A C 1
ATOM 2815 O O . LYS A 1 349 ? 2.991 21.909 -15.467 1.00 95.19 349 LYS A O 1
ATOM 2820 N N . GLU A 1 350 ? 4.449 20.398 -16.279 1.00 92.06 350 GLU A N 1
ATOM 2821 C CA . GLU A 1 350 ? 3.982 19.270 -15.458 1.00 92.06 350 GLU A CA 1
ATOM 2822 C C . GLU A 1 350 ? 4.159 19.532 -13.956 1.00 92.06 350 GLU A C 1
ATOM 2824 O O . GLU A 1 350 ? 3.224 19.324 -13.181 1.00 92.06 350 GLU A O 1
ATOM 2829 N N . LEU A 1 351 ? 5.313 20.064 -13.536 1.00 93.38 351 LEU A N 1
ATOM 2830 C CA . LEU A 1 351 ? 5.572 20.423 -12.139 1.00 93.38 351 LEU A CA 1
ATOM 2831 C C . LEU A 1 351 ? 4.561 21.456 -11.617 1.00 93.38 351 LEU A C 1
ATOM 2833 O O . LEU A 1 351 ? 4.026 21.288 -10.521 1.00 93.38 351 LEU A O 1
ATOM 2837 N N . LYS A 1 352 ? 4.258 22.497 -12.403 1.00 96.31 352 LYS A N 1
ATOM 2838 C CA . LYS A 1 352 ? 3.262 23.520 -12.038 1.00 96.31 352 LYS A CA 1
ATOM 2839 C C . LYS A 1 352 ? 1.847 22.942 -11.957 1.00 96.31 352 LYS A C 1
ATOM 2841 O O . LYS A 1 352 ? 1.121 23.268 -11.019 1.00 96.31 352 LYS A O 1
ATOM 2846 N N . ALA A 1 353 ? 1.468 22.054 -12.877 1.00 94.50 353 ALA A N 1
ATOM 2847 C CA . ALA A 1 353 ? 0.177 21.366 -12.831 1.00 94.50 353 ALA A CA 1
ATOM 2848 C C . ALA A 1 353 ? 0.051 20.461 -11.588 1.00 94.50 353 ALA A C 1
ATOM 2850 O O . ALA A 1 353 ? -0.956 20.513 -10.882 1.00 94.50 353 ALA A O 1
ATOM 2851 N N . ALA A 1 354 ? 1.098 19.696 -11.260 1.00 90.88 354 ALA A N 1
ATOM 2852 C CA . ALA A 1 354 ? 1.139 18.854 -10.065 1.00 90.88 354 ALA A CA 1
ATOM 2853 C C . ALA A 1 354 ? 1.096 19.676 -8.760 1.00 90.88 354 ALA A C 1
ATOM 2855 O O . ALA A 1 354 ? 0.413 19.292 -7.812 1.00 90.88 354 ALA A O 1
ATOM 2856 N N . GLN A 1 355 ? 1.769 20.832 -8.713 1.00 92.81 355 GLN A N 1
ATOM 2857 C CA . GLN A 1 355 ? 1.702 21.768 -7.581 1.00 92.81 355 GLN A CA 1
ATOM 2858 C C . GLN A 1 355 ? 0.292 22.349 -7.388 1.00 92.81 355 GLN A C 1
ATOM 2860 O O . GLN A 1 355 ? -0.178 22.445 -6.255 1.00 92.81 355 GLN A O 1
ATOM 2865 N N . GLN A 1 356 ? -0.404 22.693 -8.477 1.00 95.75 356 GLN A N 1
ATOM 2866 C CA . GLN A 1 356 ? -1.793 23.163 -8.425 1.00 95.75 356 GLN A CA 1
ATOM 2867 C C . GLN A 1 356 ? -2.745 22.068 -7.922 1.00 95.75 356 GLN A C 1
ATOM 2869 O O . GLN A 1 356 ? -3.537 22.324 -7.018 1.00 95.75 356 GLN A O 1
ATOM 2874 N N . GLN A 1 357 ? -2.625 20.839 -8.436 1.00 92.38 357 GLN A N 1
ATOM 2875 C CA . GLN A 1 357 ? -3.416 19.694 -7.964 1.00 92.38 357 GLN A CA 1
ATOM 2876 C C . GLN A 1 357 ? -3.163 19.387 -6.481 1.00 92.38 357 GLN A C 1
ATOM 2878 O O . GLN A 1 357 ? -4.114 19.183 -5.731 1.00 92.38 357 GLN A O 1
ATOM 2883 N N . TYR A 1 358 ? -1.901 19.416 -6.038 1.00 94.19 358 TYR A N 1
ATOM 2884 C CA . TYR A 1 358 ? -1.552 19.244 -4.626 1.00 94.19 358 TYR A CA 1
ATOM 2885 C C . TYR A 1 358 ? -2.216 20.302 -3.732 1.00 94.19 358 TYR A C 1
ATOM 2887 O O . TYR A 1 358 ? -2.731 19.958 -2.672 1.00 94.19 358 TYR A O 1
ATOM 2895 N N . HIS A 1 359 ? -2.243 21.571 -4.156 1.00 95.06 359 HIS A N 1
ATOM 2896 C CA . HIS A 1 359 ? -2.873 22.632 -3.368 1.00 95.06 359 HIS A CA 1
ATOM 2897 C C . HIS A 1 359 ? -4.392 22.442 -3.245 1.00 95.06 359 HIS A C 1
ATOM 2899 O O . HIS A 1 359 ? -4.916 22.599 -2.146 1.00 95.06 359 HIS A O 1
ATOM 2905 N N . VAL A 1 360 ? -5.085 22.047 -4.322 1.00 95.81 360 VAL A N 1
ATOM 2906 C CA . VAL A 1 360 ? -6.533 21.753 -4.280 1.00 95.81 360 VAL A CA 1
ATOM 2907 C C . VAL A 1 360 ? -6.830 20.622 -3.293 1.00 95.81 360 VAL A C 1
ATOM 2909 O O . VAL A 1 360 ? -7.613 20.817 -2.367 1.00 95.81 360 VAL A O 1
ATOM 2912 N N . VAL A 1 361 ? -6.134 19.486 -3.420 1.00 95.50 361 VAL A N 1
ATOM 2913 C CA . VAL A 1 361 ? -6.327 18.325 -2.531 1.00 95.50 361 VAL A CA 1
ATOM 2914 C C . VAL A 1 361 ? -5.996 18.665 -1.072 1.00 95.50 361 VAL A C 1
ATOM 2916 O O . VAL A 1 361 ? -6.641 18.146 -0.160 1.00 95.50 361 VAL A O 1
ATOM 2919 N N . LEU A 1 362 ? -5.023 19.549 -0.824 1.00 94.25 362 LEU A N 1
ATOM 2920 C CA . LEU A 1 362 ? -4.689 20.024 0.520 1.00 94.25 362 LEU A CA 1
ATOM 2921 C C . LEU A 1 362 ? -5.838 20.831 1.148 1.00 94.25 362 LEU A C 1
ATOM 2923 O O . LEU A 1 362 ? -6.181 20.579 2.301 1.00 94.25 362 LEU A O 1
ATOM 2927 N N . GLU A 1 363 ? -6.454 21.757 0.406 1.00 92.56 363 GLU A N 1
ATOM 2928 C CA . GLU A 1 363 ? -7.595 22.539 0.905 1.00 92.56 363 GLU A CA 1
ATOM 2929 C C . GLU A 1 363 ? -8.848 21.672 1.108 1.00 92.56 363 GLU A C 1
ATOM 2931 O O . GLU A 1 363 ? -9.499 21.776 2.148 1.00 92.56 363 GLU A O 1
ATOM 2936 N N . GLU A 1 364 ? -9.144 20.756 0.179 1.00 94.81 364 GLU A N 1
ATOM 2937 C CA . GLU A 1 364 ? -10.232 19.774 0.322 1.00 94.81 364 GLU A CA 1
ATOM 2938 C C . GLU A 1 364 ? -10.035 18.911 1.580 1.00 94.81 364 GLU A C 1
ATOM 2940 O O . GLU A 1 364 ? -10.927 18.820 2.426 1.00 94.81 364 GLU A O 1
ATOM 2945 N N . THR A 1 365 ? -8.828 18.366 1.772 1.00 91.31 365 THR A N 1
ATOM 2946 C CA . THR A 1 365 ? -8.470 17.567 2.957 1.00 91.31 365 THR A CA 1
ATOM 2947 C C . THR A 1 365 ? -8.578 18.384 4.251 1.00 91.31 365 THR A C 1
ATOM 2949 O O . THR A 1 365 ? -9.019 17.864 5.280 1.00 91.31 365 THR A O 1
ATOM 2952 N N . ASN A 1 366 ? -8.189 19.663 4.241 1.00 92.62 366 ASN A N 1
ATOM 2953 C CA . ASN A 1 366 ? -8.307 20.542 5.407 1.00 92.62 366 ASN A CA 1
ATOM 2954 C C . ASN A 1 366 ? -9.777 20.799 5.780 1.00 92.62 366 ASN A C 1
ATOM 2956 O O . ASN A 1 366 ? -10.129 20.738 6.962 1.00 92.62 366 ASN A O 1
ATOM 2960 N N . GLU A 1 367 ? -10.643 21.041 4.794 1.00 94.50 367 GLU A N 1
ATOM 2961 C CA . GLU A 1 367 ? -12.074 21.280 5.009 1.00 94.50 367 GLU A CA 1
ATOM 2962 C C . GLU A 1 367 ? -12.811 20.013 5.475 1.00 94.50 367 GLU A C 1
ATOM 2964 O O . GLU A 1 367 ? -13.605 20.079 6.420 1.00 94.50 367 GLU A O 1
ATOM 2969 N N . GLU A 1 368 ? -12.493 18.838 4.918 1.00 94.94 368 GLU A N 1
ATOM 2970 C CA . GLU A 1 368 ? -13.007 17.555 5.420 1.00 94.94 368 GLU A CA 1
ATOM 2971 C C . GLU A 1 368 ? -12.621 17.328 6.889 1.00 94.94 368 GLU A C 1
ATOM 2973 O O . GLU A 1 368 ? -13.485 17.041 7.723 1.00 94.94 368 GLU A O 1
ATOM 2978 N N . ASN A 1 369 ? -11.347 17.533 7.249 1.00 94.06 369 ASN A N 1
ATOM 2979 C CA . ASN A 1 369 ? -10.886 17.419 8.636 1.00 94.06 369 ASN A CA 1
ATOM 2980 C C . ASN A 1 369 ? -11.597 18.417 9.567 1.00 94.06 369 ASN A C 1
ATOM 2982 O O . ASN A 1 369 ? -11.979 18.061 10.689 1.00 94.06 369 ASN A O 1
ATOM 2986 N N . ARG A 1 370 ? -11.833 19.654 9.107 1.00 96.69 370 ARG A N 1
ATOM 2987 C CA . ARG A 1 370 ? -12.587 20.674 9.853 1.00 96.69 370 ARG A CA 1
ATOM 2988 C C . ARG A 1 370 ? -14.033 20.232 10.100 1.00 96.69 370 ARG A C 1
ATOM 2990 O O . ARG A 1 370 ? -14.542 20.392 11.212 1.00 96.69 370 ARG A O 1
ATOM 2997 N N . MET A 1 371 ? -14.680 19.639 9.098 1.00 95.56 371 MET A N 1
ATOM 2998 C CA . MET A 1 371 ? -16.051 19.130 9.192 1.00 95.56 371 MET A CA 1
ATOM 2999 C C . MET A 1 371 ? -16.161 17.879 10.077 1.00 95.56 371 MET A C 1
ATOM 3001 O O . MET A 1 371 ? -17.071 17.805 10.904 1.00 95.56 371 MET A O 1
ATOM 3005 N N . VAL A 1 372 ? -15.213 16.940 10.000 1.00 96.50 372 VAL A N 1
ATOM 3006 C CA . VAL A 1 372 ? -15.144 15.776 10.907 1.00 96.50 372 VAL A CA 1
ATOM 3007 C C . VAL A 1 372 ? -14.939 16.221 12.359 1.00 96.50 372 VAL A C 1
ATOM 3009 O O . VAL A 1 372 ? -15.652 15.755 13.250 1.00 96.50 372 VAL A O 1
ATOM 3012 N N . SER A 1 373 ? -14.029 17.169 12.602 1.00 92.75 373 SER A N 1
ATOM 3013 C CA . SER A 1 373 ? -13.773 17.740 13.932 1.00 92.75 373 SER A CA 1
ATOM 3014 C C . SER A 1 373 ? -15.015 18.425 14.523 1.00 92.75 373 SER A C 1
ATOM 3016 O O . SER A 1 373 ? -15.368 18.199 15.687 1.00 92.75 373 SER A O 1
ATOM 3018 N N . LYS A 1 374 ? -15.752 19.189 13.702 1.00 97.25 374 LYS A N 1
ATOM 3019 C CA . LYS A 1 374 ? -17.044 19.769 14.092 1.00 97.25 374 LYS A CA 1
ATOM 3020 C C . LYS A 1 374 ? -18.061 18.681 14.456 1.00 97.25 374 LYS A C 1
ATOM 3022 O O . LYS A 1 374 ? -18.608 18.713 15.554 1.00 97.25 374 LYS A O 1
ATOM 3027 N N . ASN A 1 375 ? -18.278 17.701 13.579 1.00 97.75 375 ASN A N 1
ATOM 3028 C CA . ASN A 1 375 ? -19.263 16.637 13.797 1.00 97.75 375 ASN A CA 1
ATOM 3029 C C . ASN A 1 375 ? -18.965 15.830 15.076 1.00 97.75 375 ASN A C 1
ATOM 3031 O O . ASN A 1 375 ? -19.880 15.517 15.837 1.00 97.75 375 ASN A O 1
ATOM 3035 N N . LEU A 1 376 ? -17.688 15.544 15.355 1.00 97.38 376 LEU A N 1
ATOM 3036 C CA . LEU A 1 376 ? -17.259 14.907 16.603 1.00 97.38 376 LEU A CA 1
ATOM 3037 C C . LEU A 1 376 ? -17.571 15.784 17.828 1.00 97.38 376 LEU A C 1
ATOM 3039 O O . LEU A 1 376 ? -18.080 15.280 18.828 1.00 97.38 376 LEU A O 1
ATOM 3043 N N . THR A 1 377 ? -17.316 17.091 17.740 1.00 96.81 377 THR A N 1
ATOM 3044 C CA . THR A 1 377 ? -17.623 18.061 18.803 1.00 96.81 377 THR A CA 1
ATOM 3045 C C . THR A 1 377 ? -19.128 18.121 19.093 1.00 96.81 377 THR A C 1
ATOM 3047 O O . THR A 1 377 ? -19.535 18.058 20.253 1.00 96.81 377 THR A O 1
ATOM 3050 N N . ASP A 1 378 ? -19.965 18.164 18.055 1.00 96.81 378 ASP A N 1
ATOM 3051 C CA . ASP A 1 378 ? -21.427 18.203 18.181 1.00 96.81 378 ASP A CA 1
ATOM 3052 C C . ASP A 1 378 ? -21.984 16.904 18.806 1.00 96.81 378 ASP A C 1
ATOM 3054 O O . ASP A 1 378 ? -22.837 16.954 19.700 1.00 96.81 378 ASP A O 1
ATOM 3058 N N . VAL A 1 379 ? -21.452 15.734 18.423 1.00 97.38 379 VAL A N 1
ATOM 3059 C CA . VAL A 1 379 ? -21.813 14.434 19.025 1.00 97.38 379 VAL A CA 1
ATOM 3060 C C . VAL A 1 379 ? -21.386 14.347 20.495 1.00 97.38 379 VAL A C 1
ATOM 3062 O O . VAL A 1 379 ? -22.181 13.915 21.333 1.00 97.38 379 VAL A O 1
ATOM 3065 N N . LEU A 1 380 ? -20.169 14.786 20.837 1.00 95.38 380 LEU A N 1
ATOM 3066 C CA . LEU A 1 380 ? -19.679 14.793 22.221 1.00 95.38 380 LEU A CA 1
ATOM 3067 C C . LEU A 1 380 ? -20.496 15.740 23.112 1.00 95.38 380 LEU A C 1
ATOM 3069 O O . LEU A 1 380 ? -20.861 15.361 24.226 1.00 95.38 380 LEU A O 1
ATOM 3073 N N . ASN A 1 381 ? -20.859 16.924 22.610 1.00 96.62 381 ASN A N 1
ATOM 3074 C CA . ASN A 1 381 ? -21.750 17.856 23.305 1.00 96.62 381 ASN A CA 1
ATOM 3075 C C . ASN A 1 381 ? -23.144 17.249 23.535 1.00 96.62 381 ASN A C 1
ATOM 3077 O O . ASN A 1 381 ? -23.689 17.347 24.635 1.00 96.62 381 ASN A O 1
ATOM 3081 N N . SER A 1 382 ? -23.713 16.577 22.530 1.00 97.56 382 SER A N 1
ATOM 3082 C CA . SER A 1 382 ? -25.004 15.888 22.657 1.00 97.56 382 SER A CA 1
ATOM 3083 C C . SER A 1 382 ? -24.961 14.774 23.716 1.00 97.56 382 SER A C 1
ATOM 3085 O O . SER A 1 382 ? -25.820 14.713 24.601 1.00 97.56 382 SER A O 1
ATOM 3087 N N . ALA A 1 383 ? -23.905 13.953 23.710 1.00 95.62 383 ALA A N 1
ATOM 3088 C CA . ALA A 1 383 ? -23.690 12.908 24.709 1.00 95.62 383 ALA A CA 1
ATOM 3089 C C . ALA A 1 383 ? -23.511 13.476 26.131 1.00 95.62 383 ALA A C 1
ATOM 3091 O O . ALA A 1 383 ? -24.120 12.967 27.074 1.00 95.62 383 ALA A O 1
ATOM 3092 N N . ALA A 1 384 ? -22.738 14.556 26.296 1.00 96.38 384 ALA A N 1
ATOM 3093 C CA . ALA A 1 384 ? -22.551 15.229 27.583 1.00 96.38 384 ALA A CA 1
ATOM 3094 C C . ALA A 1 384 ? -23.866 15.822 28.128 1.00 96.38 384 ALA A C 1
ATOM 3096 O O . ALA A 1 384 ? -24.184 15.649 29.307 1.00 96.38 384 ALA A O 1
ATOM 3097 N N . ASN A 1 385 ? -24.673 16.446 27.264 1.00 96.38 385 ASN A N 1
ATOM 3098 C CA . ASN A 1 385 ? -25.997 16.959 27.621 1.00 96.38 385 ASN A CA 1
ATOM 3099 C C . ASN A 1 385 ? -26.945 15.835 28.072 1.00 96.38 385 ASN A C 1
ATOM 3101 O O . ASN A 1 385 ? -27.618 15.971 29.097 1.00 96.38 385 ASN A O 1
ATOM 3105 N N . HIS A 1 386 ? -26.961 14.702 27.360 1.00 97.88 386 HIS A N 1
ATOM 3106 C CA . HIS A 1 386 ? -27.761 13.538 27.744 1.00 97.88 386 HIS A CA 1
ATOM 3107 C C . HIS A 1 386 ? -27.299 12.931 29.080 1.00 97.88 386 HIS A C 1
ATOM 3109 O O . HIS A 1 386 ? -28.127 12.649 29.946 1.00 97.88 386 HIS A O 1
ATOM 3115 N N . LEU A 1 387 ? -25.986 12.790 29.301 1.00 97.50 387 LEU A N 1
ATOM 3116 C CA . LEU A 1 387 ? -25.435 12.317 30.577 1.00 97.50 387 LEU A CA 1
ATOM 3117 C C . LEU A 1 387 ? -25.815 13.243 31.743 1.00 97.50 387 LEU A C 1
ATOM 3119 O O . LEU A 1 387 ? -26.251 12.752 32.781 1.00 97.50 387 LEU A O 1
ATOM 3123 N N . CYS A 1 388 ? -25.753 14.565 31.557 1.00 96.50 388 CYS A N 1
ATOM 3124 C CA . CYS A 1 388 ? -26.194 15.542 32.556 1.00 96.50 388 CYS A CA 1
ATOM 3125 C C . CYS A 1 388 ? -27.704 15.433 32.863 1.00 96.50 388 CYS A C 1
ATOM 3127 O O . CYS A 1 388 ? -28.124 15.587 34.013 1.00 96.50 388 CYS A O 1
ATOM 3129 N N . ALA A 1 389 ? -28.539 15.140 31.860 1.00 95.94 389 ALA A N 1
ATOM 3130 C CA . ALA A 1 389 ? -29.970 14.901 32.059 1.00 95.94 389 ALA A CA 1
ATOM 3131 C C . ALA A 1 389 ? -30.240 13.601 32.844 1.00 95.94 389 ALA A C 1
ATOM 3133 O O . ALA A 1 389 ? -31.036 13.605 33.787 1.00 95.94 389 ALA A O 1
ATOM 3134 N N . VAL A 1 390 ? -29.536 12.511 32.515 1.00 97.50 390 VAL A N 1
ATOM 3135 C CA . VAL A 1 390 ? -29.615 11.232 33.244 1.00 97.50 390 VAL A CA 1
ATOM 3136 C C . VAL A 1 390 ? -29.121 11.384 34.685 1.00 97.50 390 VAL A C 1
ATOM 3138 O O . VAL A 1 390 ? -29.777 10.906 35.607 1.00 97.50 390 VAL A O 1
ATOM 3141 N N . GLU A 1 391 ? -28.018 12.101 34.914 1.00 97.19 391 GLU A N 1
ATOM 3142 C CA . GLU A 1 391 ? -27.497 12.387 36.254 1.00 97.19 391 GLU A CA 1
ATOM 3143 C C . GLU A 1 391 ? -28.519 13.151 37.111 1.00 97.19 391 GLU A C 1
ATOM 3145 O O . GLU A 1 391 ? -28.770 12.776 38.261 1.00 97.19 391 GLU A O 1
ATOM 3150 N N . LYS A 1 392 ? -29.153 14.194 36.556 1.00 97.19 392 LYS A N 1
ATOM 3151 C CA . LYS A 1 392 ? -30.230 14.935 37.234 1.00 97.19 392 LYS A CA 1
ATOM 3152 C C . LYS A 1 392 ? -31.398 14.015 37.587 1.00 97.19 392 LYS A C 1
ATOM 3154 O O . LYS A 1 392 ? -31.828 14.008 38.741 1.00 97.19 392 LYS A O 1
ATOM 3159 N N . HIS A 1 393 ? -31.847 13.182 36.646 1.00 96.81 393 HIS A N 1
ATOM 3160 C CA . HIS A 1 393 ? -32.930 12.228 36.881 1.00 96.81 393 HIS A CA 1
ATOM 3161 C C . HIS A 1 393 ? -32.590 11.222 37.994 1.00 96.81 393 HIS A C 1
ATOM 3163 O O . HIS A 1 393 ? -33.367 11.050 38.932 1.00 96.81 393 HIS A O 1
ATOM 3169 N N . CYS A 1 394 ? -31.408 10.602 37.952 1.00 95.00 394 CYS A N 1
ATOM 3170 C CA . CYS A 1 394 ? -30.951 9.672 38.988 1.00 95.00 394 CYS A CA 1
ATOM 3171 C C . CYS A 1 394 ? -30.877 10.339 40.372 1.00 95.00 394 CYS A C 1
ATOM 3173 O O . CYS A 1 394 ? -31.326 9.757 41.361 1.00 95.00 394 CYS A O 1
ATOM 3175 N N . ASN A 1 395 ? -30.392 11.583 40.449 1.00 95.56 395 ASN A N 1
ATOM 3176 C CA . ASN A 1 395 ? -30.373 12.361 41.689 1.00 95.56 395 ASN A CA 1
ATOM 3177 C C . ASN A 1 395 ? -31.784 12.702 42.207 1.00 95.56 395 ASN A C 1
ATOM 3179 O O . ASN A 1 395 ? -32.011 12.703 43.419 1.00 95.56 395 ASN A O 1
ATOM 3183 N N . GLU A 1 396 ? -32.754 12.967 41.329 1.00 96.94 396 GLU A N 1
ATOM 3184 C CA . GLU A 1 396 ? -34.156 13.148 41.724 1.00 96.94 396 GLU A CA 1
ATOM 3185 C C . GLU A 1 396 ? -34.786 11.858 42.253 1.00 96.94 396 GLU A C 1
ATOM 3187 O O . GLU A 1 396 ? -35.435 11.886 43.302 1.00 96.94 396 GLU A O 1
ATOM 3192 N N . GLN A 1 397 ? -34.564 10.721 41.588 1.00 93.56 397 GLN A N 1
ATOM 3193 C CA . GLN A 1 397 ? -35.055 9.427 42.068 1.00 93.56 397 GLN A CA 1
ATOM 3194 C C . GLN A 1 397 ? -34.422 9.064 43.418 1.00 93.56 397 GLN A C 1
ATOM 3196 O O . GLN A 1 397 ? -35.131 8.657 44.336 1.00 93.56 397 GLN A O 1
ATOM 3201 N N . LEU A 1 398 ? -33.120 9.301 43.604 1.00 93.94 398 LEU A N 1
ATOM 3202 C CA . LEU A 1 398 ? -32.434 9.055 44.876 1.00 93.94 398 LEU A CA 1
ATOM 3203 C C . LEU A 1 398 ? -32.994 9.936 46.011 1.00 93.94 398 LEU A C 1
ATOM 3205 O O . LEU A 1 398 ? -33.201 9.445 47.122 1.00 93.94 398 LEU A O 1
ATOM 3209 N N . LYS A 1 399 ? -33.360 11.197 45.731 1.00 95.88 399 LYS A N 1
ATOM 3210 C CA . LYS A 1 399 ? -34.101 12.056 46.679 1.00 95.88 399 LYS A CA 1
ATOM 3211 C C . LYS A 1 399 ? -35.497 11.501 47.006 1.00 95.88 399 LYS A C 1
ATOM 3213 O O . LYS A 1 399 ? -35.914 11.576 48.163 1.00 95.88 399 LYS A O 1
ATOM 3218 N N . ARG A 1 400 ? -36.218 10.926 46.033 1.00 94.81 400 ARG A N 1
ATOM 3219 C CA . ARG A 1 400 ? -37.525 10.268 46.257 1.00 94.81 400 ARG A CA 1
ATOM 3220 C C . ARG A 1 400 ? -37.381 9.008 47.118 1.00 94.81 400 ARG A C 1
ATOM 3222 O O . ARG A 1 400 ? -38.099 8.882 48.107 1.00 94.81 400 ARG A O 1
ATOM 3229 N N . PHE A 1 401 ? -36.408 8.141 46.831 1.00 91.75 401 PHE A N 1
ATOM 3230 C CA . PHE A 1 401 ? -36.088 6.977 47.668 1.00 91.75 401 PHE A CA 1
ATOM 3231 C C . PHE A 1 401 ? -35.647 7.375 49.083 1.00 91.75 401 PHE A C 1
ATOM 3233 O O . PHE A 1 401 ? -36.047 6.724 50.045 1.00 91.75 401 PHE A O 1
ATOM 3240 N N . GLY A 1 402 ? -34.898 8.471 49.243 1.00 92.56 402 GLY A N 1
ATOM 3241 C CA . GLY A 1 402 ? -34.543 9.019 50.556 1.00 92.56 402 GLY A CA 1
ATOM 3242 C C . GLY A 1 402 ? -35.764 9.418 51.395 1.00 92.56 402 GLY A C 1
ATOM 3243 O O . GLY A 1 402 ? -35.808 9.120 52.589 1.00 92.56 402 GLY A O 1
ATOM 3244 N N . LYS A 1 403 ? -36.786 10.023 50.766 1.00 94.25 403 LYS A N 1
ATOM 3245 C CA . LYS A 1 403 ? -38.082 10.309 51.410 1.00 94.25 403 LYS A CA 1
ATOM 3246 C C . LYS A 1 403 ? -38.853 9.026 51.732 1.00 94.25 403 LYS A C 1
ATOM 3248 O O . LYS A 1 403 ? -39.265 8.858 52.873 1.00 94.25 403 LYS A O 1
ATOM 3253 N N . MET A 1 404 ? -38.986 8.105 50.774 1.00 94.06 404 MET A N 1
ATOM 3254 C CA . MET A 1 404 ? -39.684 6.825 50.970 1.00 94.06 404 MET A CA 1
ATOM 3255 C C . MET A 1 404 ? -39.075 6.019 52.128 1.00 94.06 404 MET A C 1
ATOM 3257 O O . MET A 1 404 ? -39.783 5.580 53.025 1.00 94.06 404 MET A O 1
ATOM 3261 N N . LYS A 1 405 ? -37.740 5.920 52.184 1.00 92.00 405 LYS A N 1
ATOM 3262 C CA . LYS A 1 405 ? -37.027 5.254 53.281 1.00 92.00 405 LYS A CA 1
ATOM 3263 C C . LYS A 1 405 ? -37.220 5.957 54.630 1.00 92.00 405 LYS A C 1
ATOM 3265 O O . LYS A 1 405 ? -36.988 5.326 55.654 1.00 92.00 405 LYS A O 1
ATOM 3270 N N . LYS A 1 406 ? -37.580 7.250 54.676 1.00 92.88 406 LYS A N 1
ATOM 3271 C CA . LYS A 1 406 ? -37.964 7.921 55.930 1.00 92.88 406 LYS A CA 1
ATOM 3272 C C . LYS A 1 406 ? -39.334 7.428 56.397 1.00 92.88 406 LYS A C 1
ATOM 3274 O O . LYS A 1 406 ? -39.391 6.943 57.516 1.00 92.88 406 LYS A O 1
ATOM 3279 N N . VAL A 1 407 ? -40.345 7.467 55.524 1.00 94.25 407 VAL A N 1
ATOM 3280 C CA . VAL A 1 407 ? -41.713 6.998 55.822 1.00 94.25 407 VAL A CA 1
ATOM 3281 C C . VAL A 1 407 ? -41.698 5.550 56.317 1.00 94.25 407 VAL A C 1
ATOM 3283 O O . VAL A 1 407 ? -42.151 5.297 57.421 1.00 94.25 407 VAL A O 1
ATOM 3286 N N . ILE A 1 408 ? -41.016 4.643 55.606 1.00 92.50 408 ILE A N 1
ATOM 3287 C CA . ILE A 1 408 ? -40.904 3.228 56.008 1.00 92.50 408 ILE A CA 1
ATOM 3288 C C . ILE A 1 408 ? -40.334 3.058 57.430 1.00 92.50 408 ILE A C 1
ATOM 3290 O O . ILE A 1 408 ? -40.785 2.183 58.154 1.00 92.50 408 ILE A O 1
ATOM 3294 N N . ARG A 1 409 ? -39.383 3.897 57.872 1.00 92.75 409 ARG A N 1
ATOM 3295 C CA . ARG A 1 409 ? -38.845 3.824 59.250 1.00 92.75 409 ARG A CA 1
ATOM 3296 C C . ARG A 1 409 ? -39.783 4.398 60.309 1.00 92.75 409 ARG A C 1
ATOM 3298 O O . ARG A 1 409 ? -39.601 4.116 61.489 1.00 92.75 409 ARG A O 1
ATOM 3305 N N . GLU A 1 410 ? -40.708 5.260 59.907 1.00 94.19 410 GLU A N 1
ATOM 3306 C CA . GLU A 1 410 ? -41.747 5.806 60.779 1.00 94.19 410 GLU A CA 1
ATOM 3307 C C . GLU A 1 410 ? -42.857 4.748 60.922 1.00 94.19 410 GLU A C 1
ATOM 3309 O O . GLU A 1 410 ? -43.167 4.357 62.045 1.00 94.19 410 GLU A O 1
ATOM 3314 N N . ASP A 1 411 ? -43.283 4.132 59.813 1.00 94.38 411 ASP A N 1
ATOM 3315 C CA . ASP A 1 411 ? -44.187 2.972 59.797 1.00 94.38 411 ASP A CA 1
ATOM 3316 C C . ASP A 1 411 ? -43.626 1.775 60.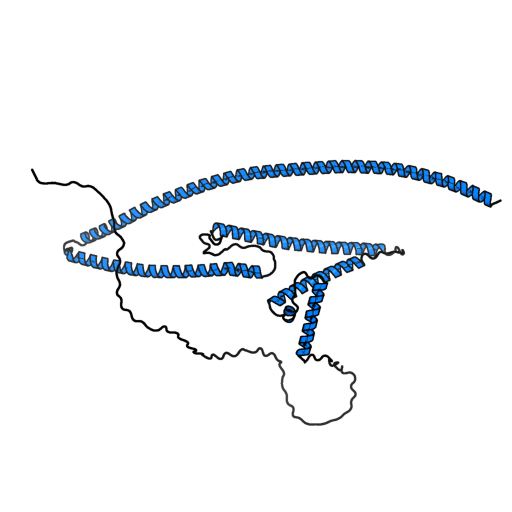605 1.00 94.38 411 ASP A C 1
ATOM 3318 O O . ASP A 1 411 ? -44.338 1.171 61.406 1.00 94.38 411 ASP A O 1
ATOM 3322 N N . GLU A 1 412 ? -42.336 1.436 60.443 1.00 93.62 412 GLU A N 1
ATOM 3323 C CA . GLU A 1 412 ? -41.638 0.384 61.212 1.00 93.62 412 GLU A CA 1
ATOM 3324 C C . GLU A 1 412 ? -41.639 0.667 62.726 1.00 93.62 412 GLU A C 1
ATOM 3326 O O . GLU A 1 412 ? -41.747 -0.262 63.532 1.00 93.62 412 GLU A O 1
ATOM 3331 N N . ALA A 1 413 ? -41.517 1.937 63.129 1.00 94.06 413 ALA A N 1
ATOM 3332 C CA . ALA A 1 413 ? -41.509 2.333 64.535 1.00 94.06 413 ALA A CA 1
ATOM 3333 C C . ALA A 1 413 ? -42.912 2.259 65.157 1.00 94.06 413 ALA A C 1
ATOM 3335 O O . ALA A 1 413 ? -43.057 1.756 66.274 1.00 94.06 413 ALA A O 1
ATOM 3336 N N . ASP A 1 414 ? -43.940 2.699 64.431 1.00 94.62 414 ASP A N 1
ATOM 3337 C CA . ASP A 1 414 ? -45.332 2.651 64.886 1.00 94.62 414 ASP A CA 1
ATOM 3338 C C . ASP A 1 414 ? -45.854 1.205 64.938 1.00 94.62 414 ASP A C 1
ATOM 3340 O O . ASP A 1 414 ? -46.445 0.793 65.940 1.00 94.62 414 ASP A O 1
ATOM 3344 N N . MET A 1 415 ? -45.540 0.384 63.927 1.00 92.50 415 MET A N 1
ATOM 3345 C CA . MET A 1 415 ? -45.812 -1.060 63.941 1.00 92.50 415 MET A CA 1
ATOM 3346 C C . MET A 1 415 ? -45.142 -1.762 65.125 1.00 92.50 415 MET A C 1
ATOM 3348 O O . MET A 1 415 ? -45.741 -2.652 65.738 1.00 92.50 415 MET A O 1
ATOM 3352 N N . LYS A 1 416 ? -43.918 -1.357 65.491 1.00 93.88 416 LYS A N 1
ATOM 3353 C CA . LYS A 1 416 ? -43.259 -1.895 66.682 1.00 93.88 416 LYS A CA 1
ATOM 3354 C C . LYS A 1 416 ? -43.988 -1.485 67.963 1.00 93.88 416 LYS A C 1
ATOM 3356 O O . LYS A 1 416 ? -44.266 -2.359 68.775 1.00 93.88 416 LYS A O 1
ATOM 3361 N N . GLN A 1 417 ? -44.358 -0.213 68.130 1.00 95.06 417 GLN A N 1
ATOM 3362 C CA . GLN A 1 417 ? -45.119 0.235 69.308 1.00 95.06 417 GLN A CA 1
ATOM 3363 C C . GLN A 1 417 ? -46.448 -0.523 69.463 1.00 95.06 417 GLN A C 1
ATOM 3365 O O . GLN A 1 417 ? -46.797 -0.931 70.570 1.00 95.06 417 GLN A O 1
ATOM 3370 N N . GLN A 1 418 ? -47.166 -0.770 68.362 1.00 93.69 418 GLN A N 1
ATOM 3371 C CA . GLN A 1 418 ? -48.382 -1.590 68.376 1.00 93.69 418 GLN A CA 1
ATOM 3372 C C . GLN A 1 418 ? -48.093 -3.049 68.762 1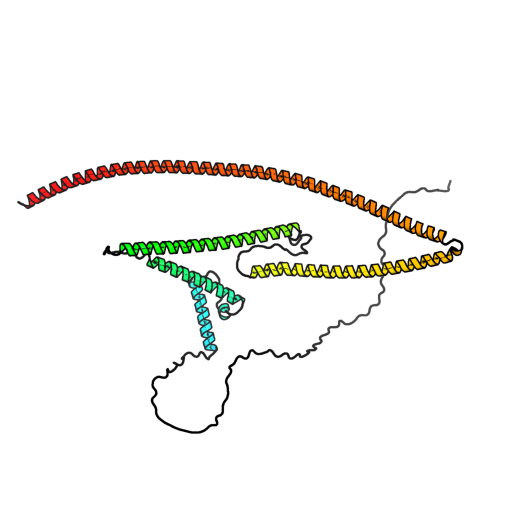.00 93.69 418 GLN A C 1
ATOM 3374 O O . GLN A 1 418 ? -48.836 -3.632 69.551 1.00 93.69 418 GLN A O 1
ATOM 3379 N N . THR A 1 419 ? -46.999 -3.627 68.259 1.00 94.25 419 THR A N 1
ATOM 3380 C CA . THR A 1 419 ? -46.575 -4.998 68.596 1.00 94.25 419 THR A CA 1
ATOM 3381 C C . THR A 1 419 ? -46.216 -5.122 70.079 1.00 94.25 419 THR A C 1
ATOM 3383 O O . THR A 1 419 ? -46.745 -5.999 70.759 1.00 94.25 419 THR A O 1
ATOM 3386 N N . ASP A 1 420 ? -45.394 -4.207 70.601 1.00 94.06 420 ASP A N 1
ATOM 3387 C CA . ASP A 1 420 ? -44.999 -4.149 72.012 1.00 94.06 420 ASP A CA 1
ATOM 3388 C C . ASP A 1 420 ? -46.243 -3.974 72.919 1.00 94.06 420 ASP A C 1
ATOM 3390 O O . ASP A 1 420 ? -46.347 -4.593 73.981 1.00 94.06 420 ASP A O 1
ATOM 3394 N N . LEU A 1 421 ? -47.236 -3.177 72.499 1.00 94.62 421 LEU A N 1
ATOM 3395 C CA . LEU A 1 421 ? -48.503 -3.001 73.219 1.00 94.62 421 LEU A CA 1
ATOM 3396 C C . LEU A 1 421 ? -49.337 -4.295 73.257 1.00 94.62 421 LEU A C 1
ATOM 3398 O O . LEU A 1 421 ? -49.805 -4.693 74.327 1.00 94.62 421 LEU A O 1
ATOM 3402 N N . VAL A 1 422 ? -49.504 -4.972 72.115 1.00 92.69 422 VAL A N 1
ATOM 3403 C CA . VAL A 1 422 ? -50.239 -6.247 72.023 1.00 92.69 422 VAL A CA 1
ATOM 3404 C C . VAL A 1 422 ? -49.542 -7.346 72.824 1.00 92.69 422 VAL A C 1
ATOM 3406 O O . VAL A 1 422 ? -50.211 -8.089 73.541 1.00 92.69 422 VAL A O 1
ATOM 3409 N N . GLU A 1 423 ? -48.210 -7.429 72.785 1.00 93.00 423 GLU A N 1
ATOM 3410 C CA . GLU A 1 423 ? -47.455 -8.407 73.573 1.00 93.00 423 GLU A CA 1
ATOM 3411 C C . GLU A 1 423 ? -47.648 -8.181 75.085 1.00 93.00 423 GLU A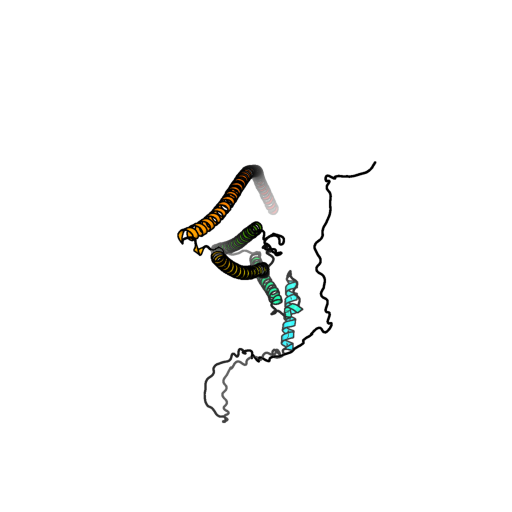 C 1
ATOM 3413 O O . GLU A 1 423 ? -47.820 -9.138 75.840 1.00 93.00 423 GLU A O 1
ATOM 3418 N N . ASN A 1 424 ? -47.700 -6.922 75.535 1.00 92.12 424 ASN A N 1
ATOM 3419 C CA . ASN A 1 424 ? -47.996 -6.582 76.929 1.00 92.12 424 ASN A CA 1
ATOM 3420 C C . ASN A 1 424 ? -49.440 -6.935 77.337 1.00 92.12 424 ASN A C 1
ATOM 3422 O O . ASN A 1 424 ? -49.650 -7.435 78.445 1.00 92.12 424 ASN A O 1
ATOM 3426 N N . PHE A 1 425 ? -50.430 -6.751 76.455 1.00 93.12 425 PHE A N 1
ATOM 3427 C CA . PHE A 1 425 ? -51.791 -7.246 76.700 1.00 93.12 425 PHE A CA 1
ATOM 3428 C C . PHE A 1 425 ? -51.834 -8.778 76.783 1.00 93.12 425 PHE A C 1
ATOM 3430 O O . PHE A 1 425 ? -52.406 -9.310 77.733 1.00 93.12 425 PHE A O 1
ATOM 3437 N N . MET A 1 426 ? -51.178 -9.490 75.862 1.00 89.88 426 MET A N 1
ATOM 3438 C CA . MET A 1 426 ? -51.103 -10.958 75.873 1.00 89.88 426 MET A CA 1
ATOM 3439 C C . MET A 1 426 ? -50.415 -11.491 77.136 1.00 89.88 426 MET A C 1
ATOM 3441 O O . MET A 1 426 ? -50.923 -12.419 77.760 1.00 89.88 426 MET A O 1
ATOM 3445 N N . LYS A 1 427 ? -49.310 -10.872 77.577 1.00 90.56 427 LYS A N 1
ATOM 3446 C CA . LYS A 1 427 ? -48.642 -11.196 78.853 1.00 90.56 427 LYS A CA 1
ATOM 3447 C C . LYS A 1 427 ? -49.577 -11.029 80.053 1.00 90.56 427 LYS A C 1
ATOM 3449 O O . LYS A 1 427 ? -49.559 -11.873 80.940 1.00 90.56 427 LYS A O 1
ATOM 3454 N N . LYS A 1 428 ? -50.403 -9.976 80.062 1.00 89.38 428 LYS A N 1
ATOM 3455 C CA . LYS A 1 428 ? -51.364 -9.690 81.139 1.00 89.38 428 LYS A CA 1
ATOM 3456 C C . LYS A 1 428 ? -52.588 -10.614 81.127 1.00 89.38 428 LYS A C 1
ATOM 3458 O O . LYS A 1 428 ? -53.134 -10.890 82.187 1.00 89.38 428 LYS A O 1
ATOM 3463 N N . VAL A 1 429 ? -53.019 -11.090 79.956 1.00 87.81 429 VAL A N 1
ATOM 3464 C CA . VAL A 1 429 ? -54.069 -12.120 79.836 1.00 87.81 429 VAL A CA 1
ATOM 3465 C C . VAL A 1 429 ? -53.536 -13.485 80.275 1.00 87.81 429 VAL A C 1
ATOM 3467 O O . VAL A 1 429 ? -54.207 -14.181 81.020 1.00 87.81 429 VAL A O 1
ATOM 3470 N N . ASN A 1 430 ? -52.302 -13.829 79.897 1.00 79.44 430 ASN A N 1
ATOM 3471 C CA . ASN A 1 430 ? -51.639 -15.082 80.281 1.00 79.44 430 ASN A CA 1
ATOM 3472 C C . ASN A 1 430 ? -51.116 -15.098 81.737 1.00 79.44 430 ASN A C 1
ATOM 3474 O O . ASN A 1 430 ? -50.448 -16.053 82.130 1.00 79.44 430 ASN A O 1
ATOM 3478 N N . SER A 1 431 ? -51.371 -14.046 82.523 1.00 74.50 431 SER A N 1
ATOM 3479 C CA . SER A 1 431 ? -51.050 -13.959 83.956 1.00 74.50 431 SER A CA 1
ATOM 3480 C C . SER A 1 431 ? -52.306 -13.924 84.842 1.00 74.50 431 SER A C 1
ATOM 3482 O O . SER A 1 431 ? -52.249 -13.392 85.954 1.00 74.50 431 SER A O 1
ATOM 3484 N N . ILE A 1 432 ? -53.434 -14.414 84.317 1.00 59.94 432 ILE A N 1
ATOM 3485 C CA . ILE A 1 432 ? -54.738 -14.579 84.978 1.00 59.94 432 ILE A CA 1
ATOM 3486 C C . ILE A 1 432 ? -55.107 -16.064 84.904 1.00 59.94 432 ILE A C 1
ATOM 3488 O O . ILE A 1 432 ? -55.543 -16.588 85.950 1.00 59.94 432 ILE A O 1
#

Sequence (432 aa):
FIKVRMSRRPSSRYTEMPMRVTDRRTSLVNSTPQNKENVFGKLNIPKPQSATSERRTSFFGKPGGQRNSMFRAYGGPEKMKDQRPLHEKAFVQQCIKELCEFLVEMLEDLGYPFVLSKTSMYSIGAPHTWLQALGALIWLIDKVTLLQIFNRKKMINKPAETITEEISGSRKQSRTRSYKLVLCQLTCRLTHVNIRIFLILLQAELKVADYNKLCHKLKLIPQSAENACGHDFEIRTDYSTTTITQYKTQIQIQHPLKNMMVDVEDEYSRLTNVKVSLEDTVEQAQDFHSTSCNYLLSINGFQFMDGTGITLFLERCKSNAAQFHVLQSHSFRKCLEKNVMQGCEEAEKELKAAQQQYHVVLEETNEENRMVSKNLTDVLNSAANHLCAVEKHCNEQLKRFGKMKKVIREDEADMKQQTDLVENFMKKVNSI

Organism: Cyprinus carpio (NCBI:txid7962)

Radius of gyration: 51.83 Å; chains: 1; bounding box: 112×96×181 Å